Protein 1UZ5 (pdb70)

Structure (mmCIF, N/CA/C/O backbone):
data_1UZ5
#
_entry.id   1UZ5
#
_cell.length_a   181.375
_cell.length_b   181.375
_cell.length_c   71.311
_cell.angle_alpha   90.00
_cell.angle_beta   90.00
_cell.angle_gamma   120.00
#
_symmetry.space_group_name_H-M   'P 61 2 2'
#
loop_
_entity.id
_entity.type
_entity.pdbx_description
1 polymer '402AA LONG HYPOTHETICAL MOLYBDOPTERIN BIOSYNTHESIS MOEA PROTEIN'
2 non-polymer 'SULFATE ION'
3 water water
#
loop_
_atom_site.group_PDB
_atom_site.id
_atom_site.type_symbol
_atom_site.label_atom_id
_atom_site.label_alt_id
_atom_site.label_comp_id
_atom_site.label_asym_id
_atom_site.label_entity_id
_atom_site.label_seq_id
_atom_site.pdbx_PDB_ins_code
_atom_site.Cartn_x
_atom_site.Cartn_y
_atom_site.Cartn_z
_atom_site.occupancy
_atom_site.B_iso_or_equiv
_atom_site.auth_seq_id
_atom_site.auth_comp_id
_atom_site.auth_asym_id
_atom_site.auth_atom_id
_atom_site.pdbx_PDB_model_num
ATOM 1 N N . LYS A 1 5 ? 21.935 64.281 50.962 1.00 73.78 5 LYS A N 1
ATOM 2 C CA . LYS A 1 5 ? 20.806 63.565 51.625 1.00 74.89 5 LYS A CA 1
ATOM 3 C C . LYS A 1 5 ? 19.842 63.044 50.559 1.00 75.68 5 LYS A C 1
ATOM 4 O O . LYS A 1 5 ? 18.824 63.673 50.267 1.00 79.82 5 LYS A O 1
ATOM 10 N N . VAL A 1 6 ? 20.172 61.892 49.983 1.00 68.55 6 VAL A N 1
ATOM 11 C CA . VAL A 1 6 ? 19.351 61.277 48.945 1.00 62.79 6 VAL A CA 1
ATOM 12 C C . VAL A 1 6 ? 18.072 60.655 49.497 1.00 65.83 6 VAL A C 1
ATOM 13 O O . VAL A 1 6 ? 18.079 60.029 50.556 1.00 64.23 6 VAL A O 1
ATOM 17 N N . VAL A 1 7 ? 16.978 60.827 48.760 1.00 65.36 7 VAL A N 1
ATOM 18 C CA . VAL A 1 7 ? 15.677 60.298 49.156 1.00 57.69 7 VAL A CA 1
ATOM 19 C C . VAL A 1 7 ? 15.079 59.462 48.017 1.00 58.00 7 VAL A C 1
ATOM 20 O O . VAL A 1 7 ? 15.389 59.685 46.848 1.00 59.83 7 VAL A O 1
ATOM 24 N N . PRO A 1 8 ? 14.227 58.475 48.347 1.00 57.19 8 PRO A N 1
ATOM 25 C CA . PRO A 1 8 ? 13.618 57.640 47.305 1.00 55.46 8 PRO A CA 1
ATOM 26 C C . PRO A 1 8 ? 12.774 58.456 46.326 1.00 51.43 8 PRO A C 1
ATOM 27 O O . PRO A 1 8 ? 12.310 59.548 46.651 1.00 45.37 8 PRO A O 1
ATOM 31 N N . LEU A 1 9 ? 12.583 57.917 45.127 1.00 47.66 9 LEU A N 1
ATOM 32 C CA . LEU A 1 9 ? 11.792 58.591 44.108 1.00 48.61 9 LEU A CA 1
ATOM 33 C C . LEU A 1 9 ? 10.388 58.862 44.632 1.00 46.61 9 LEU A C 1
ATOM 34 O O . LEU A 1 9 ? 9.869 59.972 44.507 1.00 49.86 9 LEU A O 1
ATOM 39 N N . GLU A 1 10 ? 9.782 57.843 45.231 1.00 49.87 10 GLU A N 1
ATOM 40 C CA . GLU A 1 10 ? 8.434 57.970 45.766 1.00 49.16 10 GLU A CA 1
ATOM 41 C C . GLU A 1 10 ? 8.285 59.211 46.635 1.00 52.15 10 GLU A C 1
ATOM 42 O O . GLU A 1 10 ? 7.262 59.895 46.580 1.00 49.04 10 GLU A O 1
ATOM 48 N N . LYS A 1 11 ? 9.303 59.507 47.437 1.00 47.18 11 LYS A N 1
ATOM 49 C CA . LYS A 1 11 ? 9.240 60.681 48.295 1.00 51.69 11 LYS A CA 1
ATOM 50 C C . LYS A 1 11 ? 9.261 61.937 47.442 1.00 47.46 11 LYS A C 1
ATOM 51 O O . LYS A 1 11 ? 8.470 62.857 47.656 1.00 44.54 11 LYS A O 1
ATOM 57 N N . ALA A 1 12 ? 10.175 61.974 46.477 1.00 48.85 12 ALA A N 1
ATOM 58 C CA . ALA A 1 12 ? 10.290 63.123 45.584 1.00 46.80 12 ALA A CA 1
ATOM 59 C C . ALA A 1 12 ? 8.971 63.317 44.840 1.00 41.93 12 ALA A C 1
ATOM 60 O O . ALA A 1 12 ? 8.554 64.447 44.586 1.00 38.61 12 ALA A O 1
ATOM 62 N N . LEU A 1 13 ? 8.315 62.209 44.499 1.00 38.60 13 LEU A N 1
ATOM 63 C CA . LEU A 1 13 ? 7.037 62.274 43.797 1.00 40.72 13 LEU A CA 1
ATOM 64 C C . LEU A 1 13 ? 5.962 62.839 44.717 1.00 48.14 13 LEU A C 1
ATOM 65 O O . LEU A 1 13 ? 5.147 63.664 44.301 1.00 44.24 13 LEU A O 1
ATOM 70 N N . GLU A 1 14 ? 5.966 62.395 45.972 1.00 46.69 14 GLU A N 1
ATOM 71 C CA . GLU A 1 14 ? 4.993 62.875 46.946 1.00 40.85 14 GLU A CA 1
ATOM 72 C C . GLU A 1 14 ? 5.164 64.374 47.147 1.00 39.03 14 GLU A C 1
ATOM 73 O O . GLU A 1 14 ? 4.186 65.102 47.301 1.00 41.13 14 GLU A O 1
ATOM 79 N N . VAL A 1 15 ? 6.413 64.831 47.135 1.00 35.35 15 VAL A N 1
ATOM 80 C CA . VAL A 1 15 ? 6.706 66.248 47.309 1.00 35.33 15 VAL A CA 1
ATOM 81 C C . VAL A 1 15 ? 6.113 67.080 46.175 1.00 38.01 15 VAL A C 1
ATOM 82 O O . VAL A 1 15 ? 5.492 68.115 46.413 1.00 47.47 15 VAL A O 1
ATOM 86 N N . VAL A 1 16 ? 6.309 66.636 44.939 1.00 41.01 16 VAL A N 1
ATOM 87 C CA . VAL A 1 16 ? 5.772 67.369 43.796 1.00 41.80 16 VAL A CA 1
ATOM 88 C C . VAL A 1 16 ? 4.251 67.377 43.873 1.00 38.65 16 VAL A C 1
ATOM 89 O O . VAL A 1 16 ? 3.612 68.391 43.596 1.00 33.80 16 VAL A O 1
ATOM 93 N N . GLN A 1 17 ? 3.679 66.242 44.259 1.00 38.77 17 GLN A N 1
ATOM 94 C CA . GLN A 1 17 ? 2.232 66.133 44.388 1.00 47.77 17 GLN A CA 1
ATOM 95 C C . GLN A 1 17 ? 1.734 67.170 45.384 1.00 47.89 17 GLN A C 1
ATOM 96 O O . GLN A 1 17 ? 0.621 67.678 45.257 1.00 55.70 17 GLN A O 1
ATOM 102 N N . SER A 1 18 ? 2.566 67.491 46.371 1.00 43.99 18 SER A N 1
ATOM 103 C CA . SER A 1 18 ? 2.187 68.472 47.382 1.00 43.50 18 SER A CA 1
ATOM 104 C C . SER A 1 18 ? 2.119 69.862 46.771 1.00 43.53 18 SER A C 1
ATOM 105 O O . SER A 1 18 ? 1.497 70.764 47.336 1.00 47.44 18 SER A O 1
ATOM 108 N N . PHE A 1 19 ? 2.771 70.046 45.626 1.00 42.55 19 PHE A N 1
ATOM 109 C CA . PHE A 1 19 ? 2.743 71.344 44.960 1.00 43.77 19 PHE A CA 1
ATOM 110 C C . PHE A 1 19 ? 1.432 71.464 44.207 1.00 47.53 19 PHE A C 1
ATOM 111 O O . PHE A 1 19 ? 0.830 70.462 43.821 1.00 44.22 19 PHE A O 1
ATOM 119 N N . LYS A 1 20 ? 0.989 72.691 43.992 1.00 47.42 20 LYS A N 1
ATOM 120 C CA . LYS A 1 20 ? -0.244 72.901 43.267 1.00 53.57 20 LYS A CA 1
ATOM 121 C C . LYS A 1 20 ? -0.147 74.184 42.466 1.00 48.82 20 LYS A C 1
ATOM 122 O O . LYS A 1 20 ? 0.052 75.263 43.020 1.00 49.83 20 LYS A O 1
ATOM 128 N N . ILE A 1 21 ? -0.262 74.050 41.152 1.00 49.78 21 ILE A N 1
ATOM 129 C CA . ILE A 1 21 ? -0.213 75.198 40.266 1.00 53.20 21 ILE A CA 1
ATOM 130 C C . ILE A 1 21 ? -1.640 75.473 39.816 1.00 49.35 21 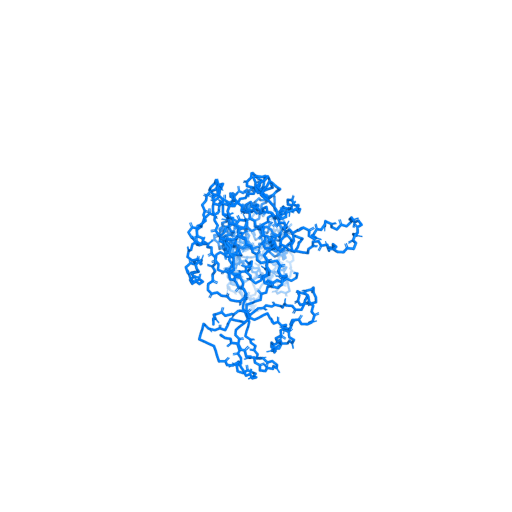ILE A C 1
ATOM 131 O O . ILE A 1 21 ? -2.369 74.554 39.445 1.00 52.03 21 ILE A O 1
ATOM 136 N N . SER A 1 22 ? -2.042 76.735 39.872 1.00 52.84 22 SER A N 1
ATOM 137 C CA . SER A 1 22 ? -3.375 77.128 39.433 1.00 51.82 22 SER A CA 1
ATOM 138 C C . SER A 1 22 ? -3.168 78.257 38.444 1.00 45.11 22 SER A C 1
ATOM 139 O O . SER A 1 22 ? -3.113 79.425 38.820 1.00 44.67 22 SER A O 1
ATOM 142 N N . PRO A 1 23 ? -3.037 77.913 37.154 1.00 44.95 23 PRO A N 1
ATOM 143 C CA . PRO A 1 23 ? -2.824 78.891 36.087 1.00 44.82 23 PRO A CA 1
ATOM 144 C C . PRO A 1 23 ? -4.025 79.805 35.863 1.00 45.77 23 PRO A C 1
ATOM 145 O O . PRO A 1 23 ? -3.898 80.881 35.280 1.00 52.07 23 PRO A O 1
ATOM 149 N N . GLY A 1 24 ? -5.190 79.375 36.333 1.00 39.02 24 GLY A N 1
ATOM 150 C CA . GLY A 1 24 ? -6.381 80.178 36.152 1.00 44.00 24 GLY A CA 1
ATOM 151 C C . GLY A 1 24 ? -7.116 79.776 34.889 1.00 45.53 24 GLY A C 1
ATOM 152 O O . GLY A 1 24 ? -6.599 79.001 34.075 1.00 32.00 24 GLY A O 1
ATOM 153 N N . ILE A 1 25 ? -8.321 80.316 34.724 1.00 40.11 25 ILE A N 1
ATOM 154 C CA . ILE A 1 25 ? -9.159 80.013 33.573 1.00 33.98 25 ILE A CA 1
ATOM 155 C C . ILE A 1 25 ? -9.455 81.256 32.748 1.00 31.88 25 ILE A C 1
ATOM 156 O O . ILE A 1 25 ? -9.530 82.361 33.281 1.00 40.78 25 ILE A O 1
ATOM 161 N N . GLU A 1 26 ? -9.610 81.073 31.441 1.00 27.79 26 GLU A N 1
ATOM 162 C CA . GLU A 1 26 ? -9.930 82.185 30.558 1.00 32.13 26 GLU A CA 1
ATOM 163 C C . GLU A 1 26 ? -10.876 81.702 29.464 1.00 28.91 26 GLU A C 1
ATOM 164 O O . GLU A 1 26 ? -10.929 80.509 29.150 1.00 31.41 26 GLU A O 1
ATOM 170 N N . GLU A 1 27 ? -11.625 82.627 28.883 1.00 32.33 27 GLU A N 1
ATOM 171 C CA . GLU A 1 27 ? -12.541 82.259 27.819 1.00 36.73 27 GLU A CA 1
ATOM 172 C C . GLU A 1 27 ? -11.982 82.739 26.501 1.00 32.66 27 GLU A C 1
ATOM 173 O O . GLU A 1 27 ? -11.545 83.879 26.376 1.00 35.76 27 GLU A O 1
ATOM 179 N N . VAL A 1 28 ? -11.986 81.856 25.516 1.00 25.31 28 VAL A N 1
ATOM 180 C CA . VAL A 1 28 ? -11.489 82.207 24.196 1.00 28.29 28 VAL A CA 1
ATOM 181 C C . VAL A 1 28 ? -12.581 81.884 23.188 1.00 28.34 28 VAL A C 1
ATOM 182 O O . VAL A 1 28 ? -13.391 80.989 23.422 1.00 22.81 28 VAL A O 1
ATOM 186 N N . PRO A 1 29 ? -12.624 82.616 22.065 1.00 31.23 29 PRO A N 1
ATOM 187 C CA . PRO A 1 29 ? -13.638 82.362 21.037 1.00 31.36 29 PRO A CA 1
ATOM 188 C C . PRO A 1 29 ? -13.428 80.925 20.571 1.00 36.99 29 PRO A C 1
ATOM 189 O O . PRO A 1 29 ? -12.331 80.385 20.716 1.00 33.78 29 PRO A O 1
ATOM 193 N N . ILE A 1 30 ? -14.460 80.306 20.010 1.00 29.26 30 ILE A N 1
ATOM 194 C CA . ILE A 1 30 ? -14.336 78.927 19.559 1.00 24.43 30 ILE A CA 1
ATOM 195 C C . ILE A 1 30 ? -13.276 78.754 18.469 1.00 23.93 30 ILE A C 1
ATOM 196 O O . ILE A 1 30 ? -12.642 77.704 18.380 1.00 26.95 30 ILE A O 1
ATOM 201 N N . GLU A 1 31 ? -13.081 79.780 17.644 1.00 24.05 31 GLU A N 1
ATOM 202 C CA . GLU A 1 31 ? -12.083 79.709 16.576 1.00 29.06 31 GLU A CA 1
ATOM 203 C C . GLU A 1 31 ? -10.642 79.824 17.099 1.00 34.33 31 GLU A C 1
ATOM 204 O O . GLU A 1 31 ? -9.689 79.756 16.323 1.00 27.69 31 GLU A O 1
ATOM 210 N N . LYS A 1 32 ? -10.490 80.002 18.409 1.00 29.28 32 LYS A N 1
ATOM 211 C CA . LYS A 1 32 ? -9.170 80.101 19.034 1.00 28.88 32 LYS A CA 1
ATOM 212 C C . LYS A 1 32 ? -9.021 78.990 20.064 1.00 29.80 32 LYS A C 1
ATOM 213 O O . LYS A 1 32 ? -8.095 78.996 20.867 1.00 31.13 32 LYS A O 1
ATOM 219 N N . GLY A 1 33 ? -9.945 78.037 20.044 1.00 28.67 33 GLY A N 1
ATOM 220 C CA . GLY A 1 33 ? -9.878 76.948 21.000 1.00 27.71 33 GLY A CA 1
ATOM 221 C C . GLY A 1 33 ? -8.965 75.805 20.594 1.00 25.50 33 GLY A C 1
ATOM 222 O O . GLY A 1 33 ? -8.511 75.040 21.448 1.00 23.60 33 GLY A O 1
ATOM 223 N N . LEU A 1 34 ? -8.684 75.688 19.298 1.00 22.68 34 LEU A N 1
ATOM 224 C CA . LEU A 1 34 ? -7.847 74.600 18.806 1.00 28.22 34 LEU A CA 1
ATOM 225 C C . LEU A 1 34 ? -6.528 74.513 19.573 1.00 22.91 34 LEU A C 1
ATOM 226 O O . LEU A 1 34 ? -5.798 75.488 19.661 1.00 23.44 34 LEU A O 1
ATOM 231 N N . GLY A 1 35 ? -6.235 73.343 20.126 1.00 26.47 35 GLY A N 1
ATOM 232 C CA . GLY A 1 35 ? -5.002 73.170 20.869 1.00 31.43 35 GLY A CA 1
ATOM 233 C C . GLY A 1 35 ? -5.095 73.452 22.361 1.00 32.91 35 GLY A C 1
ATOM 234 O O . GLY A 1 35 ? -4.256 72.983 23.128 1.00 34.50 35 GLY A O 1
ATOM 235 N N . ARG A 1 36 ? -6.102 74.211 22.783 1.00 26.49 36 ARG A N 1
ATOM 236 C CA . ARG A 1 36 ? -6.260 74.535 24.198 1.00 24.65 36 ARG A CA 1
ATOM 237 C C . ARG A 1 36 ? -6.859 73.378 24.996 1.00 23.80 36 ARG A C 1
ATOM 238 O O . ARG A 1 36 ? -7.368 72.412 24.429 1.00 22.81 36 ARG A O 1
ATOM 246 N N . ILE A 1 37 ? -6.781 73.479 26.319 1.00 28.22 37 ILE A N 1
ATOM 247 C CA . ILE A 1 37 ? -7.290 72.442 27.209 1.00 25.96 37 ILE A CA 1
ATOM 248 C C . ILE A 1 37 ? -8.547 72.930 27.929 1.00 25.47 37 ILE A C 1
ATOM 249 O O . ILE A 1 37 ? -8.518 73.968 28.591 1.00 23.57 37 ILE A O 1
ATOM 254 N N . ALA A 1 38 ? -9.637 72.175 27.805 1.00 23.79 38 ALA A N 1
ATOM 255 C CA . ALA A 1 38 ? -10.904 72.535 28.448 1.00 25.15 38 ALA A CA 1
ATOM 256 C C . ALA A 1 38 ? -10.741 72.623 29.965 1.00 25.66 38 ALA A C 1
ATOM 257 O O . ALA A 1 38 ? -10.280 71.676 30.603 1.00 25.53 38 ALA A O 1
ATOM 259 N N . ALA A 1 39 ? -11.131 73.756 30.541 1.00 28.19 39 ALA A N 1
ATOM 260 C CA . ALA A 1 39 ? -11.014 73.953 31.983 1.00 29.78 39 ALA A CA 1
ATOM 261 C C . ALA A 1 39 ? -12.129 73.276 32.780 1.00 35.97 39 ALA A C 1
ATOM 262 O O . ALA A 1 39 ? -12.045 73.170 34.000 1.00 32.11 39 ALA A O 1
ATOM 264 N N . GLU A 1 40 ? -13.175 72.823 32.094 1.00 30.68 40 GLU A N 1
ATOM 265 C CA . GLU A 1 40 ? -14.280 72.137 32.763 1.00 31.69 40 GLU A CA 1
ATOM 266 C C . GLU A 1 40 ? -15.136 71.367 31.775 1.00 26.39 40 GLU A C 1
ATOM 267 O O . GLU A 1 40 ? -15.074 71.604 30.563 1.00 24.93 40 GLU A O 1
ATOM 273 N N . ASP A 1 41 ? -15.925 70.433 32.295 1.00 25.33 41 ASP A N 1
ATOM 274 C CA . ASP A 1 41 ? -16.800 69.636 31.449 1.00 28.02 41 ASP A CA 1
ATOM 275 C C . ASP A 1 41 ? -17.729 70.585 30.704 1.00 27.36 41 ASP A C 1
ATOM 276 O O . ASP A 1 41 ? -18.041 71.674 31.197 1.00 24.55 41 ASP A O 1
ATOM 281 N N . ILE A 1 42 ? -18.143 70.180 29.508 1.00 22.82 42 ILE A N 1
ATOM 282 C CA . ILE A 1 42 ? -19.069 70.972 28.704 1.00 22.33 42 ILE A CA 1
ATOM 283 C C . ILE A 1 42 ? -20.187 70.029 28.275 1.00 26.82 42 ILE A C 1
ATOM 284 O O . ILE A 1 42 ? -19.930 68.976 27.691 1.00 24.77 42 ILE A O 1
ATOM 289 N N . TYR A 1 43 ? -21.423 70.415 28.568 1.00 23.57 43 TYR A N 1
ATOM 290 C CA . TYR A 1 43 ? -22.585 69.598 28.232 1.00 23.58 43 TYR A CA 1
ATOM 291 C C . TYR A 1 43 ? -23.378 70.279 27.117 1.00 19.54 43 TYR A C 1
ATOM 292 O O . TYR A 1 43 ? -23.439 71.505 27.052 1.00 22.28 43 TYR A O 1
ATOM 301 N N . SER A 1 44 ? -23.984 69.495 26.235 1.00 24.35 44 SER A N 1
ATOM 302 C CA . SER A 1 44 ? -24.731 70.099 25.136 1.00 25.49 44 SER A CA 1
ATOM 303 C C . SER A 1 44 ? -25.839 71.006 25.640 1.00 24.46 44 SER A C 1
ATOM 304 O O . SER A 1 44 ? -26.659 70.594 26.456 1.00 28.07 44 SER A O 1
ATOM 307 N N . PRO A 1 45 ? -25.869 72.259 25.162 1.00 23.16 45 PRO A N 1
ATOM 308 C CA . PRO A 1 45 ? -26.881 73.239 25.553 1.00 26.72 45 PRO A CA 1
ATOM 309 C C . PRO A 1 45 ? -28.166 73.088 24.733 1.00 25.49 45 PRO A C 1
ATOM 310 O O . PRO A 1 45 ? -29.161 73.749 25.009 1.00 24.62 45 PRO A O 1
ATOM 314 N N . ILE A 1 46 ? -28.141 72.229 23.720 1.00 23.45 46 ILE A N 1
ATOM 315 C CA . ILE A 1 46 ? -29.324 72.030 22.883 1.00 25.71 46 ILE A CA 1
ATOM 316 C C . ILE A 1 46 ? -29.472 70.584 22.446 1.00 31.80 46 ILE A C 1
ATOM 317 O O . ILE A 1 46 ? -28.532 69.788 22.554 1.00 20.34 46 ILE A O 1
ATOM 322 N N . ASP A 1 47 ? -30.667 70.257 21.957 1.00 24.21 47 ASP A N 1
ATOM 323 C CA . ASP A 1 47 ? -30.954 68.933 21.428 1.00 24.14 47 ASP A CA 1
ATOM 324 C C . ASP A 1 47 ? -30.470 68.956 19.981 1.00 19.25 47 ASP A C 1
ATOM 325 O O . ASP A 1 47 ? -30.573 69.980 19.308 1.00 19.00 47 ASP A O 1
ATOM 330 N N . VAL A 1 48 ? -29.968 67.821 19.509 1.00 21.57 48 VAL A N 1
ATOM 331 C CA . VAL A 1 48 ? -29.505 67.687 18.142 1.00 19.36 48 VAL A CA 1
ATOM 332 C C . VAL A 1 48 ? -30.139 66.437 17.542 1.00 19.62 48 VAL A C 1
ATOM 333 O O . VAL A 1 48 ? -29.944 65.340 18.057 1.00 26.45 48 VAL A O 1
ATOM 337 N N . PRO A 1 49 ? -30.938 66.589 16.467 1.00 26.22 49 PRO A N 1
ATOM 338 C CA . PRO A 1 49 ? -31.275 67.867 15.830 1.00 20.07 49 PRO A CA 1
ATOM 339 C C . PRO A 1 49 ? -32.147 68.682 16.781 1.00 21.47 49 PRO A C 1
ATOM 340 O O . PRO A 1 49 ? -32.751 68.130 17.697 1.00 23.80 49 PRO A O 1
ATOM 344 N N . PRO A 1 50 ? -32.207 70.008 16.590 1.00 20.71 50 PRO A N 1
ATOM 345 C CA . PRO A 1 50 ? -33.017 70.856 17.469 1.00 25.15 50 PRO A CA 1
ATOM 346 C C . PRO A 1 50 ? -34.520 70.849 17.167 1.00 24.29 50 PRO A C 1
ATOM 347 O O . PRO A 1 50 ? -35.285 71.574 17.797 1.00 22.33 50 PRO A O 1
ATOM 351 N N . PHE A 1 51 ? -34.925 70.019 16.212 1.00 24.65 51 PHE A N 1
ATOM 352 C CA . PHE A 1 51 ? -36.325 69.883 15.814 1.00 26.77 51 PHE A CA 1
ATOM 353 C C . PHE A 1 51 ? -36.468 68.568 15.059 1.00 29.24 51 PHE A C 1
ATOM 354 O O . PHE A 1 51 ? -35.470 67.998 14.614 1.00 25.17 51 PHE A O 1
ATOM 362 N N . ASP A 1 52 ? -37.698 68.079 14.920 1.00 25.12 52 ASP A N 1
ATOM 363 C CA . ASP A 1 52 ? -37.924 66.834 14.183 1.00 22.44 52 ASP A CA 1
ATOM 364 C C . ASP A 1 52 ? -37.643 67.145 12.722 1.00 19.96 52 ASP A C 1
ATOM 365 O O . ASP A 1 52 ? -38.223 68.071 12.164 1.00 19.43 52 ASP A O 1
ATOM 370 N N . ARG A 1 53 ? -36.750 66.391 12.093 1.00 20.30 53 ARG A N 1
ATOM 371 C CA . ARG A 1 53 ? -36.459 66.660 10.699 1.00 19.00 53 ARG A CA 1
ATOM 372 C C . ARG A 1 53 ? -36.679 65.461 9.794 1.00 21.49 53 ARG A C 1
ATOM 373 O O . ARG A 1 53 ? -36.502 64.312 10.201 1.00 25.84 53 ARG A O 1
ATOM 381 N N . ALA A 1 54 ? -37.109 65.739 8.568 1.00 23.94 54 ALA A N 1
ATOM 382 C CA . ALA A 1 54 ? -37.347 64.687 7.594 1.00 20.37 54 ALA A CA 1
ATOM 383 C C . ALA A 1 54 ? -35.999 64.079 7.227 1.00 32.63 54 ALA A C 1
ATOM 384 O O . ALA A 1 54 ? -34.993 64.787 7.162 1.00 26.75 54 ALA A O 1
ATOM 386 N N . THR A 1 55 ? -35.982 62.772 6.993 1.00 20.60 55 THR A N 1
ATOM 387 C CA . THR A 1 55 ? -34.750 62.086 6.623 1.00 27.11 55 THR A CA 1
ATOM 388 C C . THR A 1 55 ? -34.763 61.729 5.143 1.00 26.45 55 THR A C 1
ATOM 389 O O . THR A 1 55 ? -33.800 61.179 4.620 1.00 28.59 55 THR A O 1
ATOM 393 N N . VAL A 1 56 ? -35.866 62.046 4.472 1.00 27.12 56 VAL A N 1
ATOM 394 C CA . VAL A 1 56 ? -36.010 61.774 3.046 1.00 28.33 56 VAL A CA 1
ATOM 395 C C . VAL A 1 56 ? -36.930 62.824 2.431 1.00 28.19 56 VAL A C 1
ATOM 396 O O . VAL A 1 56 ? -37.649 63.514 3.155 1.00 25.16 56 VAL A O 1
ATOM 400 N N . ASP A 1 57 ? -36.895 62.957 1.105 1.00 24.37 57 ASP A N 1
ATOM 401 C CA . ASP A 1 57 ? -37.785 63.891 0.424 1.00 26.16 57 ASP A CA 1
ATOM 402 C C . ASP A 1 57 ? -39.112 63.147 0.327 1.00 28.81 57 ASP A C 1
ATOM 403 O O . ASP A 1 57 ? -39.137 61.970 -0.018 1.00 26.20 57 ASP A O 1
ATOM 408 N N . GLY A 1 58 ? -40.213 63.819 0.628 1.00 26.72 58 GLY A N 1
ATOM 409 C CA . GLY A 1 58 ? -41.492 63.145 0.538 1.00 23.28 58 GLY A CA 1
ATOM 410 C C . GLY A 1 58 ? -42.628 63.952 1.114 1.00 24.03 58 GLY A C 1
ATOM 411 O O . GLY A 1 58 ? -42.669 65.174 0.978 1.00 22.19 58 GLY A O 1
ATOM 412 N N . TYR A 1 59 ? -43.553 63.270 1.776 1.00 21.09 59 TYR A N 1
ATOM 413 C CA . TYR A 1 59 ? -44.695 63.957 2.342 1.00 26.32 59 TYR A CA 1
ATOM 414 C C . TYR A 1 59 ? -44.882 63.735 3.825 1.00 21.86 59 TYR A C 1
ATOM 415 O O . TYR A 1 59 ? -44.967 62.595 4.293 1.00 23.08 59 TYR A O 1
ATOM 424 N N . ALA A 1 60 ? -44.941 64.844 4.556 1.00 21.30 60 ALA A N 1
ATOM 425 C CA . ALA A 1 60 ? -45.142 64.826 5.992 1.00 22.90 60 ALA A CA 1
ATOM 426 C C . ALA A 1 60 ? -46.621 64.557 6.190 1.00 23.10 60 ALA A C 1
ATOM 427 O O . ALA A 1 60 ? -47.460 65.200 5.559 1.00 21.23 60 ALA A O 1
ATOM 429 N N . VAL A 1 61 ? -46.936 63.619 7.073 1.00 21.69 61 VAL A N 1
ATOM 430 C CA . VAL A 1 61 ? -48.325 63.264 7.337 1.00 24.63 61 VAL A CA 1
ATOM 431 C C . VAL A 1 61 ? -48.547 62.971 8.809 1.00 18.78 61 VAL A C 1
ATOM 432 O O . VAL A 1 61 ? -47.602 62.875 9.586 1.00 21.98 61 VAL A O 1
ATOM 436 N N . ARG A 1 62 ? -49.814 62.852 9.181 1.00 21.99 62 ARG A N 1
ATOM 437 C CA . ARG A 1 62 ? -50.183 62.467 10.535 1.00 24.69 62 ARG A CA 1
ATOM 438 C C . ARG A 1 62 ? -50.329 60.960 10.300 1.00 23.62 62 ARG A C 1
ATOM 439 O O . ARG A 1 62 ? -51.223 60.533 9.575 1.00 25.94 62 ARG A O 1
ATOM 447 N N . ALA A 1 63 ? -49.433 60.163 10.870 1.00 19.33 63 ALA A N 1
ATOM 448 C CA . ALA A 1 63 ? -49.457 58.711 10.656 1.00 24.45 63 ALA A CA 1
ATOM 449 C C . ALA A 1 63 ? -50.842 58.063 10.782 1.00 32.09 63 ALA A C 1
ATOM 450 O O . ALA A 1 63 ? -51.212 57.209 9.974 1.00 29.49 63 ALA A O 1
ATOM 452 N N . GLU A 1 64 ? -51.597 58.477 11.792 1.00 32.64 64 GLU A N 1
ATOM 453 C CA . GLU A 1 64 ? -52.935 57.952 12.043 1.00 36.74 64 GLU A CA 1
ATOM 454 C C . GLU A 1 64 ? -53.876 58.055 10.840 1.00 41.96 64 GLU A C 1
ATOM 455 O O . GLU A 1 64 ? -54.755 57.212 10.669 1.00 38.73 64 GLU A O 1
ATOM 461 N N . ASP A 1 65 ? -53.703 59.086 10.014 1.00 32.23 65 ASP A N 1
ATOM 462 C CA . ASP A 1 65 ? -54.563 59.263 8.845 1.00 29.92 65 ASP A CA 1
ATOM 463 C C . ASP A 1 65 ? -54.309 58.211 7.769 1.00 27.68 65 ASP A C 1
ATOM 464 O O . ASP A 1 65 ? -55.044 58.134 6.783 1.00 31.50 65 ASP A O 1
ATOM 469 N N . THR A 1 66 ? -53.266 57.408 7.947 1.00 25.56 66 THR A N 1
ATOM 470 C CA . THR A 1 66 ? -52.925 56.394 6.957 1.00 29.40 66 THR A CA 1
ATOM 471 C C . THR A 1 66 ? -53.142 54.954 7.435 1.00 34.04 66 THR A C 1
ATOM 472 O O . THR A 1 66 ? -52.820 54.013 6.714 1.00 29.87 66 THR A O 1
ATOM 476 N N . PHE A 1 67 ? -53.686 54.784 8.634 1.00 30.90 67 PHE A N 1
ATOM 477 C CA . PHE A 1 67 ? -53.874 53.449 9.191 1.00 42.54 67 PHE A CA 1
ATOM 478 C C . PHE A 1 67 ? -54.719 52.459 8.389 1.00 39.81 67 PHE A C 1
ATOM 479 O O . PHE A 1 67 ? -54.453 51.259 8.421 1.00 37.27 67 PHE A O 1
ATOM 487 N N . MET A 1 68 ? -55.720 52.951 7.667 1.00 40.32 68 MET A N 1
ATOM 488 C CA . MET A 1 68 ? -56.580 52.076 6.872 1.00 42.77 68 MET A CA 1
ATOM 489 C C . MET A 1 68 ? -56.076 51.900 5.443 1.00 45.54 68 MET A C 1
ATOM 490 O O . MET A 1 68 ? -56.747 51.289 4.614 1.00 48.20 68 MET A O 1
ATOM 495 N N . ALA A 1 69 ? -54.892 52.427 5.155 1.00 38.57 69 ALA A N 1
ATOM 496 C CA . ALA A 1 69 ? -54.328 52.324 3.813 1.00 41.41 69 ALA A CA 1
ATOM 497 C C . ALA A 1 69 ? -53.972 50.896 3.417 1.00 46.32 69 ALA A C 1
ATOM 498 O O . ALA A 1 69 ? -53.369 50.154 4.191 1.00 48.16 69 ALA A O 1
ATOM 500 N N . SER A 1 70 ? -54.347 50.525 2.198 1.00 46.25 70 SER A N 1
ATOM 501 C CA . SER A 1 70 ? -54.060 49.201 1.658 1.00 50.53 70 SER A CA 1
ATOM 502 C C . SER A 1 70 ? -53.909 49.354 0.152 1.00 53.50 70 SER A C 1
ATOM 503 O O . SER A 1 70 ? -54.393 50.328 -0.430 1.00 43.47 70 SER A O 1
ATOM 506 N N . GLU A 1 71 ? -53.236 48.397 -0.478 1.00 56.06 71 GLU A N 1
ATOM 507 C CA . GLU A 1 71 ? -53.032 48.450 -1.919 1.00 59.82 71 GLU A CA 1
ATOM 508 C C . GLU A 1 71 ? -54.359 48.433 -2.664 1.00 53.55 71 GLU A C 1
ATOM 509 O O . GLU A 1 71 ? -54.461 48.946 -3.777 1.00 54.67 71 GLU A O 1
ATOM 515 N N . ALA A 1 72 ? -55.378 47.853 -2.038 1.00 49.45 72 ALA A N 1
ATOM 516 C CA . ALA A 1 72 ? -56.703 47.772 -2.646 1.00 51.23 72 ALA A CA 1
ATOM 517 C C . ALA A 1 72 ? -57.474 49.072 -2.447 1.00 52.28 72 ALA A C 1
ATOM 518 O O . ALA A 1 72 ? -58.169 49.539 -3.350 1.00 51.08 72 ALA A O 1
ATOM 520 N N . SER A 1 73 ? -57.356 49.647 -1.254 1.00 50.88 73 SER A N 1
ATOM 521 C CA . SER A 1 73 ? -58.031 50.898 -0.935 1.00 50.84 73 SER A CA 1
ATOM 522 C C . SER A 1 73 ? -57.031 51.892 -0.347 1.00 51.66 73 SER A C 1
ATOM 523 O O . SER A 1 73 ? -56.845 51.970 0.868 1.00 39.52 73 SER A O 1
ATOM 526 N N . PRO A 1 74 ? -56.356 52.658 -1.213 1.00 48.36 74 PRO A N 1
ATOM 527 C CA . PRO A 1 74 ? -55.375 53.643 -0.754 1.00 46.25 74 PRO A CA 1
ATOM 528 C C . PRO A 1 74 ? -56.039 54.843 -0.100 1.00 43.42 74 PRO A C 1
ATOM 529 O O . PRO A 1 74 ? -57.181 55.173 -0.412 1.00 38.76 74 PRO A O 1
ATOM 533 N N . VAL A 1 75 ? -55.321 55.487 0.814 1.00 36.43 75 VAL A N 1
ATOM 534 C CA . VAL A 1 75 ? -55.837 56.673 1.486 1.00 27.90 75 VAL A CA 1
ATOM 535 C C . VAL A 1 75 ? -55.450 57.881 0.647 1.00 27.95 75 VAL A C 1
ATOM 536 O O . VAL A 1 75 ? -54.347 57.942 0.101 1.00 35.71 75 VAL A O 1
ATOM 540 N N . ARG A 1 76 ? -56.354 58.845 0.548 1.00 28.77 76 ARG A N 1
ATOM 541 C CA . ARG A 1 76 ? -56.085 60.038 -0.230 1.00 35.34 76 ARG A CA 1
ATOM 542 C C . ARG A 1 76 ? -55.909 61.227 0.712 1.00 35.55 76 ARG A C 1
ATOM 543 O O . ARG A 1 76 ? -56.787 61.518 1.524 1.00 35.44 76 ARG A O 1
ATOM 551 N N . LEU A 1 77 ? -54.769 61.904 0.604 1.00 32.67 77 LEU A N 1
ATOM 552 C CA . LEU A 1 77 ? -54.493 63.070 1.435 1.00 31.42 77 LEU A CA 1
ATOM 553 C C . LEU A 1 77 ? -54.294 64.298 0.551 1.00 24.41 77 LEU A C 1
ATOM 554 O O . LEU A 1 77 ? -53.742 64.202 -0.540 1.00 30.57 77 LEU A O 1
ATOM 559 N N . LYS A 1 78 ? -54.751 65.449 1.029 1.00 28.04 78 LYS A N 1
ATOM 560 C CA . LYS A 1 78 ? -54.614 66.690 0.284 1.00 30.95 78 LYS A CA 1
ATOM 561 C C . LYS A 1 78 ? -53.311 67.394 0.683 1.00 26.26 78 LYS A C 1
ATOM 562 O O . LYS A 1 78 ? -53.051 67.593 1.871 1.00 25.01 78 LYS A O 1
ATOM 568 N N . VAL A 1 79 ? -52.494 67.752 -0.306 1.00 29.44 79 VAL A N 1
ATOM 569 C CA . VAL A 1 79 ? -51.222 68.440 -0.050 1.00 22.33 79 VAL A CA 1
ATOM 570 C C . VAL A 1 79 ? -51.523 69.922 0.096 1.00 23.60 79 VAL A C 1
ATOM 571 O O . VAL A 1 79 ? -51.839 70.598 -0.877 1.00 25.68 79 VAL A O 1
ATOM 575 N N . ILE A 1 80 ? -51.424 70.430 1.319 1.00 21.67 80 ILE A N 1
ATOM 576 C CA . ILE A 1 80 ? -51.760 71.827 1.571 1.00 19.00 80 ILE A CA 1
ATOM 577 C C . ILE A 1 80 ? -50.590 72.808 1.679 1.00 22.78 80 ILE A C 1
ATOM 578 O O . ILE A 1 80 ? -50.799 74.014 1.832 1.00 22.25 80 ILE A O 1
ATOM 583 N N . GLY A 1 81 ? -49.367 72.302 1.609 1.00 22.65 81 GLY A N 1
ATOM 584 C CA . GLY A 1 81 ? -48.226 73.192 1.719 1.00 22.38 81 GLY A CA 1
ATOM 585 C C . GLY A 1 81 ? -46.916 72.450 1.588 1.00 24.79 81 GLY A C 1
ATOM 586 O O . GLY A 1 81 ? -46.893 71.282 1.187 1.00 17.54 81 GLY A O 1
ATOM 587 N N . SER A 1 82 ? -45.818 73.122 1.920 1.00 19.36 82 SER A N 1
ATOM 588 C CA . SER A 1 82 ? -44.506 72.487 1.819 1.00 18.67 82 SER A CA 1
ATOM 589 C C . SER A 1 82 ? -43.521 73.080 2.815 1.00 24.43 82 SER A C 1
ATOM 590 O O . SER A 1 82 ? -43.725 74.178 3.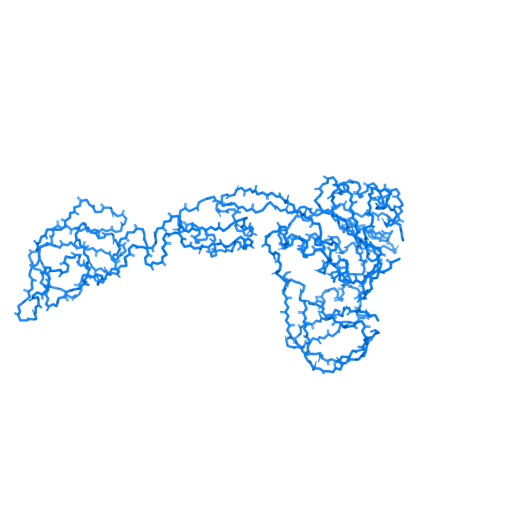327 1.00 20.47 82 SER A O 1
ATOM 593 N N . VAL A 1 83 ? -42.451 72.341 3.090 1.00 19.06 83 VAL A N 1
ATOM 594 C CA . VAL A 1 83 ? -41.430 72.821 4.004 1.00 17.82 83 VAL A CA 1
ATOM 595 C C . VAL A 1 83 ? -40.075 72.506 3.404 1.00 22.05 83 VAL A C 1
ATOM 596 O O . VAL A 1 83 ? -39.791 71.358 3.054 1.00 20.39 83 VAL A O 1
ATOM 600 N N . HIS A 1 84 ? -39.245 73.535 3.268 1.00 20.95 84 HIS A N 1
ATOM 601 C CA . HIS A 1 84 ? -37.913 73.350 2.719 1.00 23.94 84 HIS A CA 1
ATOM 602 C C . HIS A 1 84 ? -36.845 73.736 3.732 1.00 20.91 84 HIS A C 1
ATOM 603 O O . HIS A 1 84 ? -37.134 74.336 4.764 1.00 21.39 84 HIS A O 1
ATOM 610 N N . ALA A 1 85 ? -35.608 73.376 3.420 1.00 27.94 85 ALA A N 1
ATOM 611 C CA . ALA A 1 85 ? -34.468 73.640 4.291 1.00 26.04 85 ALA A CA 1
ATOM 612 C C . ALA A 1 85 ? -34.440 75.027 4.894 1.00 16.75 85 ALA A C 1
ATOM 613 O O . ALA A 1 85 ? -34.589 76.025 4.188 1.00 23.52 85 ALA A O 1
ATOM 615 N N . GLY A 1 86 ? -34.246 75.080 6.210 1.00 24.15 86 GLY A N 1
ATOM 616 C CA . GLY A 1 86 ? -34.145 76.349 6.913 1.00 27.07 86 GLY A CA 1
ATOM 617 C C . GLY A 1 86 ? -35.430 77.053 7.301 1.00 33.18 86 GLY A C 1
ATOM 618 O O . GLY A 1 86 ? -35.393 78.041 8.033 1.00 24.04 86 GLY A O 1
ATOM 619 N N . GLU A 1 87 ? -36.568 76.553 6.835 1.00 23.66 87 GLU A N 1
ATOM 620 C CA . GLU A 1 87 ? -37.841 77.194 7.150 1.00 24.87 87 GLU A CA 1
ATOM 621 C C . GLU A 1 87 ? -38.465 76.721 8.451 1.00 21.98 87 GLU A C 1
ATOM 622 O O . GLU A 1 87 ? -38.324 75.560 8.842 1.00 24.49 87 GLU A O 1
ATOM 628 N N . GLU A 1 88 ? -39.149 77.635 9.126 1.00 20.57 88 GLU A N 1
ATOM 629 C CA . GLU A 1 88 ? -39.879 77.291 10.330 1.00 25.22 88 GLU A CA 1
ATOM 630 C C . GLU A 1 88 ? -41.321 77.168 9.815 1.00 23.82 88 GLU A C 1
ATOM 631 O O . GLU A 1 88 ? -41.924 78.160 9.402 1.00 19.98 88 GLU A O 1
ATOM 637 N N . PRO A 1 89 ? -41.880 75.950 9.809 1.00 27.91 89 PRO A N 1
ATOM 638 C CA . PRO A 1 89 ? -43.257 75.782 9.323 1.00 23.87 89 PRO A CA 1
ATOM 639 C C . PRO A 1 89 ? -44.225 76.721 10.035 1.00 13.52 89 PRO A C 1
ATOM 640 O O . PRO A 1 89 ? -44.239 76.787 11.261 1.00 20.05 89 PRO A O 1
ATOM 644 N N . LYS A 1 90 ? -45.027 77.461 9.278 1.00 13.93 90 LYS A N 1
ATOM 645 C CA . LYS A 1 90 ? -45.992 78.347 9.913 1.00 15.98 90 LYS A CA 1
ATOM 646 C C . LYS A 1 90 ? -47.427 77.828 9.780 1.00 22.23 90 LYS A C 1
ATOM 647 O O . LYS A 1 90 ? -48.386 78.597 9.861 1.00 17.95 90 LYS A O 1
ATOM 653 N N . PHE A 1 91 ? -47.571 76.525 9.574 1.00 20.71 91 PHE A N 1
ATOM 654 C CA . PHE A 1 91 ? -48.900 75.933 9.451 1.00 20.73 91 PHE A CA 1
ATOM 655 C C . PHE A 1 91 ? -48.879 74.524 10.033 1.00 23.38 91 PHE A C 1
ATOM 656 O O . PHE A 1 91 ? -47.815 73.961 10.271 1.00 16.83 91 PHE A O 1
ATOM 664 N N . LYS A 1 92 ? -50.059 73.963 10.274 1.00 21.73 92 LYS A N 1
ATOM 665 C CA . LYS A 1 92 ? -50.166 72.622 10.832 1.00 16.46 92 LYS A CA 1
ATOM 666 C C . LYS A 1 92 ? -51.069 71.766 9.948 1.00 23.50 92 LYS A C 1
ATOM 667 O O . LYS A 1 92 ? -51.854 72.290 9.162 1.00 20.32 92 LYS A O 1
ATOM 673 N N . LEU A 1 93 ? -50.954 70.451 10.080 1.00 15.15 93 LEU A N 1
ATOM 674 C CA . LEU A 1 93 ? -51.756 69.539 9.275 1.00 26.71 93 LEU A CA 1
ATOM 675 C C . LEU A 1 93 ? -53.043 69.129 9.984 1.00 23.27 93 LEU A C 1
ATOM 676 O O . LEU A 1 93 ? -53.022 68.778 11.160 1.00 23.40 93 LEU A O 1
ATOM 681 N N . GLY A 1 94 ? -54.154 69.183 9.258 1.00 29.23 94 GLY A N 1
ATOM 682 C CA . GLY A 1 94 ? -55.432 68.764 9.810 1.00 27.15 94 GLY A CA 1
ATOM 683 C C . GLY A 1 94 ? -55.636 67.331 9.347 1.00 28.79 94 GLY A C 1
ATOM 684 O O . GLY A 1 94 ? -54.829 66.824 8.563 1.00 20.20 94 GLY A O 1
ATOM 685 N N . LYS A 1 95 ? -56.686 66.659 9.807 1.00 30.81 95 LYS A N 1
ATOM 686 C CA . LYS A 1 95 ? -56.894 65.277 9.371 1.00 30.55 95 LYS A CA 1
ATOM 687 C C . LYS A 1 95 ? -57.091 65.247 7.860 1.00 18.84 95 LYS A C 1
ATOM 688 O O . LYS A 1 95 ? -57.807 66.075 7.302 1.00 29.69 95 LYS A O 1
ATOM 694 N N . GLY A 1 96 ? -56.435 64.298 7.202 1.00 23.87 96 GLY A N 1
ATOM 695 C CA . GLY A 1 96 ? -56.547 64.186 5.759 1.00 27.83 96 GLY A CA 1
ATOM 696 C C . GLY A 1 96 ? -55.685 65.185 5.005 1.00 32.34 96 GLY A C 1
ATOM 697 O O . GLY A 1 96 ? -55.910 65.426 3.820 1.00 29.74 96 GLY A O 1
ATOM 698 N N . GLU A 1 97 ? -54.692 65.762 5.679 1.00 29.48 97 GLU A N 1
ATOM 699 C CA . GLU A 1 97 ? -53.820 66.749 5.042 1.00 26.88 97 GLU A CA 1
ATOM 700 C C . GLU A 1 97 ? -52.348 66.374 5.130 1.00 23.65 97 GLU A C 1
ATOM 701 O O . GLU A 1 97 ? -51.914 65.772 6.107 1.00 20.54 97 GLU A O 1
ATOM 707 N N . ALA A 1 98 ? -51.590 66.736 4.096 1.00 17.60 98 ALA A N 1
ATOM 708 C CA . ALA A 1 98 ? -50.166 66.435 4.027 1.00 21.69 98 ALA A CA 1
ATOM 709 C C . ALA A 1 98 ? -49.375 67.638 3.494 1.00 22.99 98 ALA A C 1
ATOM 710 O O . ALA A 1 98 ? -49.950 68.613 3.017 1.00 21.75 98 ALA A O 1
ATOM 712 N N . ALA A 1 99 ? -48.052 67.554 3.577 1.00 20.12 99 ALA A N 1
ATOM 713 C CA . ALA A 1 99 ? -47.197 68.623 3.082 1.00 19.78 99 ALA A CA 1
ATOM 714 C C . ALA A 1 99 ? -45.958 68.040 2.441 1.00 15.95 99 ALA A C 1
ATOM 715 O O . ALA A 1 99 ? -45.386 67.065 2.942 1.00 20.86 99 ALA A O 1
ATOM 717 N N . TYR A 1 100 ? -45.554 68.605 1.312 1.00 15.51 100 TYR A N 1
ATOM 718 C CA . TYR A 1 100 ? -44.331 68.135 0.695 1.00 19.96 100 TYR A CA 1
ATOM 719 C C . TYR A 1 100 ? -43.221 68.615 1.634 1.00 17.03 100 TYR A C 1
ATOM 720 O O . TYR A 1 100 ? -43.317 69.696 2.218 1.00 20.57 100 TYR A O 1
ATOM 729 N N . ILE A 1 101 ? -42.177 67.817 1.789 1.00 20.14 101 ILE A N 1
ATOM 730 C CA . ILE A 1 101 ? -41.080 68.212 2.659 1.00 20.05 101 ILE A CA 1
ATOM 731 C C . ILE A 1 101 ? -39.787 67.629 2.111 1.00 24.58 101 ILE A C 1
ATOM 732 O O . ILE A 1 101 ? -39.775 66.509 1.611 1.00 24.68 101 ILE A O 1
ATOM 737 N N . SER A 1 102 ? -38.704 68.397 2.177 1.00 24.77 102 SER A N 1
ATOM 738 C CA . SER A 1 102 ? -37.427 67.904 1.680 1.00 28.01 102 SER A CA 1
ATOM 739 C C . SER A 1 102 ? -36.567 67.406 2.833 1.00 23.70 102 SER A C 1
ATOM 740 O O . SER A 1 102 ? -36.777 67.772 3.993 1.00 22.97 102 SER A O 1
ATOM 743 N N . THR A 1 103 ? -35.603 66.552 2.510 1.00 25.63 103 THR A N 1
ATOM 744 C CA . THR A 1 103 ? -34.717 65.995 3.518 1.00 25.45 103 THR A CA 1
ATOM 745 C C . THR A 1 103 ? -34.113 67.097 4.378 1.00 27.58 103 THR A C 1
ATOM 746 O O . THR A 1 103 ? -33.706 68.135 3.863 1.00 29.68 103 THR A O 1
ATOM 750 N N . GLY A 1 104 ? -34.074 66.865 5.689 1.00 27.98 104 GLY A N 1
ATOM 751 C CA . GLY A 1 104 ? -33.494 67.828 6.612 1.00 21.92 104 GLY A CA 1
ATOM 752 C C . GLY A 1 104 ? -34.427 68.917 7.106 1.00 25.31 104 GLY A C 1
ATOM 753 O O . GLY A 1 104 ? -34.152 69.565 8.119 1.00 24.77 104 GLY A O 1
ATOM 754 N N . ALA A 1 105 ? -35.534 69.116 6.402 1.00 20.93 105 ALA A N 1
ATOM 755 C CA . ALA A 1 105 ? -36.493 70.156 6.769 1.00 19.40 105 ALA A CA 1
ATOM 756 C C . ALA A 1 105 ? -37.328 69.801 8.005 1.00 19.22 105 ALA A C 1
ATOM 757 O O . ALA A 1 105 ? -37.495 68.626 8.343 1.00 22.30 105 ALA A O 1
ATOM 759 N N . MET A 1 106 ? -37.850 70.828 8.669 1.00 15.23 106 MET A N 1
ATOM 760 C CA . MET A 1 106 ? -38.652 70.658 9.877 1.00 16.19 106 MET A CA 1
ATOM 761 C C . MET A 1 106 ? -40.101 70.250 9.587 1.00 24.29 106 MET A C 1
ATOM 762 O O . MET A 1 106 ? -40.762 70.850 8.747 1.00 18.82 106 MET A O 1
ATOM 767 N N . LEU A 1 107 ? -40.603 69.241 10.291 1.00 19.88 107 LEU A N 1
ATOM 768 C CA . LEU A 1 107 ? -41.984 68.819 10.062 1.00 20.37 107 LEU A CA 1
ATOM 769 C C . LEU A 1 107 ? -42.971 69.871 10.522 1.00 16.36 107 LEU A C 1
ATOM 770 O O . LEU A 1 107 ? -42.784 70.506 11.556 1.00 23.28 107 LEU A O 1
ATOM 775 N N . PRO A 1 108 ? -44.053 70.061 9.758 1.00 21.18 108 PRO A N 1
ATOM 776 C CA . PRO A 1 108 ? -45.064 71.052 10.137 1.00 14.31 108 PRO A CA 1
ATOM 777 C C . PRO A 1 108 ? -45.848 70.521 11.343 1.00 17.50 108 PRO A C 1
ATOM 778 O O . PRO A 1 108 ? -45.720 69.345 11.705 1.00 18.07 108 PRO A O 1
ATOM 782 N N . GLY A 1 109 ? -46.643 71.382 11.967 1.00 14.93 109 GLY A N 1
ATOM 783 C CA . GLY A 1 109 ? -47.416 70.970 13.129 1.00 26.12 109 GLY A CA 1
ATOM 784 C C . GLY A 1 109 ? -48.266 69.728 12.894 1.00 20.63 109 GLY A C 1
ATOM 785 O O . GLY A 1 109 ? -48.808 69.536 11.805 1.00 20.93 109 GLY A O 1
ATOM 786 N N . ASN A 1 110 ? -48.366 68.890 13.923 1.00 21.76 110 ASN A N 1
ATOM 787 C CA . ASN A 1 110 ? -49.138 67.639 13.902 1.00 26.33 110 ASN A CA 1
ATOM 788 C C . ASN A 1 110 ? -48.561 66.510 13.056 1.00 25.87 110 ASN A C 1
ATOM 789 O O . ASN A 1 110 ? -49.029 65.375 13.149 1.00 30.79 110 ASN A O 1
ATOM 794 N N . ALA A 1 111 ? -47.563 66.792 12.226 1.00 23.21 111 ALA A N 1
ATOM 795 C CA . ALA A 1 111 ? -46.985 65.720 11.417 1.00 21.06 111 ALA A CA 1
ATOM 796 C C . ALA A 1 111 ? -46.078 64.867 12.296 1.00 26.98 111 ALA A C 1
ATOM 797 O O . ALA A 1 111 ? -45.406 65.390 13.182 1.00 21.15 111 ALA A O 1
ATOM 799 N N . ASP A 1 112 ? -46.056 63.557 12.060 1.00 18.84 112 ASP A N 1
ATOM 800 C CA . ASP A 1 112 ? -45.193 62.683 12.849 1.00 20.72 112 ASP A CA 1
ATOM 801 C C . ASP A 1 112 ? -44.511 61.621 12.001 1.00 19.97 112 ASP A C 1
ATOM 802 O O . ASP A 1 112 ? -43.862 60.718 12.522 1.00 25.88 112 ASP A O 1
ATOM 807 N N . ALA A 1 113 ? -44.664 61.734 10.687 1.00 22.71 113 ALA A N 1
ATOM 808 C CA . ALA A 1 113 ? -44.029 60.805 9.768 1.00 21.30 113 ALA A CA 1
ATOM 809 C C . ALA A 1 113 ? -43.867 61.447 8.403 1.00 17.33 113 ALA A C 1
ATOM 810 O O . ALA A 1 113 ? -44.587 62.383 8.057 1.00 21.91 113 ALA A O 1
ATOM 812 N N . VAL A 1 114 ? -42.902 60.944 7.640 1.00 21.41 114 VAL A N 1
ATOM 813 C CA . VAL A 1 114 ? -42.670 61.421 6.289 1.00 23.30 114 VAL A CA 1
ATOM 814 C C . VAL A 1 114 ? -42.623 60.198 5.384 1.00 25.68 114 VAL A C 1
ATOM 815 O O . VAL A 1 114 ? -41.843 59.275 5.613 1.00 23.44 114 VAL A O 1
ATOM 819 N N . ILE A 1 115 ? -43.466 60.187 4.362 1.00 23.25 115 ILE A N 1
ATOM 820 C CA . ILE A 1 115 ? -43.499 59.065 3.428 1.00 23.58 115 ILE A CA 1
ATOM 821 C C . ILE A 1 115 ? -42.677 59.442 2.203 1.00 26.15 115 ILE A C 1
ATOM 822 O O . ILE A 1 115 ? -42.949 60.456 1.564 1.00 29.87 115 ILE A O 1
ATOM 827 N N . GLN A 1 116 ? -41.661 58.639 1.897 1.00 24.62 116 GLN A N 1
ATOM 828 C CA . GLN A 1 116 ? -40.787 58.891 0.755 1.00 31.74 116 GLN A CA 1
ATOM 829 C C . GLN A 1 116 ? -41.578 59.279 -0.477 1.00 28.88 116 GLN A C 1
ATOM 830 O O . GLN A 1 116 ? -42.674 58.777 -0.710 1.00 29.73 116 GLN A O 1
ATOM 836 N N . PHE A 1 117 ? -40.994 60.169 -1.268 1.00 27.42 117 PHE A N 1
ATOM 837 C CA . PHE A 1 117 ? -41.615 60.663 -2.485 1.00 33.09 117 PHE A CA 1
ATOM 838 C C . PHE A 1 117 ? -42.089 59.522 -3.389 1.00 37.18 117 PHE A C 1
ATOM 839 O O . PHE A 1 117 ? -43.205 59.542 -3.901 1.00 33.35 117 PHE A O 1
ATOM 847 N N . GLU A 1 118 ? -41.233 58.523 -3.566 1.00 36.86 118 GLU A N 1
ATOM 848 C CA . GLU A 1 118 ? -41.528 57.389 -4.434 1.00 45.70 118 GLU A CA 1
ATOM 849 C C . GLU A 1 118 ? -42.599 56.422 -3.936 1.00 44.82 118 GLU A C 1
ATOM 850 O O . GLU A 1 118 ? -43.087 55.605 -4.713 1.00 43.53 118 GLU A O 1
ATOM 856 N N . ASP A 1 119 ? -42.972 56.499 -2.661 1.00 40.27 119 ASP A N 1
ATOM 857 C CA . ASP A 1 119 ? -43.974 55.577 -2.137 1.00 34.27 119 ASP A CA 1
ATOM 858 C C . ASP A 1 119 ? -45.412 56.076 -2.171 1.00 40.65 119 ASP A C 1
ATOM 859 O O . ASP A 1 119 ? -46.285 55.507 -1.518 1.00 48.46 119 ASP A O 1
ATOM 864 N N . VAL A 1 120 ? -45.667 57.137 -2.925 1.00 36.32 120 VAL A N 1
ATOM 865 C CA . VAL A 1 120 ? -47.023 57.657 -3.034 1.00 31.54 120 VAL A CA 1
ATOM 866 C C . VAL A 1 120 ? -47.260 58.033 -4.483 1.00 35.02 120 VAL A C 1
ATOM 867 O O . VAL A 1 120 ? -46.312 58.143 -5.260 1.00 35.56 120 VAL A O 1
ATOM 871 N N . GLU A 1 121 ? -48.522 58.223 -4.847 1.00 35.58 121 GLU A N 1
ATOM 872 C CA . GLU A 1 121 ? -48.870 58.616 -6.205 1.00 43.99 121 GLU A CA 1
ATOM 873 C C . GLU A 1 121 ? -49.529 59.992 -6.154 1.00 37.98 121 GLU A C 1
ATOM 874 O O . GLU A 1 121 ? -50.495 60.198 -5.419 1.00 39.06 121 GLU A O 1
ATOM 880 N N . ARG A 1 122 ? -48.999 60.930 -6.932 1.00 40.19 122 ARG A N 1
ATOM 881 C CA . ARG A 1 122 ? -49.531 62.288 -6.961 1.00 45.18 122 ARG A CA 1
ATOM 882 C C . ARG A 1 122 ? -50.687 62.456 -7.938 1.00 47.90 122 ARG A C 1
ATOM 883 O O . ARG A 1 122 ? -50.576 62.085 -9.103 1.00 53.48 122 ARG A O 1
ATOM 891 N N . VAL A 1 123 ? -51.792 63.026 -7.458 1.00 53.91 123 VAL A N 1
ATOM 892 C CA . VAL A 1 123 ? -52.976 63.258 -8.286 1.00 59.07 123 VAL A CA 1
ATOM 893 C C . VAL A 1 123 ? -53.729 64.522 -7.861 1.00 64.31 123 VAL A C 1
ATOM 894 O O . VAL A 1 123 ? -54.070 64.688 -6.693 1.00 72.48 123 VAL A O 1
ATOM 898 N N . ASN A 1 124 ? -53.978 65.412 -8.818 1.00 68.47 124 ASN A N 1
ATOM 899 C CA . ASN A 1 124 ? -54.704 66.661 -8.570 1.00 66.14 124 ASN A CA 1
ATOM 900 C C . ASN A 1 124 ? -54.400 67.349 -7.234 1.00 60.58 124 ASN A C 1
ATOM 901 O O . ASN A 1 124 ? -55.314 67.627 -6.453 1.00 58.57 124 ASN A O 1
ATOM 906 N N . GLY A 1 125 ? -53.127 67.636 -6.976 1.00 53.55 125 GLY A N 1
ATOM 907 C CA . GLY A 1 125 ? -52.765 68.293 -5.729 1.00 45.14 125 GLY A CA 1
ATOM 908 C C . GLY A 1 125 ? -53.074 67.451 -4.503 1.00 44.35 125 GLY A C 1
ATOM 909 O O . GLY A 1 125 ? -53.325 67.974 -3.414 1.00 37.33 125 GLY A O 1
ATOM 910 N N . GLU A 1 126 ? -53.060 66.136 -4.688 1.00 32.65 126 GLU A N 1
ATOM 911 C CA . GLU A 1 126 ? -53.329 65.196 -3.609 1.00 31.93 126 GLU A CA 1
ATOM 912 C C . GLU A 1 126 ? -52.413 64.007 -3.788 1.00 25.78 126 GLU A C 1
ATOM 913 O O . GLU A 1 126 ? -51.770 63.869 -4.823 1.00 33.53 126 GLU A O 1
ATOM 919 N N . ILE A 1 127 ? -52.336 63.151 -2.778 1.00 25.76 127 ILE A N 1
ATOM 920 C CA . ILE A 1 127 ? -51.485 61.982 -2.888 1.00 28.28 127 ILE A CA 1
ATOM 921 C C . ILE A 1 127 ? -52.215 60.730 -2.413 1.00 27.52 127 ILE A C 1
ATOM 922 O O . ILE A 1 127 ? -53.096 60.802 -1.554 1.00 29.20 127 ILE A O 1
ATOM 927 N N . LEU A 1 128 ? -51.847 59.589 -2.987 1.00 28.78 128 LEU A N 1
ATOM 928 C CA . LEU A 1 128 ? -52.452 58.316 -2.617 1.00 32.24 128 LEU A CA 1
ATOM 929 C C . LEU A 1 128 ? -51.432 57.482 -1.856 1.00 24.79 128 LEU A C 1
ATOM 930 O O . LEU A 1 128 ? -50.296 57.315 -2.300 1.00 28.11 128 LEU A O 1
ATOM 935 N N . ILE A 1 129 ? -51.855 56.966 -0.709 1.00 25.61 129 ILE A N 1
ATOM 936 C CA . ILE A 1 129 ? -51.007 56.155 0.152 1.00 33.97 129 ILE A CA 1
ATOM 937 C C . ILE A 1 129 ? -51.584 54.743 0.203 1.00 35.74 129 ILE A C 1
ATOM 938 O O . ILE A 1 129 ? -52.764 54.559 0.504 1.00 31.50 129 ILE A O 1
ATOM 943 N N . TYR A 1 130 ? -50.740 53.757 -0.084 1.00 35.20 130 TYR A N 1
ATOM 944 C CA . TYR A 1 130 ? -51.157 52.355 -0.134 1.00 42.78 130 TYR A CA 1
ATOM 945 C C . TYR A 1 130 ? -50.693 51.516 1.051 1.00 44.95 130 TYR A C 1
ATOM 946 O O . TYR A 1 130 ? -51.092 50.358 1.196 1.00 39.88 130 TYR A O 1
ATOM 955 N N . LYS A 1 131 ? -49.848 52.099 1.892 1.00 39.02 131 LYS A N 1
ATOM 956 C CA . LYS A 1 131 ? -49.318 51.396 3.052 1.00 40.18 131 LYS A CA 1
ATOM 957 C C . LYS A 1 131 ? -49.354 52.315 4.271 1.00 43.51 131 LYS A C 1
ATOM 958 O O . LYS A 1 131 ? -48.984 53.482 4.189 1.00 33.84 131 LYS A O 1
ATOM 964 N N . PRO A 1 132 ? -49.817 51.804 5.418 1.00 40.03 132 PRO A N 1
ATOM 965 C CA . PRO A 1 132 ? -49.862 52.662 6.601 1.00 40.30 132 PRO A CA 1
ATOM 966 C C . PRO A 1 132 ? -48.466 53.079 7.054 1.00 36.29 132 PRO A C 1
ATOM 967 O O . PRO A 1 132 ? -47.512 52.307 6.969 1.00 31.30 132 PRO A O 1
ATOM 971 N N . ALA A 1 133 ? -48.348 54.316 7.514 1.00 36.61 133 ALA A N 1
ATOM 972 C CA . ALA A 1 133 ? -47.076 54.805 8.022 1.00 35.65 133 ALA A CA 1
ATOM 973 C C . ALA A 1 133 ? -47.182 54.648 9.532 1.00 34.17 133 ALA A C 1
ATOM 974 O O . ALA A 1 133 ? -48.246 54.319 10.055 1.00 31.71 133 ALA A O 1
ATOM 976 N N . TYR A 1 134 ? -46.081 54.864 10.232 1.00 28.76 134 TYR A N 1
ATOM 977 C CA . TYR A 1 134 ? -46.086 54.786 11.681 1.00 29.87 134 TYR A CA 1
ATOM 978 C C . TYR A 1 134 ? -45.319 55.996 12.200 1.00 27.43 134 TYR A C 1
ATOM 979 O O . TYR A 1 134 ? -44.413 56.489 11.535 1.00 29.16 134 TYR A O 1
ATOM 988 N N . PRO A 1 135 ? -45.681 56.495 13.390 1.00 24.32 135 PRO A N 1
ATOM 989 C CA . PRO A 1 135 ? -44.974 57.657 13.937 1.00 27.06 135 PRO A CA 1
ATOM 990 C C . PRO A 1 135 ? -43.474 57.421 13.915 1.00 30.99 135 PRO A C 1
ATOM 991 O O . PRO A 1 135 ? -43.004 56.374 14.360 1.00 27.62 135 PRO A O 1
ATOM 995 N N . GLY A 1 136 ? -42.722 58.379 13.379 1.00 25.22 136 GLY A N 1
ATOM 996 C CA . GLY A 1 136 ? -41.277 58.232 13.342 1.00 25.80 136 GLY A CA 1
ATOM 997 C C . GLY A 1 136 ? -40.693 57.861 11.991 1.00 30.01 136 GLY A C 1
ATOM 998 O O . GLY A 1 136 ? -39.519 58.126 11.734 1.00 25.99 136 GLY A O 1
ATOM 999 N N . LEU A 1 137 ? -41.498 57.239 11.132 1.00 27.76 137 LEU A N 1
ATOM 1000 C CA . LEU A 1 137 ? -41.044 56.857 9.794 1.00 27.79 137 LEU A CA 1
ATOM 1001 C C . LEU A 1 137 ? -40.543 58.097 9.055 1.00 24.91 137 LEU A C 1
ATOM 1002 O O . LEU A 1 137 ? -41.215 59.127 9.054 1.00 25.24 137 LEU A O 1
ATOM 1007 N N . GLY A 1 138 ? -39.371 57.991 8.430 1.00 28.55 138 GLY A N 1
ATOM 1008 C CA . GLY A 1 138 ? -38.808 59.108 7.683 1.00 23.49 138 GLY A CA 1
ATOM 1009 C C . GLY A 1 138 ? -38.505 60.343 8.516 1.00 25.43 138 GLY A C 1
ATOM 1010 O O . GLY A 1 138 ? -38.420 61.457 7.988 1.00 25.63 138 GLY A O 1
ATOM 1011 N N . VAL A 1 139 ? -38.313 60.148 9.815 1.00 26.14 139 VAL A N 1
ATOM 1012 C CA . VAL A 1 139 ? -38.047 61.257 10.717 1.00 24.78 139 VAL A CA 1
ATOM 1013 C C . VAL A 1 139 ? -36.904 61.021 11.701 1.00 33.09 139 VAL A C 1
ATOM 1014 O O . VAL A 1 139 ? -36.756 59.935 12.260 1.00 32.43 139 VAL A O 1
ATOM 1018 N N . MET A 1 140 ? -36.100 62.059 11.898 1.00 27.02 140 MET A N 1
ATOM 1019 C CA . MET A 1 140 ? -34.999 62.047 12.856 1.00 26.90 140 MET A CA 1
ATOM 1020 C C . MET A 1 140 ? -35.562 62.964 13.928 1.00 25.90 140 MET A C 1
ATOM 1021 O O . MET A 1 140 ? -35.599 64.182 13.751 1.00 23.15 140 MET A O 1
ATOM 1026 N N . LYS A 1 141 ? -36.028 62.384 15.028 1.00 18.58 141 LYS A N 1
ATOM 1027 C CA . LYS A 1 141 ? -36.630 63.177 16.085 1.00 26.56 141 LYS A CA 1
ATOM 1028 C C . LYS A 1 141 ? -35.643 64.062 16.829 1.00 27.41 141 LYS A C 1
ATOM 1029 O O . LYS A 1 141 ? -34.456 63.752 16.925 1.00 23.38 141 LYS A O 1
ATOM 1035 N N . LYS A 1 142 ? -36.160 65.174 17.339 1.00 18.70 142 LYS A N 1
ATOM 1036 C CA . LYS A 1 142 ? -35.381 66.150 18.086 1.00 25.69 142 LYS A CA 1
ATOM 1037 C C . LYS A 1 142 ? -34.565 65.497 19.203 1.00 33.83 142 LYS A C 1
ATOM 1038 O O . LYS A 1 142 ? -35.114 64.782 20.041 1.00 31.30 142 LYS A O 1
ATOM 1044 N N . GLY A 1 143 ? -33.255 65.730 19.203 1.00 26.07 143 GLY A N 1
ATOM 1045 C CA . GLY A 1 143 ? -32.407 65.177 20.246 1.00 20.70 143 GLY A CA 1
ATOM 1046 C C . GLY A 1 143 ? -31.940 63.739 20.115 1.00 26.15 143 GLY A C 1
ATOM 1047 O O . GLY A 1 143 ? -31.246 63.238 20.999 1.00 28.86 143 GLY A O 1
ATOM 1048 N N . ILE A 1 144 ? -32.301 63.071 19.026 1.00 24.85 144 ILE A N 1
ATOM 1049 C CA . ILE A 1 144 ? -31.893 61.681 18.818 1.00 30.09 144 ILE A CA 1
ATOM 1050 C C . ILE A 1 144 ? -30.412 61.532 18.443 1.00 34.31 144 ILE A C 1
ATOM 1051 O O . ILE A 1 144 ? -29.816 60.471 18.642 1.00 27.24 144 ILE A O 1
ATOM 1056 N N . ASP A 1 145 ? -29.824 62.594 17.900 1.00 27.88 145 ASP A N 1
ATOM 1057 C CA . ASP A 1 145 ? -28.410 62.583 17.528 1.00 26.86 145 ASP A CA 1
ATOM 1058 C C . ASP A 1 145 ? -27.668 62.832 18.845 1.00 28.14 145 ASP A C 1
ATOM 1059 O O . ASP A 1 145 ? -26.905 61.989 19.318 1.00 30.86 145 ASP A O 1
ATOM 1064 N N . ILE A 1 146 ? -27.918 63.996 19.437 1.00 24.93 146 ILE A N 1
ATOM 1065 C CA . ILE A 1 146 ? -27.315 64.372 20.712 1.00 28.68 146 ILE A CA 1
ATOM 1066 C C . ILE A 1 146 ? -28.375 64.999 21.625 1.00 28.24 146 ILE A C 1
ATOM 1067 O O . ILE A 1 146 ? -28.972 66.024 21.295 1.00 24.41 146 ILE A O 1
ATOM 1072 N N . GLU A 1 147 ? -28.598 64.378 22.776 1.00 27.39 147 GLU A N 1
ATOM 1073 C CA . GLU A 1 147 ? -29.583 64.870 23.736 1.00 28.57 147 GLU A CA 1
ATOM 1074 C C . GLU A 1 147 ? -29.063 66.085 24.489 1.00 32.99 147 GLU A C 1
ATOM 1075 O O . GLU A 1 147 ? -27.901 66.126 24.886 1.00 24.42 147 G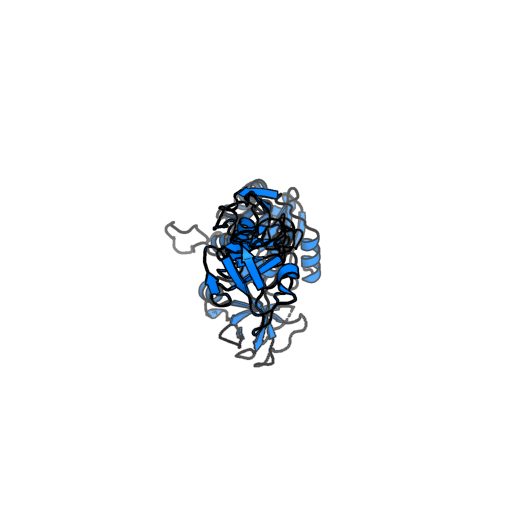LU A O 1
ATOM 1081 N N . LYS A 1 148 ? -29.922 67.076 24.690 1.00 27.53 148 LYS A N 1
ATOM 1082 C CA . LYS A 1 148 ? -29.520 68.254 25.441 1.00 26.23 148 LYS A CA 1
ATOM 1083 C C . LYS A 1 148 ? -29.007 67.747 26.790 1.00 28.84 148 LYS A C 1
ATOM 1084 O O . LYS A 1 148 ? -29.599 66.846 27.376 1.00 24.95 148 LYS A O 1
ATOM 1090 N N . GLY A 1 149 ? -27.895 68.303 27.264 1.00 27.63 149 GLY A N 1
ATOM 1091 C CA . GLY A 1 149 ? -27.343 67.878 28.540 1.00 18.82 149 GLY A CA 1
ATOM 1092 C C . GLY A 1 149 ? -26.295 66.776 28.449 1.00 25.26 149 GLY A C 1
ATOM 1093 O O . GLY A 1 149 ? -25.701 66.396 29.457 1.00 27.53 149 GLY A O 1
ATOM 1094 N N . ARG A 1 150 ? -26.058 66.256 27.251 1.00 22.38 150 ARG A N 1
ATOM 1095 C CA . ARG A 1 150 ? -25.069 65.199 27.080 1.00 28.01 150 ARG A CA 1
ATOM 1096 C C . ARG A 1 150 ? -23.642 65.741 27.221 1.00 23.47 150 ARG A C 1
ATOM 1097 O O . ARG A 1 150 ? -23.340 66.838 26.757 1.00 22.65 150 ARG A O 1
ATOM 1105 N N . LEU A 1 151 ? -22.771 64.968 27.861 1.00 24.54 151 LEU A N 1
ATOM 1106 C CA . LEU A 1 151 ? -21.382 65.382 28.033 1.00 24.27 151 LEU A CA 1
ATOM 1107 C C . LEU A 1 151 ? -20.704 65.447 26.661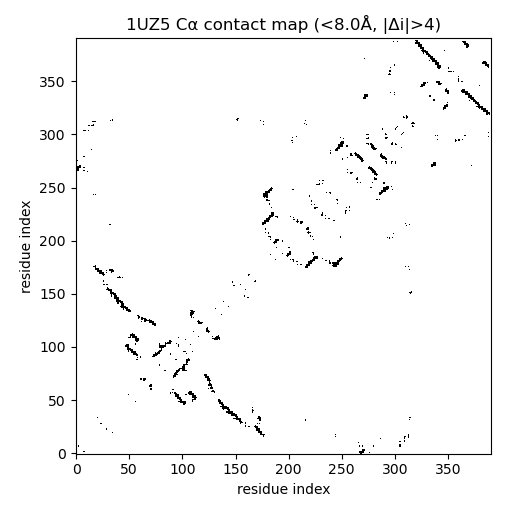 1.00 24.27 151 LEU A C 1
ATOM 1108 O O . LEU A 1 151 ? -20.645 64.445 25.949 1.00 26.36 151 LEU A O 1
ATOM 1113 N N . LEU A 1 152 ? -20.204 66.623 26.291 1.00 24.48 152 LEU A N 1
ATOM 1114 C CA . LEU A 1 152 ? -19.531 66.796 25.001 1.00 26.86 152 LEU A CA 1
ATOM 1115 C C . LEU A 1 152 ? -18.000 66.816 25.102 1.00 26.66 152 LEU A C 1
ATOM 1116 O O . LEU A 1 152 ? -17.317 66.195 24.293 1.00 24.19 152 LEU A O 1
ATOM 1121 N N . VAL A 1 153 ? -17.478 67.543 26.085 1.00 27.48 153 VAL A N 1
ATOM 1122 C CA . VAL A 1 153 ? -16.032 67.663 26.296 1.00 28.71 153 VAL A CA 1
ATOM 1123 C C . VAL A 1 153 ? -15.719 67.564 27.789 1.00 31.11 153 VAL A C 1
ATOM 1124 O O . VAL A 1 153 ? -16.393 68.192 28.604 1.00 30.99 153 VAL A O 1
ATOM 1128 N N . LYS A 1 154 ? -14.701 66.777 28.142 1.00 31.51 154 LYS A N 1
ATOM 1129 C CA . LYS A 1 154 ? -14.310 66.599 29.545 1.00 26.98 154 LYS A CA 1
ATOM 1130 C C . LYS A 1 154 ? -13.296 67.630 30.012 1.00 29.09 154 LYS A C 1
ATOM 1131 O O . LYS A 1 154 ? -12.540 68.182 29.217 1.00 27.87 154 LYS A O 1
ATOM 1137 N N . LYS A 1 155 ? -13.272 67.876 31.316 1.00 27.94 155 LYS A N 1
ATOM 1138 C CA . LYS A 1 155 ? -12.301 68.802 31.875 1.00 26.98 155 LYS A CA 1
ATOM 1139 C C . LYS A 1 155 ? -10.945 68.164 31.580 1.00 24.64 155 LYS A C 1
ATOM 1140 O O . LYS A 1 155 ? -10.794 66.952 31.714 1.00 27.90 155 LYS A O 1
ATOM 1146 N N . GLY A 1 156 ? -9.975 68.968 31.161 1.00 32.25 156 GLY A N 1
ATOM 1147 C CA . GLY A 1 156 ? -8.656 68.429 30.879 1.00 33.27 156 GLY A CA 1
ATOM 1148 C C . GLY A 1 156 ? -8.499 67.858 29.483 1.00 43.37 156 GLY A C 1
ATOM 1149 O O . GLY A 1 156 ? -7.424 67.382 29.115 1.00 35.60 156 GLY A O 1
ATOM 1150 N N . GLU A 1 157 ? -9.562 67.907 28.691 1.00 27.32 157 GLU A N 1
ATOM 1151 C CA . GLU A 1 157 ? -9.494 67.378 27.338 1.00 27.32 157 GLU A CA 1
ATOM 1152 C C . GLU A 1 157 ? -8.913 68.413 26.391 1.00 24.20 157 GLU A C 1
ATOM 1153 O O . GLU A 1 157 ? -9.219 69.600 26.503 1.00 22.86 157 GLU A O 1
ATOM 1159 N N . ARG A 1 158 ? -8.066 67.967 25.466 1.00 23.14 158 ARG A N 1
ATOM 1160 C CA . ARG A 1 158 ? -7.481 68.873 24.485 1.00 24.97 158 ARG A CA 1
ATOM 1161 C C . ARG A 1 158 ? -8.506 69.072 23.375 1.00 22.70 158 ARG A C 1
ATOM 1162 O O . ARG A 1 158 ? -9.152 68.116 22.955 1.00 22.35 158 ARG A O 1
ATOM 1170 N N . LEU A 1 159 ? -8.651 70.301 22.891 1.00 19.80 159 LEU A N 1
ATOM 1171 C CA . LEU A 1 159 ? -9.615 70.568 21.830 1.00 20.67 159 LEU A CA 1
ATOM 1172 C C . LEU A 1 159 ? -9.023 70.383 20.436 1.00 20.89 159 LEU A C 1
ATOM 1173 O O . LEU A 1 159 ? -8.299 71.248 19.940 1.00 27.20 159 LEU A O 1
ATOM 1178 N N . GLY A 1 160 ? -9.326 69.241 19.823 1.00 25.11 160 GLY A N 1
ATOM 1179 C CA . GLY A 1 160 ? -8.867 68.955 18.474 1.00 24.96 160 GLY A CA 1
ATOM 1180 C C . GLY A 1 160 ? -9.934 69.471 17.518 1.00 30.26 160 GLY A C 1
ATOM 1181 O O . GLY A 1 160 ? -10.946 70.005 17.981 1.00 21.79 160 GLY A O 1
ATOM 1182 N N . PHE A 1 161 ? -9.751 69.304 16.209 1.00 19.98 161 PHE A N 1
ATOM 1183 C CA . PHE A 1 161 ? -10.738 69.822 15.263 1.00 24.90 161 PHE A CA 1
ATOM 1184 C C . PHE A 1 161 ? -12.127 69.216 15.443 1.00 24.33 161 PHE A C 1
ATOM 1185 O O . PHE A 1 161 ? -13.126 69.856 15.123 1.00 24.65 161 PHE A O 1
ATOM 1193 N N . LYS A 1 162 ? -12.195 67.995 15.962 1.00 21.94 162 LYS A N 1
ATOM 1194 C CA . LYS A 1 162 ? -13.485 67.360 16.189 1.00 29.91 162 LYS A CA 1
ATOM 1195 C C . LYS A 1 162 ? -14.215 67.996 17.364 1.00 32.25 162 LYS A C 1
ATOM 1196 O O . LYS A 1 162 ? -15.436 68.153 17.330 1.00 26.97 162 LYS A O 1
ATOM 1202 N N . GLN A 1 163 ? -13.463 68.369 18.397 1.00 23.29 163 GLN A N 1
ATOM 1203 C CA . GLN A 1 163 ? -14.042 69.003 19.572 1.00 22.49 163 GLN A CA 1
ATOM 1204 C C . GLN A 1 163 ? -14.515 70.416 19.261 1.00 25.87 163 GLN A C 1
ATOM 1205 O O . GLN A 1 163 ? -15.612 70.807 19.670 1.00 26.10 163 GLN A O 1
ATOM 1211 N N . THR A 1 164 ? -13.699 71.192 18.546 1.00 18.74 164 THR A N 1
ATOM 1212 C CA . THR A 1 164 ? -14.099 72.559 18.216 1.00 20.81 164 THR A CA 1
ATOM 1213 C C . THR A 1 164 ? -15.311 72.551 17.273 1.00 21.35 164 THR A C 1
ATOM 1214 O O . THR A 1 164 ? -16.188 73.408 17.370 1.00 21.34 164 THR A O 1
ATOM 1218 N N . ALA A 1 165 ? -15.350 71.588 16.360 1.00 18.66 165 ALA A N 1
ATOM 1219 C CA . ALA A 1 165 ? -16.467 71.487 15.424 1.00 25.06 165 ALA A CA 1
ATOM 1220 C C . ALA A 1 165 ? -17.727 71.094 16.199 1.00 23.24 165 ALA A C 1
ATOM 1221 O O . ALA A 1 165 ? -18.809 71.620 15.946 1.00 24.41 165 ALA A O 1
ATOM 1223 N N . LEU A 1 166 ? -17.567 70.173 17.149 1.00 24.40 166 LEU A N 1
ATOM 1224 C CA . LEU A 1 166 ? -18.673 69.711 17.982 1.00 25.72 166 LEU A CA 1
ATOM 1225 C C . LEU A 1 166 ? -19.274 70.868 18.766 1.00 31.11 166 LEU A C 1
ATOM 1226 O O . LEU A 1 166 ? -20.494 71.032 18.799 1.00 27.04 166 LEU A O 1
ATOM 1231 N N . LEU A 1 167 ? -18.417 71.667 19.401 1.00 23.94 167 LEU A N 1
ATOM 1232 C CA . LEU A 1 167 ? -18.900 72.803 20.171 1.00 23.97 167 LEU A CA 1
ATOM 1233 C C . LEU A 1 167 ? -19.618 73.771 19.243 1.00 27.68 167 LEU A C 1
ATOM 1234 O O . LEU A 1 167 ? -20.663 74.313 19.595 1.00 24.61 167 LEU A O 1
ATOM 1239 N N . SER A 1 168 ? -19.064 73.982 18.054 1.00 20.84 168 SER A N 1
ATOM 1240 C CA . SER A 1 168 ? -19.694 74.871 17.086 1.00 24.80 168 SER A CA 1
ATOM 1241 C C . SER A 1 168 ? -21.076 74.320 16.714 1.00 24.02 168 SER A C 1
ATOM 1242 O O . SER A 1 168 ? -22.048 75.061 16.623 1.00 20.57 168 SER A O 1
ATOM 1245 N N . ALA A 1 169 ? -21.136 73.010 16.501 1.00 21.61 169 ALA A N 1
ATOM 1246 C CA . ALA A 1 169 ? -22.368 72.325 16.120 1.00 25.21 169 ALA A CA 1
ATOM 1247 C C . ALA A 1 169 ? -23.519 72.550 17.104 1.00 28.88 169 ALA A C 1
ATOM 1248 O O . ALA A 1 169 ? -24.685 72.458 16.726 1.00 25.83 169 ALA A O 1
ATOM 1250 N N . VAL A 1 170 ? -23.204 72.844 18.362 1.00 23.44 170 VAL A N 1
ATOM 1251 C CA . VAL A 1 170 ? -24.253 73.079 19.340 1.00 19.96 170 VAL A CA 1
ATOM 1252 C C . VAL A 1 170 ? -24.421 74.558 19.693 1.00 26.43 170 VAL A C 1
ATOM 1253 O O . VAL A 1 170 ? -25.055 74.893 20.689 1.00 23.16 170 VAL A O 1
ATOM 1257 N N . GLY A 1 171 ? -23.854 75.437 18.868 1.00 20.66 171 GLY A N 1
ATOM 1258 C CA . GLY A 1 171 ? -23.996 76.870 19.097 1.00 29.01 171 GLY A CA 1
ATOM 1259 C C . GLY A 1 171 ? -23.037 77.543 20.065 1.00 32.92 171 GLY A C 1
ATOM 1260 O O . GLY A 1 171 ? -23.171 78.733 20.351 1.00 24.54 171 GLY A O 1
ATOM 1261 N N . ILE A 1 172 ? -22.067 76.793 20.571 1.00 27.78 172 ILE A N 1
ATOM 1262 C CA . ILE A 1 172 ? -21.091 77.345 21.508 1.00 22.96 172 ILE A CA 1
ATOM 1263 C C . ILE A 1 172 ? -20.029 78.143 20.743 1.00 26.23 172 ILE A C 1
ATOM 1264 O O . ILE A 1 172 ? -19.376 77.615 19.841 1.00 26.46 172 ILE A O 1
ATOM 1269 N N . ASN A 1 173 ? -19.860 79.415 21.088 1.00 28.46 173 ASN A N 1
ATOM 1270 C CA . ASN A 1 173 ? -18.856 80.225 20.404 1.00 29.96 173 ASN A CA 1
ATOM 1271 C C . ASN A 1 173 ? -17.772 80.759 21.358 1.00 27.60 173 ASN A C 1
ATOM 1272 O O . ASN A 1 173 ? -16.887 81.508 20.948 1.00 33.45 173 ASN A O 1
ATOM 1277 N N . LYS A 1 174 ? -17.861 80.371 22.628 1.00 32.02 174 LYS A N 1
ATOM 1278 C CA . LYS A 1 174 ? -16.883 80.759 23.647 1.00 32.57 174 LYS A CA 1
ATOM 1279 C C . LYS A 1 174 ? -16.646 79.556 24.541 1.00 34.26 174 LYS A C 1
ATOM 1280 O O . LYS A 1 174 ? -17.595 78.913 24.985 1.00 24.86 174 LYS A O 1
ATOM 1286 N N . VAL A 1 175 ? -15.381 79.254 24.815 1.00 27.80 175 VAL A N 1
ATOM 1287 C CA . VAL A 1 175 ? -15.058 78.107 25.649 1.00 20.57 175 VAL A CA 1
ATOM 1288 C C . VAL A 1 175 ? -14.052 78.440 26.756 1.00 30.55 175 VAL A C 1
ATOM 1289 O O . VAL A 1 175 ? -13.108 79.204 26.552 1.00 29.88 175 VAL A O 1
ATOM 1293 N N . LYS A 1 176 ? -14.279 77.873 27.935 1.00 25.31 176 LYS A N 1
ATOM 1294 C CA . LYS A 1 176 ? -13.408 78.093 29.081 1.00 29.74 176 LYS A CA 1
ATOM 1295 C C . LYS A 1 176 ? -12.236 77.131 29.053 1.00 26.64 176 LYS A C 1
ATOM 1296 O O . LYS A 1 176 ? -12.409 75.917 29.140 1.00 25.44 176 LYS A O 1
ATOM 1302 N N . VAL A 1 177 ? -11.037 77.679 28.926 1.00 27.25 177 VAL A N 1
ATOM 1303 C CA . VAL A 1 177 ? -9.849 76.843 28.882 1.00 25.81 177 VAL A CA 1
ATOM 1304 C C . VAL A 1 177 ? -8.847 77.280 29.945 1.00 25.37 177 VAL A C 1
ATOM 1305 O O . VAL A 1 177 ? -8.901 78.406 30.445 1.00 23.07 177 VAL A O 1
ATOM 1309 N N . PHE A 1 178 ? -7.949 76.374 30.307 1.00 25.80 178 PHE A N 1
ATOM 1310 C CA . PHE A 1 178 ? -6.933 76.691 31.301 1.00 28.84 178 PHE A CA 1
ATOM 1311 C C . PHE A 1 178 ? -5.935 77.654 30.687 1.00 22.89 178 PHE A C 1
ATOM 1312 O O . PHE A 1 178 ? -5.586 77.528 29.508 1.00 32.33 178 PHE A O 1
ATOM 1320 N N . ARG A 1 179 ? -5.495 78.634 31.466 1.00 32.76 179 ARG A N 1
ATOM 1321 C CA . ARG A 1 179 ? -4.474 79.549 30.978 1.00 27.47 179 ARG A CA 1
ATOM 1322 C C . ARG A 1 179 ? -3.236 78.657 30.958 1.00 25.68 179 ARG A C 1
ATOM 1323 O O . ARG A 1 179 ? -3.179 77.659 31.676 1.00 22.77 179 ARG A O 1
ATOM 1331 N N . LYS A 1 180 ? -2.256 78.987 30.132 1.00 28.22 180 LYS A N 1
ATOM 1332 C CA . LYS A 1 180 ? -1.069 78.145 30.053 1.00 33.03 180 LYS A CA 1
ATOM 1333 C C . LYS A 1 180 ? -0.125 78.371 31.226 1.00 24.14 180 LYS A C 1
ATOM 1334 O O . LYS A 1 180 ? 0.295 79.494 31.485 1.00 25.71 180 LYS A O 1
ATOM 1340 N N . PRO A 1 181 ? 0.195 77.301 31.966 1.00 20.00 181 PRO A N 1
ATOM 1341 C CA . PRO A 1 181 ? 1.104 77.400 33.114 1.00 31.12 181 PRO A CA 1
ATOM 1342 C C . PRO A 1 181 ? 2.455 77.879 32.578 1.00 30.76 181 PRO A C 1
ATOM 1343 O O . PRO A 1 181 ? 3.003 77.280 31.652 1.00 30.53 181 PRO A O 1
ATOM 1347 N N . LYS A 1 182 ? 2.980 78.960 33.141 1.00 29.08 182 LYS A N 1
ATOM 1348 C CA . LYS A 1 182 ? 4.255 79.489 32.684 1.00 30.26 182 LYS A CA 1
ATOM 1349 C C . LYS A 1 182 ? 5.428 78.806 33.369 1.00 27.52 182 LYS A C 1
ATOM 1350 O O . LYS A 1 182 ? 5.477 78.713 34.594 1.00 27.11 182 LYS A O 1
ATOM 1356 N N . VAL A 1 183 ? 6.368 78.318 32.571 1.00 30.89 183 VAL A N 1
ATOM 1357 C CA . VAL A 1 183 ? 7.554 77.662 33.115 1.00 28.76 183 VAL A CA 1
ATOM 1358 C C . VAL A 1 183 ? 8.801 78.405 32.643 1.00 30.92 183 VAL A C 1
ATOM 1359 O O . VAL A 1 183 ? 9.096 78.434 31.449 1.00 27.04 183 VAL A O 1
ATOM 1363 N N . ALA A 1 184 ? 9.510 79.028 33.582 1.00 29.94 184 ALA A N 1
ATOM 1364 C CA . ALA A 1 184 ? 10.733 79.761 33.265 1.00 26.20 184 ALA A CA 1
ATOM 1365 C C . ALA A 1 184 ? 11.863 78.734 33.216 1.00 27.92 184 ALA A C 1
ATOM 1366 O O . ALA A 1 184 ? 12.083 77.995 34.182 1.00 22.92 184 ALA A O 1
ATOM 1368 N N . VAL A 1 185 ? 12.568 78.692 32.089 1.00 27.32 185 VAL A N 1
ATOM 1369 C CA . VAL A 1 185 ? 13.650 77.734 31.893 1.00 28.59 185 VAL A CA 1
ATOM 1370 C C . VAL A 1 185 ? 15.026 78.382 31.841 1.00 24.40 185 VAL A C 1
ATOM 1371 O O . VAL A 1 185 ? 15.222 79.392 31.164 1.00 22.87 185 VAL A O 1
ATOM 1375 N N . ILE A 1 186 ? 15.970 77.778 32.561 1.00 23.64 186 ILE A N 1
ATOM 1376 C CA . ILE A 1 186 ? 17.346 78.264 32.623 1.00 28.33 186 ILE A CA 1
ATOM 1377 C C . ILE A 1 186 ? 18.356 77.154 32.301 1.00 20.64 186 ILE A C 1
ATOM 1378 O O . ILE A 1 186 ? 18.186 76.014 32.727 1.00 26.21 186 ILE A O 1
ATOM 1383 N N . SER A 1 187 ? 19.393 77.495 31.537 1.00 25.21 187 SER A N 1
ATOM 1384 C CA . SER A 1 187 ? 20.463 76.542 31.213 1.00 27.82 187 SER A CA 1
ATOM 1385 C C . SER A 1 187 ? 21.722 77.029 31.938 1.00 26.37 187 SER A C 1
ATOM 1386 O O . SER A 1 187 ? 22.081 78.203 31.838 1.00 26.15 187 SER A O 1
ATOM 1389 N N . THR A 1 188 ? 22.384 76.143 32.675 1.00 24.27 188 THR A N 1
ATOM 1390 C CA . THR A 1 188 ? 23.586 76.542 33.412 1.00 34.09 188 THR A CA 1
ATOM 1391 C C . THR A 1 188 ? 24.841 75.793 32.971 1.00 32.26 188 THR A C 1
ATOM 1392 O O . THR A 1 188 ? 24.819 74.578 32.775 1.00 31.49 188 THR A O 1
ATOM 1396 N N . GLY A 1 189 ? 25.933 76.534 32.825 1.00 37.08 189 GLY A N 1
ATOM 1397 C CA . GLY A 1 189 ? 27.194 75.941 32.414 1.00 36.60 189 GLY A CA 1
ATOM 1398 C C . GLY A 1 189 ? 28.106 76.988 31.810 1.00 37.44 189 GLY A C 1
ATOM 1399 O O . GLY A 1 189 ? 27.674 77.791 30.978 1.00 31.02 189 GLY A O 1
ATOM 1400 N N . ASN A 1 190 ? 29.371 76.989 32.220 1.00 30.99 190 ASN A N 1
ATOM 1401 C CA . ASN A 1 190 ? 30.321 77.962 31.695 1.00 25.66 190 ASN A CA 1
ATOM 1402 C C . ASN A 1 190 ? 30.662 77.696 30.236 1.00 22.53 190 ASN A C 1
ATOM 1403 O O . ASN A 1 190 ? 31.168 78.574 29.538 1.00 28.68 190 ASN A O 1
ATOM 1408 N N . GLU A 1 191 ? 30.371 76.488 29.765 1.00 20.83 191 GLU A N 1
ATOM 1409 C CA . GLU A 1 191 ? 30.663 76.137 28.376 1.00 22.65 191 GLU A CA 1
ATOM 1410 C C . GLU A 1 191 ? 29.498 76.436 27.428 1.00 28.28 191 GLU A C 1
ATOM 1411 O O . GLU A 1 191 ? 29.662 76.414 26.207 1.00 26.93 191 GLU A O 1
ATOM 1417 N N . ILE A 1 192 ? 28.327 76.731 27.983 1.00 27.75 192 ILE A N 1
ATOM 1418 C CA . ILE A 1 192 ? 27.149 76.970 27.153 1.00 23.75 192 ILE A CA 1
ATOM 1419 C C . ILE A 1 192 ? 26.916 78.379 26.621 1.00 22.10 192 ILE A C 1
ATOM 1420 O O . ILE A 1 192 ? 27.053 79.358 27.343 1.00 27.69 192 ILE A O 1
ATOM 1425 N N . VAL A 1 193 ? 26.562 78.465 25.340 1.00 25.76 193 VAL A N 1
ATOM 1426 C CA . VAL A 1 193 ? 26.242 79.743 24.708 1.00 36.02 193 VAL A CA 1
ATOM 1427 C C . VAL A 1 193 ? 24.954 79.561 23.892 1.00 42.14 193 VAL A C 1
ATOM 1428 O O . VAL A 1 193 ? 24.653 78.459 23.421 1.00 35.72 193 VAL A O 1
ATOM 1432 N N . PRO A 1 194 ? 24.163 80.633 23.735 1.00 49.72 194 PRO A N 1
ATOM 1433 C CA . PRO A 1 194 ? 22.911 80.548 22.969 1.00 51.32 194 PRO A CA 1
ATOM 1434 C C . PRO A 1 194 ? 23.162 80.354 21.471 1.00 45.25 194 PRO A C 1
ATOM 1435 O O . PRO A 1 194 ? 24.160 80.841 20.934 1.00 42.28 194 PRO A O 1
ATOM 1439 N N . PRO A 1 195 ? 22.258 79.646 20.773 1.00 44.61 195 PRO A N 1
ATOM 1440 C CA . PRO A 1 195 ? 22.480 79.454 19.336 1.00 40.37 195 PRO A CA 1
ATOM 1441 C C . PRO A 1 195 ? 22.540 80.805 18.631 1.00 41.65 195 PRO A C 1
ATOM 1442 O O . PRO A 1 195 ? 22.067 81.810 19.162 1.00 42.60 195 PRO A O 1
ATOM 1446 N N . GLY A 1 196 ? 23.131 80.835 17.443 1.00 47.09 196 GLY A N 1
ATOM 1447 C CA . GLY A 1 196 ? 23.234 82.088 16.718 1.00 58.24 196 GLY A CA 1
ATOM 1448 C C . GLY A 1 196 ? 24.561 82.776 16.979 1.00 65.14 196 GLY A C 1
ATOM 1449 O O . GLY A 1 196 ? 25.095 83.464 16.107 1.00 66.17 196 GLY A O 1
ATOM 1450 N N . ASN A 1 197 ? 25.091 82.600 18.186 1.00 68.45 197 ASN A N 1
ATOM 1451 C CA . ASN A 1 197 ? 26.372 83.194 18.552 1.00 68.00 197 ASN A CA 1
ATOM 1452 C C . ASN A 1 197 ? 27.506 82.340 18.002 1.00 64.71 197 ASN A C 1
ATOM 1453 O O . ASN A 1 197 ? 27.346 81.137 17.797 1.00 57.01 197 ASN A O 1
ATOM 1458 N N . GLU A 1 198 ? 28.651 82.966 17.760 1.00 63.08 198 GLU A N 1
ATOM 1459 C CA . GLU A 1 198 ? 29.810 82.246 17.252 1.00 63.76 198 GLU A CA 1
ATOM 1460 C C . GLU A 1 198 ? 30.436 81.465 18.409 1.00 51.78 198 GLU A C 1
ATOM 1461 O O . GLU A 1 198 ? 30.568 81.983 19.517 1.00 47.83 198 GLU A O 1
ATOM 1467 N N . LEU A 1 199 ? 30.804 80.214 18.155 1.00 42.32 199 LEU A N 1
ATOM 1468 C CA . LEU A 1 199 ? 31.416 79.390 19.187 1.00 41.96 199 LEU A CA 1
ATOM 1469 C C . LEU A 1 199 ? 32.912 79.619 19.298 1.00 34.30 199 LEU A C 1
ATOM 1470 O O . LEU A 1 199 ? 33.605 79.734 18.293 1.00 38.48 199 LEU A O 1
ATOM 1475 N N . LYS A 1 200 ? 33.404 79.699 20.525 1.00 35.17 200 LYS A N 1
ATOM 1476 C CA . LYS A 1 200 ? 34.836 79.815 20.742 1.00 37.31 200 LYS A CA 1
ATOM 1477 C C . LYS A 1 200 ? 35.225 78.379 21.083 1.00 34.07 200 LYS A C 1
ATOM 1478 O O . LYS A 1 200 ? 34.384 77.603 21.544 1.00 32.18 200 LYS A O 1
ATOM 1484 N N . PRO A 1 201 ? 36.478 77.985 20.823 1.00 34.47 201 PRO A N 1
ATOM 1485 C CA . PRO A 1 201 ? 36.855 76.607 21.157 1.00 26.78 201 PRO A CA 1
ATOM 1486 C C . PRO A 1 201 ? 36.572 76.359 22.641 1.00 18.65 201 PRO A C 1
ATOM 1487 O O . PRO A 1 201 ? 36.862 77.212 23.479 1.00 25.31 201 PRO A O 1
ATOM 1491 N N . GLY A 1 202 ? 35.990 75.206 22.963 1.00 17.39 202 GLY A N 1
ATOM 1492 C CA . GLY A 1 202 ? 35.671 74.912 24.354 1.00 19.48 202 GLY A CA 1
ATOM 1493 C C . GLY A 1 202 ? 34.211 75.180 24.718 1.00 22.04 202 GLY A C 1
ATOM 1494 O O . GLY A 1 202 ? 33.737 74.759 25.769 1.00 21.32 202 GLY A O 1
ATOM 1495 N N . GLN A 1 203 ? 33.489 75.881 23.854 1.00 25.89 203 GLN A N 1
ATOM 1496 C CA . GLN A 1 203 ? 32.078 76.174 24.121 1.00 22.68 203 GLN A CA 1
ATOM 1497 C C . GLN A 1 203 ? 31.151 75.300 23.278 1.00 22.93 203 GLN A C 1
ATOM 1498 O O . GLN A 1 203 ? 31.546 74.778 22.230 1.00 23.64 203 GLN A O 1
ATOM 1504 N N . ILE A 1 204 ? 29.918 75.138 23.743 1.00 26.21 204 ILE A N 1
ATOM 1505 C CA . ILE A 1 204 ? 28.923 74.370 23.004 1.00 23.11 204 ILE A CA 1
ATOM 1506 C C . ILE A 1 204 ? 27.607 75.161 23.024 1.00 29.52 204 ILE A C 1
ATOM 1507 O O . ILE A 1 204 ? 27.453 76.107 23.795 1.00 26.51 204 ILE A O 1
ATOM 1512 N N . TYR A 1 205 ? 26.665 74.777 22.174 1.00 23.62 205 TYR A N 1
ATOM 1513 C CA . TYR A 1 205 ? 25.375 75.460 22.112 1.00 27.04 205 TYR A CA 1
ATOM 1514 C C . TYR A 1 205 ? 24.359 74.822 23.043 1.00 25.23 205 TYR A C 1
ATOM 1515 O O . TYR A 1 205 ? 24.388 73.615 23.280 1.00 20.80 205 TYR A O 1
ATOM 1524 N N . ASP A 1 206 ? 23.451 75.635 23.566 1.00 25.50 206 ASP A N 1
ATOM 1525 C CA . ASP A 1 206 ? 22.413 75.125 24.449 1.00 23.81 206 ASP A CA 1
ATOM 1526 C C . ASP A 1 206 ? 21.548 74.133 23.692 1.00 19.34 206 ASP A C 1
ATOM 1527 O O . ASP A 1 206 ? 21.313 74.294 22.497 1.00 19.67 206 ASP A O 1
ATOM 1532 N N . ILE A 1 207 ? 21.087 73.103 24.386 1.00 25.26 207 ILE A N 1
ATOM 1533 C CA . ILE A 1 207 ? 20.195 72.138 23.772 1.00 25.04 207 ILE A CA 1
ATOM 1534 C C . ILE A 1 207 ? 18.985 71.894 24.676 1.00 27.06 207 ILE A C 1
ATOM 1535 O O . ILE A 1 207 ? 17.855 71.777 24.192 1.00 25.30 207 ILE A O 1
ATOM 1540 N N . ASN A 1 208 ? 19.217 71.833 25.984 1.00 18.34 208 ASN A N 1
ATOM 1541 C CA . ASN A 1 208 ? 18.137 71.581 26.936 1.00 25.41 208 ASN A CA 1
ATOM 1542 C C . ASN A 1 208 ? 17.135 72.721 27.105 1.00 23.63 208 ASN A C 1
ATOM 1543 O O . ASN A 1 208 ? 15.956 72.478 27.344 1.00 29.96 208 ASN A O 1
ATOM 1548 N N . GLY A 1 209 ? 17.609 73.956 26.995 1.00 20.69 209 GLY A N 1
ATOM 1549 C CA . GLY A 1 209 ? 16.730 75.102 27.144 1.00 27.77 209 GLY A CA 1
ATOM 1550 C C . GLY A 1 209 ? 15.611 75.062 26.118 1.00 28.83 209 GLY A C 1
ATOM 1551 O O . GLY A 1 209 ? 14.434 75.142 26.465 1.00 26.05 209 GLY A O 1
ATOM 1552 N N . ARG A 1 210 ? 15.995 74.934 24.851 1.00 23.68 210 ARG A N 1
ATOM 1553 C CA . ARG A 1 210 ? 15.057 74.874 23.734 1.00 24.14 210 ARG A CA 1
ATOM 1554 C C . ARG A 1 210 ? 14.203 73.624 23.851 1.00 28.46 210 ARG A C 1
ATOM 1555 O O . ARG A 1 210 ? 12.991 73.662 23.621 1.00 23.43 210 ARG A O 1
ATOM 1563 N N . ALA A 1 211 ? 14.835 72.509 24.206 1.00 20.86 211 ALA A N 1
ATOM 1564 C CA . ALA A 1 211 ? 14.105 71.257 24.346 1.00 21.51 211 ALA A CA 1
ATOM 1565 C C . ALA A 1 211 ? 13.018 71.357 25.420 1.00 31.43 211 ALA A C 1
ATOM 1566 O O . ALA A 1 211 ? 11.876 70.953 25.194 1.00 24.06 211 ALA A O 1
ATOM 1568 N N . LEU A 1 212 ? 13.380 71.890 26.586 1.00 23.60 212 LEU A N 1
ATOM 1569 C CA . LEU A 1 212 ? 12.440 72.036 27.690 1.00 26.69 212 LEU A CA 1
ATOM 1570 C C . LEU A 1 212 ? 11.298 72.985 27.334 1.00 20.98 212 LEU A C 1
ATOM 1571 O O . LEU A 1 212 ? 10.133 72.651 27.501 1.00 28.67 212 LEU A O 1
ATOM 1576 N N . CYS A 1 213 ? 11.638 74.166 26.843 1.00 18.89 213 CYS A N 1
ATOM 1577 C CA . CYS A 1 213 ? 10.623 75.138 26.480 1.00 23.63 213 CYS A CA 1
ATOM 1578 C C . CYS A 1 213 ? 9.613 74.595 25.490 1.00 29.00 213 CYS A C 1
ATOM 1579 O O . CYS A 1 213 ? 8.413 74.798 25.661 1.00 23.88 213 CYS A O 1
ATOM 1582 N N . ASP A 1 214 ? 10.090 73.903 24.460 1.00 22.62 214 ASP A N 1
ATOM 1583 C CA . ASP A 1 214 ? 9.179 73.379 23.462 1.00 30.81 214 ASP A CA 1
ATOM 1584 C C . ASP A 1 214 ? 8.405 72.153 23.904 1.00 30.70 214 ASP A C 1
ATOM 1585 O O . ASP A 1 214 ? 7.276 71.955 23.462 1.00 24.92 214 ASP A O 1
ATOM 1590 N N . ALA A 1 215 ? 8.986 71.333 24.774 1.00 19.25 215 ALA A N 1
ATOM 1591 C CA . ALA A 1 215 ? 8.259 70.165 25.257 1.00 25.27 215 ALA A CA 1
ATOM 1592 C C . ALA A 1 215 ? 7.111 70.711 26.114 1.00 29.47 215 ALA A C 1
ATOM 1593 O O . ALA A 1 215 ? 5.981 70.223 26.063 1.00 29.38 215 ALA A O 1
ATOM 1595 N N . ILE A 1 216 ? 7.418 71.744 26.890 1.00 24.50 216 ILE A N 1
ATOM 1596 C CA . ILE A 1 216 ? 6.439 72.386 27.751 1.00 23.32 216 ILE A CA 1
ATOM 1597 C C . ILE A 1 216 ? 5.332 72.999 26.888 1.00 34.14 216 ILE A C 1
ATOM 1598 O O . ILE A 1 216 ? 4.149 72.869 27.202 1.00 24.83 216 ILE A O 1
ATOM 1603 N N . ASN A 1 217 ? 5.718 73.663 25.803 1.00 25.25 217 ASN A N 1
ATOM 1604 C CA . ASN A 1 217 ? 4.734 74.257 24.904 1.00 31.67 217 ASN A CA 1
ATOM 1605 C C . ASN A 1 217 ? 3.836 73.157 24.343 1.00 30.97 217 ASN A C 1
ATOM 1606 O O . ASN A 1 217 ? 2.622 73.319 24.250 1.00 28.87 217 ASN A O 1
ATOM 1611 N N . GLU A 1 218 ? 4.442 72.034 23.977 1.00 24.38 218 GLU A N 1
ATOM 1612 C CA . GLU A 1 218 ? 3.699 70.917 23.415 1.00 27.24 218 GLU A CA 1
ATOM 1613 C C . GLU A 1 218 ? 2.686 70.297 24.363 1.00 34.64 218 GLU A C 1
ATOM 1614 O O . GLU A 1 218 ? 1.595 69.924 23.937 1.00 27.94 218 GLU A O 1
ATOM 1620 N N . LEU A 1 219 ? 3.026 70.180 25.644 1.00 27.57 219 LEU A N 1
ATOM 1621 C CA . LEU A 1 219 ? 2.089 69.574 26.582 1.00 31.80 219 LEU A CA 1
ATOM 1622 C C . LEU A 1 219 ? 0.981 70.525 27.042 1.00 29.58 219 LEU A C 1
ATOM 1623 O O . LEU A 1 219 ? 0.041 70.103 27.707 1.00 33.82 219 LEU A O 1
ATOM 1628 N N . GLY A 1 220 ? 1.092 71.803 26.689 1.00 27.11 220 GLY A N 1
ATOM 1629 C CA . GLY A 1 220 ? 0.056 72.753 27.064 1.00 25.47 220 GLY A CA 1
ATOM 1630 C C . GLY A 1 220 ? 0.471 73.943 27.906 1.00 31.86 220 GLY A C 1
ATOM 1631 O O . GLY A 1 220 ? -0.362 74.786 28.245 1.00 24.24 220 GLY A O 1
ATOM 1632 N N . GLY A 1 221 ? 1.749 74.026 28.258 1.00 26.11 221 GLY A N 1
ATOM 1633 C CA . GLY A 1 221 ? 2.198 75.153 29.053 1.00 24.23 221 GLY A CA 1
ATOM 1634 C C . GLY A 1 221 ? 2.867 76.195 28.181 1.00 25.80 221 GLY A C 1
ATOM 1635 O O . GLY A 1 221 ? 2.809 76.125 26.952 1.00 27.77 221 GLY A O 1
ATOM 1636 N N . GLU A 1 222 ? 3.485 77.184 28.814 1.00 24.67 222 GLU A N 1
ATOM 1637 C CA . GLU A 1 222 ? 4.202 78.212 28.079 1.00 29.10 222 GLU A CA 1
ATOM 1638 C C . GLU A 1 222 ? 5.653 78.217 28.556 1.00 34.11 222 GLU A C 1
ATOM 1639 O O . GLU A 1 222 ? 5.947 78.648 29.674 1.00 27.03 222 GLU A O 1
ATOM 1645 N N . GLY A 1 223 ? 6.549 77.721 27.710 1.00 35.20 223 GLY A N 1
ATOM 1646 C CA . GLY A 1 223 ? 7.954 77.685 28.065 1.00 28.98 223 GLY A CA 1
ATOM 1647 C C . GLY A 1 223 ? 8.600 79.021 27.770 1.00 33.13 223 GLY A C 1
ATOM 1648 O O . GLY A 1 223 ? 8.552 79.507 26.640 1.00 34.76 223 GLY A O 1
ATOM 1649 N N . ILE A 1 224 ? 9.189 79.630 28.791 1.00 28.53 224 ILE A N 1
ATOM 1650 C CA . ILE A 1 224 ? 9.851 80.915 28.621 1.00 25.97 224 ILE A CA 1
ATOM 1651 C C . ILE A 1 224 ? 11.343 80.722 28.899 1.00 32.25 224 ILE A C 1
ATOM 1652 O O . ILE A 1 224 ? 11.740 80.444 30.031 1.00 27.55 224 ILE A O 1
ATOM 1657 N N . PHE A 1 225 ? 12.162 80.860 27.862 1.00 27.17 225 PHE A N 1
ATOM 1658 C CA . PHE A 1 225 ? 13.603 80.679 28.010 1.00 32.27 225 PHE A CA 1
ATOM 1659 C C . PHE A 1 225 ? 14.258 81.916 28.611 1.00 24.27 225 PHE A C 1
ATOM 1660 O O . PHE A 1 225 ? 14.337 82.964 27.973 1.00 27.87 225 PHE A O 1
ATOM 1668 N N . MET A 1 226 ? 14.721 81.780 29.848 1.00 27.56 226 MET A N 1
ATOM 1669 C CA . MET A 1 226 ? 15.369 82.875 30.563 1.00 31.34 226 MET A CA 1
ATOM 1670 C C . MET A 1 226 ? 16.799 83.116 30.089 1.00 35.26 226 MET A C 1
ATOM 1671 O O . MET A 1 226 ? 17.365 84.183 30.317 1.00 40.62 226 MET A O 1
ATOM 1676 N N . GLY A 1 227 ? 17.387 82.120 29.438 1.00 36.36 227 GLY A N 1
ATOM 1677 C CA . GLY A 1 227 ? 18.749 82.273 28.962 1.00 31.09 227 GLY A CA 1
ATOM 1678 C C . GLY A 1 227 ? 19.751 81.362 29.651 1.00 25.92 227 GLY A C 1
ATOM 1679 O O . GLY A 1 227 ? 19.389 80.432 30.374 1.00 30.63 227 GLY A O 1
ATOM 1680 N N . VAL A 1 228 ? 21.028 81.646 29.427 1.00 31.21 228 VAL A N 1
ATOM 1681 C CA . VAL A 1 228 ? 22.113 80.855 29.989 1.00 30.97 228 VAL A CA 1
ATOM 1682 C C . VAL A 1 228 ? 22.764 81.503 31.208 1.00 29.25 228 VAL A C 1
ATOM 1683 O O . VAL A 1 228 ? 23.106 82.678 31.183 1.00 28.60 228 VAL A O 1
ATOM 1687 N N . ALA A 1 229 ? 22.949 80.728 32.269 1.00 31.23 229 ALA A N 1
ATOM 1688 C CA . ALA A 1 229 ? 23.595 81.241 33.473 1.00 33.95 229 ALA A CA 1
ATOM 1689 C C . ALA A 1 229 ? 24.990 80.626 33.663 1.00 41.18 229 ALA A C 1
ATOM 1690 O O . ALA A 1 229 ? 25.170 79.415 33.512 1.00 38.35 229 ALA A O 1
ATOM 1692 N N . ARG A 1 230 ? 25.974 81.461 33.988 1.00 40.61 230 ARG A N 1
ATOM 1693 C CA . ARG A 1 230 ? 27.328 80.973 34.243 1.00 41.70 230 ARG A CA 1
ATOM 1694 C C . ARG A 1 230 ? 27.246 80.124 35.507 1.00 48.13 230 ARG A C 1
ATOM 1695 O O . ARG A 1 230 ? 26.349 80.314 36.330 1.00 34.60 230 ARG A O 1
ATOM 1703 N N . ASP A 1 231 ? 28.174 79.189 35.671 1.00 44.79 231 ASP A N 1
ATOM 1704 C CA . ASP A 1 231 ? 28.156 78.338 36.852 1.00 48.31 231 ASP A CA 1
ATOM 1705 C C . ASP A 1 231 ? 28.761 79.017 38.085 1.00 51.34 231 ASP A C 1
ATOM 1706 O O . ASP A 1 231 ? 29.756 78.548 38.635 1.00 46.20 231 ASP A O 1
ATOM 1711 N N . ASP A 1 232 ? 28.158 80.126 38.510 1.00 51.96 232 ASP A N 1
ATOM 1712 C CA . ASP A 1 232 ? 28.622 80.845 39.695 1.00 51.12 232 ASP A CA 1
ATOM 1713 C C . ASP A 1 232 ? 27.440 81.500 40.417 1.00 52.39 232 ASP A C 1
ATOM 1714 O O . ASP A 1 232 ? 26.373 81.696 39.831 1.00 42.37 232 ASP A O 1
ATOM 1719 N N . LYS A 1 233 ? 27.634 81.834 41.689 1.00 48.77 233 LYS A N 1
ATOM 1720 C CA . LYS A 1 233 ? 26.574 82.426 42.499 1.00 47.56 233 LYS A CA 1
ATOM 1721 C C . LYS A 1 233 ? 25.836 83.620 41.903 1.00 44.92 233 LYS A C 1
ATOM 1722 O O . LYS A 1 233 ? 24.634 83.545 41.658 1.00 42.25 233 LYS A O 1
ATOM 1728 N N . GLU A 1 234 ? 26.545 84.722 41.680 1.00 44.27 234 GLU A N 1
ATOM 1729 C CA . GLU A 1 234 ? 25.912 85.923 41.148 1.00 53.00 234 GLU A CA 1
ATOM 1730 C C . GLU A 1 234 ? 25.078 85.687 39.891 1.00 56.46 234 GLU A C 1
ATOM 1731 O O . GLU A 1 234 ? 23.894 86.020 39.858 1.00 58.34 234 GLU A O 1
ATOM 1737 N N . SER A 1 235 ? 25.691 85.113 38.862 1.00 51.58 235 SER A N 1
ATOM 1738 C CA . SER A 1 235 ? 24.991 84.857 37.609 1.00 49.85 235 SER A CA 1
ATOM 1739 C C . SER A 1 235 ? 23.724 84.028 37.805 1.00 45.81 235 SER A C 1
ATOM 1740 O O . SER A 1 235 ? 22.650 84.400 37.338 1.00 42.28 235 SER A O 1
ATOM 1743 N N . LEU A 1 236 ? 23.855 82.906 38.501 1.00 41.40 236 LEU A N 1
ATOM 1744 C CA . LEU A 1 236 ? 22.724 82.024 38.734 1.00 45.17 236 LEU A CA 1
ATOM 1745 C C . LEU A 1 236 ? 21.628 82.642 39.612 1.00 49.39 236 LEU A C 1
ATOM 1746 O O . LEU A 1 236 ? 20.442 82.531 39.295 1.00 43.94 236 LEU A O 1
ATOM 1751 N N . LYS A 1 237 ? 22.016 83.297 40.703 1.00 43.59 237 LYS A N 1
ATOM 1752 C CA . LYS A 1 237 ? 21.033 83.905 41.598 1.00 40.24 237 LYS A CA 1
ATOM 1753 C C . LYS A 1 237 ? 20.204 84.975 40.894 1.00 42.25 237 LYS A C 1
ATOM 1754 O O . LYS A 1 237 ? 18.987 85.039 41.064 1.00 37.52 237 LYS A O 1
ATOM 1760 N N . ALA A 1 238 ? 20.868 85.811 40.104 1.00 35.05 238 ALA A N 1
ATOM 1761 C CA . ALA A 1 238 ? 20.194 86.880 39.377 1.00 41.47 238 ALA A CA 1
ATOM 1762 C C . ALA A 1 238 ? 19.170 86.347 38.379 1.00 46.95 238 ALA A C 1
ATOM 1763 O O . ALA A 1 238 ? 18.072 86.895 38.249 1.00 40.21 238 ALA A O 1
ATOM 1765 N N . LEU A 1 239 ? 19.534 85.280 37.674 1.00 37.19 239 LEU A N 1
ATOM 1766 C CA . LEU A 1 239 ? 18.645 84.698 36.677 1.00 37.28 239 LEU A CA 1
ATOM 1767 C C . LEU A 1 239 ? 17.483 83.951 37.323 1.00 37.91 239 LEU A C 1
ATOM 1768 O O . LEU A 1 239 ? 16.354 84.024 36.844 1.00 38.88 239 LEU A O 1
ATOM 1773 N N . ILE A 1 240 ? 17.755 83.231 38.408 1.00 35.23 240 ILE A N 1
ATOM 1774 C CA . ILE A 1 240 ? 16.702 82.506 39.102 1.00 36.47 240 ILE A CA 1
ATOM 1775 C C . ILE A 1 240 ? 15.679 83.501 39.650 1.00 47.22 240 ILE A C 1
ATOM 1776 O O . ILE A 1 240 ? 14.476 83.237 39.640 1.00 33.26 240 ILE A O 1
ATOM 1781 N N . GLU A 1 241 ? 16.160 84.646 40.124 1.00 41.74 241 GLU A N 1
ATOM 1782 C CA . GLU A 1 241 ? 15.268 85.670 40.652 1.00 47.14 241 GLU A CA 1
ATOM 1783 C C . GLU A 1 241 ? 14.323 86.179 39.569 1.00 43.24 241 GLU A C 1
ATOM 1784 O O . GLU A 1 241 ? 13.141 86.395 39.826 1.00 41.80 241 GLU A O 1
ATOM 1790 N N . LYS A 1 242 ? 14.845 86.369 38.360 1.00 39.69 242 LYS A N 1
ATOM 1791 C CA . LYS A 1 242 ? 14.025 86.836 37.247 1.00 44.70 242 LYS A CA 1
ATOM 1792 C C . LYS A 1 242 ? 13.048 85.742 36.828 1.00 41.72 242 LYS A C 1
ATOM 1793 O O . LYS A 1 242 ? 11.886 86.008 36.534 1.00 42.21 242 LYS A O 1
ATOM 1799 N N . ALA A 1 243 ? 13.531 84.505 36.813 1.00 41.52 243 ALA A N 1
ATOM 1800 C CA . ALA A 1 243 ? 12.710 83.362 36.441 1.00 41.34 243 ALA A CA 1
ATOM 1801 C C . ALA A 1 243 ? 11.518 83.232 37.385 1.00 41.86 243 ALA A C 1
ATOM 1802 O O . ALA A 1 243 ? 10.387 83.031 36.947 1.00 37.63 243 ALA A O 1
ATOM 1804 N N . VAL A 1 244 ? 11.786 83.347 38.683 1.00 39.30 244 VAL A N 1
ATOM 1805 C CA . VAL A 1 244 ? 10.750 83.240 39.703 1.00 40.37 244 VAL A CA 1
ATOM 1806 C C . VAL A 1 244 ? 9.647 84.280 39.514 1.00 38.36 244 VAL A C 1
ATOM 1807 O O . VAL A 1 244 ? 8.492 84.037 39.858 1.00 42.29 244 VAL A O 1
ATOM 1811 N N . ASN A 1 245 ? 10.005 85.435 38.966 1.00 36.38 245 ASN A N 1
ATOM 1812 C CA . ASN A 1 245 ? 9.036 86.497 38.744 1.00 45.77 245 ASN A CA 1
ATOM 1813 C C . ASN A 1 245 ? 8.181 86.326 37.497 1.00 47.19 245 ASN A C 1
ATOM 1814 O O . ASN A 1 245 ? 7.037 86.775 37.469 1.00 49.71 245 ASN A O 1
ATOM 1819 N N . VAL A 1 246 ? 8.724 85.680 36.468 1.00 42.46 246 VAL A N 1
ATOM 1820 C CA . VAL A 1 246 ? 7.974 85.500 35.229 1.00 34.91 246 VAL A CA 1
ATOM 1821 C C . VAL A 1 246 ? 7.203 84.192 35.133 1.00 34.07 246 VAL A C 1
ATOM 1822 O O . VAL A 1 246 ? 6.223 84.107 34.397 1.00 40.75 246 VAL A O 1
ATOM 1826 N N . GLY A 1 247 ? 7.626 83.174 35.874 1.00 31.11 247 GLY A N 1
ATOM 1827 C CA . GLY A 1 247 ? 6.929 81.903 35.786 1.00 31.38 247 GLY A CA 1
ATOM 1828 C C . GLY A 1 247 ? 6.193 81.423 37.021 1.00 33.12 247 GLY A C 1
ATOM 1829 O O . GLY A 1 247 ? 6.300 82.007 38.097 1.00 36.96 247 GLY A O 1
ATOM 1830 N N . ASP A 1 248 ? 5.427 80.350 36.845 1.00 34.30 248 ASP A N 1
ATOM 1831 C CA . ASP A 1 248 ? 4.677 79.730 37.928 1.00 27.52 248 ASP A CA 1
ATOM 1832 C C . ASP A 1 248 ? 5.570 78.603 38.425 1.00 32.80 248 ASP A C 1
ATOM 1833 O O . ASP A 1 248 ? 5.427 78.106 39.542 1.00 27.25 248 ASP A O 1
ATOM 1838 N N . VAL A 1 249 ? 6.493 78.206 37.557 1.00 27.72 249 VAL A N 1
ATOM 1839 C CA . VAL A 1 249 ? 7.436 77.137 37.844 1.00 26.06 249 VAL A CA 1
ATOM 1840 C C . VAL 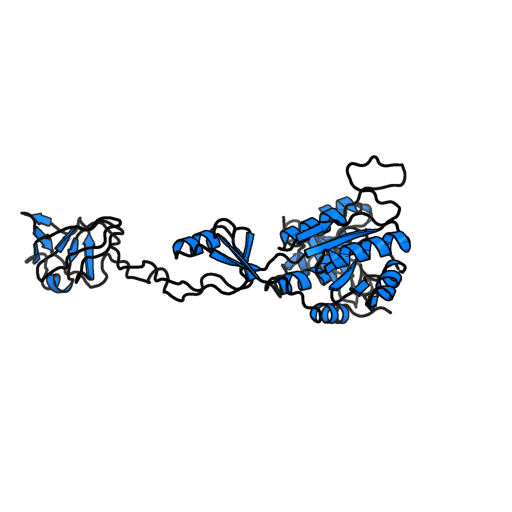A 1 249 ? 8.766 77.478 37.185 1.00 28.66 249 VAL A C 1
ATOM 1841 O O . VAL A 1 249 ? 8.794 78.078 36.116 1.00 28.52 249 VAL A O 1
ATOM 1845 N N . VAL A 1 250 ? 9.867 77.108 37.835 1.00 33.86 250 VAL A N 1
ATOM 1846 C CA . VAL A 1 250 ? 11.194 77.362 37.286 1.00 28.23 250 VAL A CA 1
ATOM 1847 C C . VAL A 1 250 ? 11.891 76.021 37.097 1.00 25.57 250 VAL A C 1
ATOM 1848 O O . VAL A 1 250 ? 11.855 75.164 37.980 1.00 23.86 250 VAL A O 1
ATOM 1852 N N . VAL A 1 251 ? 12.488 75.823 35.929 1.00 26.71 251 VAL A N 1
ATOM 1853 C CA . VAL A 1 251 ? 13.198 74.583 35.661 1.00 26.29 251 VAL A CA 1
ATOM 1854 C C . VAL A 1 251 ? 14.604 74.937 35.207 1.00 31.49 251 VAL A C 1
ATOM 1855 O O . VAL A 1 251 ? 14.796 75.744 34.294 1.00 22.94 251 VAL A O 1
ATOM 1859 N N . ILE A 1 252 ? 15.582 74.332 35.869 1.00 31.77 252 ILE A N 1
ATOM 1860 C CA . ILE A 1 252 ? 16.988 74.583 35.577 1.00 31.16 252 ILE A CA 1
ATOM 1861 C C . ILE A 1 252 ? 17.676 73.276 35.205 1.00 25.01 252 ILE A C 1
ATOM 1862 O O . ILE A 1 252 ? 17.454 72.250 35.844 1.00 31.46 252 ILE A O 1
ATOM 1867 N N . SER A 1 253 ? 18.489 73.309 34.154 1.00 25.13 253 SER A N 1
ATOM 1868 C CA . SER A 1 253 ? 19.241 72.127 33.744 1.00 31.76 253 SER A CA 1
ATOM 1869 C C . SER A 1 253 ? 20.709 72.531 33.643 1.00 26.78 253 SER A C 1
ATOM 1870 O O . SER A 1 253 ? 21.031 73.642 33.216 1.00 34.64 253 SER A O 1
ATOM 1873 N N . GLY A 1 254 ? 21.598 71.632 34.044 1.00 38.33 254 GLY A N 1
ATOM 1874 C CA . GLY A 1 254 ? 23.013 71.943 33.984 1.00 50.32 254 GLY A CA 1
ATOM 1875 C C . GLY A 1 254 ? 23.855 71.010 34.828 1.00 61.75 254 GLY A C 1
ATOM 1876 O O . GLY A 1 254 ? 25.074 71.166 34.908 1.00 74.05 254 GLY A O 1
ATOM 1877 N N . GLY A 1 255 ? 23.205 70.042 35.465 1.00 67.95 255 GLY A N 1
ATOM 1878 C CA . GLY A 1 255 ? 23.930 69.091 36.286 1.00 72.33 255 GLY A CA 1
ATOM 1879 C C . GLY A 1 255 ? 24.805 68.202 35.422 1.00 68.91 255 GLY A C 1
ATOM 1880 O O . GLY A 1 255 ? 25.868 68.623 34.960 1.00 70.97 255 GLY A O 1
ATOM 1881 N N . ALA A 1 256 ? 24.354 66.972 35.194 1.00 60.87 256 ALA A N 1
ATOM 1882 C CA . ALA A 1 256 ? 25.101 66.025 34.379 1.00 55.19 256 ALA A CA 1
ATOM 1883 C C . ALA A 1 256 ? 24.154 65.031 33.728 1.00 47.17 256 ALA A C 1
ATOM 1884 O O . ALA A 1 256 ? 23.551 64.205 34.409 1.00 59.98 256 ALA A O 1
ATOM 1886 N N . ASP A 1 262 ? 26.900 71.721 43.760 1.00 69.03 262 ASP A N 1
ATOM 1887 C CA . ASP A 1 262 ? 25.985 72.023 44.856 1.00 64.32 262 ASP A CA 1
ATOM 1888 C C . ASP A 1 262 ? 25.707 73.526 44.879 1.00 60.31 262 ASP A C 1
ATOM 1889 O O . ASP A 1 262 ? 25.114 74.050 45.823 1.00 56.56 262 ASP A O 1
ATOM 1894 N N . LEU A 1 263 ? 26.136 74.211 43.824 1.00 50.36 263 LEU A N 1
ATOM 1895 C CA . LEU A 1 263 ? 25.949 75.651 43.705 1.00 51.13 263 LEU A CA 1
ATOM 1896 C C . LEU A 1 263 ? 24.484 76.056 43.562 1.00 46.97 263 LEU A C 1
ATOM 1897 O O . LEU A 1 263 ? 24.016 76.963 44.247 1.00 44.72 263 LEU A O 1
ATOM 1902 N N . THR A 1 264 ? 23.763 75.389 42.669 1.00 44.87 264 THR A N 1
ATOM 1903 C CA . THR A 1 264 ? 22.355 75.704 42.448 1.00 42.43 264 THR A CA 1
ATOM 1904 C C . THR A 1 264 ? 21.533 75.417 43.695 1.00 34.03 264 THR A C 1
ATOM 1905 O O . THR A 1 264 ? 20.628 76.175 44.040 1.00 42.52 264 THR A O 1
ATOM 1909 N N . ALA A 1 265 ? 21.850 74.320 44.371 1.00 37.62 265 ALA A N 1
ATOM 1910 C CA . ALA A 1 265 ? 21.134 73.954 45.582 1.00 37.17 265 ALA A CA 1
ATOM 1911 C C . ALA A 1 265 ? 21.311 75.043 46.629 1.00 42.13 265 ALA A C 1
ATOM 1912 O O . ALA A 1 265 ? 20.361 75.406 47.326 1.00 40.83 265 ALA A O 1
ATOM 1914 N N . SER A 1 266 ? 22.525 75.577 46.724 1.00 43.51 266 SER A N 1
ATOM 1915 C CA . SER A 1 266 ? 22.821 76.621 47.698 1.00 46.94 266 SER A CA 1
ATOM 1916 C C . SER A 1 266 ? 22.109 77.920 47.347 1.00 47.03 266 SER A C 1
ATOM 1917 O O . SER A 1 266 ? 21.690 78.667 48.233 1.00 42.66 266 SER A O 1
ATOM 1920 N N . VAL A 1 267 ? 21.975 78.196 46.054 1.00 40.37 267 VAL A N 1
ATOM 1921 C CA . VAL A 1 267 ? 21.293 79.409 45.625 1.00 43.32 267 VAL A CA 1
ATOM 1922 C C . VAL A 1 267 ? 19.804 79.298 45.943 1.00 38.04 267 VAL A C 1
ATOM 1923 O O . VAL A 1 267 ? 19.188 80.246 46.424 1.00 41.61 267 VAL A O 1
ATOM 1927 N N . ILE A 1 268 ? 19.236 78.128 45.678 1.00 38.73 268 ILE A N 1
ATOM 1928 C CA . ILE A 1 268 ? 17.824 77.891 45.949 1.00 45.10 268 ILE A CA 1
ATOM 1929 C C . ILE A 1 268 ? 17.588 77.927 47.456 1.00 47.80 268 ILE A C 1
ATOM 1930 O O . ILE A 1 268 ? 16.581 78.458 47.929 1.00 42.94 268 ILE A O 1
ATOM 1935 N N . GLU A 1 269 ? 18.533 77.368 48.204 1.00 51.67 269 GLU A N 1
ATOM 1936 C CA . GLU A 1 269 ? 18.446 77.323 49.658 1.00 47.08 269 GLU A CA 1
ATOM 1937 C C . GLU A 1 269 ? 18.382 78.719 50.270 1.00 47.03 269 GLU A C 1
ATOM 1938 O O . GLU A 1 269 ? 17.677 78.940 51.257 1.00 52.30 269 GLU A O 1
ATOM 1944 N N . GLU A 1 270 ? 19.111 79.664 49.685 1.00 42.55 270 GLU A N 1
ATOM 1945 C CA . GLU A 1 270 ? 19.122 81.025 50.205 1.00 46.65 270 GLU A CA 1
ATOM 1946 C C . GLU A 1 270 ? 17.989 81.902 49.686 1.00 49.79 270 GLU A C 1
ATOM 1947 O O . GLU A 1 270 ? 17.688 82.940 50.276 1.00 47.32 270 GLU A O 1
ATOM 1953 N N . LEU A 1 271 ? 17.366 81.499 48.582 1.00 44.96 271 LEU A N 1
ATOM 1954 C CA . LEU A 1 271 ? 16.258 82.269 48.025 1.00 42.25 271 LEU A CA 1
ATOM 1955 C C . LEU A 1 271 ? 14.938 81.695 48.527 1.00 43.76 271 LEU A C 1
ATOM 1956 O O . LEU A 1 271 ? 13.909 82.376 48.532 1.00 41.75 271 LEU A O 1
ATOM 1961 N N . GLY A 1 272 ? 14.979 80.438 48.954 1.00 39.09 272 GLY A N 1
ATOM 1962 C CA . GLY A 1 272 ? 13.782 79.787 49.449 1.00 40.13 272 GLY A CA 1
ATOM 1963 C C . GLY A 1 272 ? 14.088 78.538 50.248 1.00 39.46 272 GLY A C 1
ATOM 1964 O O . GLY A 1 272 ? 14.823 78.589 51.230 1.00 46.34 272 GLY A O 1
ATOM 1965 N N . GLU A 1 273 ? 13.529 77.411 49.823 1.00 36.49 273 GLU A N 1
ATOM 1966 C CA . GLU A 1 273 ? 13.741 76.147 50.515 1.00 35.58 273 GLU A CA 1
ATOM 1967 C C . GLU A 1 273 ? 13.961 74.990 49.551 1.00 44.28 273 GLU A C 1
ATOM 1968 O O . GLU A 1 273 ? 13.376 74.947 48.471 1.00 43.97 273 GLU A O 1
ATOM 1974 N N . VAL A 1 274 ? 14.816 74.055 49.951 1.00 47.27 274 VAL A N 1
ATOM 1975 C CA . VAL A 1 274 ? 15.106 72.884 49.141 1.00 41.32 274 VAL A CA 1
ATOM 1976 C C . VAL A 1 274 ? 14.414 71.687 49.771 1.00 50.76 274 VAL A C 1
ATOM 1977 O O . VAL A 1 274 ? 14.832 71.203 50.822 1.00 54.41 274 VAL A O 1
ATOM 1981 N N . LYS A 1 275 ? 13.344 71.222 49.136 1.00 45.14 275 LYS A N 1
ATOM 1982 C CA . LYS A 1 275 ? 12.598 70.072 49.634 1.00 46.12 275 LYS A CA 1
ATOM 1983 C C . LYS A 1 275 ? 13.387 68.794 49.367 1.00 47.65 275 LYS A C 1
ATOM 1984 O O . LYS A 1 275 ? 13.540 67.948 50.246 1.00 49.36 275 LYS A O 1
ATOM 1990 N N . VAL A 1 276 ? 13.888 68.664 48.145 1.00 47.45 276 VAL A N 1
ATOM 1991 C CA . VAL A 1 276 ? 14.648 67.487 47.746 1.00 40.11 276 VAL A CA 1
ATOM 1992 C C . VAL A 1 276 ? 16.020 67.887 47.221 1.00 50.02 276 VAL A C 1
ATOM 1993 O O . VAL A 1 276 ? 16.151 68.861 46.481 1.00 43.77 276 VAL A O 1
ATOM 1997 N N . HIS A 1 277 ? 17.042 67.141 47.625 1.00 52.39 277 HIS A N 1
ATOM 1998 C CA . HIS A 1 277 ? 18.401 67.392 47.165 1.00 51.53 277 HIS A CA 1
ATOM 1999 C C . HIS A 1 277 ? 19.055 66.040 46.978 1.00 53.64 277 HIS A C 1
ATOM 2000 O O . HIS A 1 277 ? 19.715 65.524 47.879 1.00 57.31 277 HIS A O 1
ATOM 2007 N N . GLY A 1 278 ? 18.859 65.467 45.799 1.00 46.39 278 GLY A N 1
ATOM 2008 C CA . GLY A 1 278 ? 19.417 64.165 45.516 1.00 43.75 278 GLY A CA 1
ATOM 2009 C C . GLY A 1 278 ? 18.302 63.146 45.560 1.00 43.21 278 GLY A C 1
ATOM 2010 O O . GLY A 1 278 ? 17.479 63.155 46.476 1.00 42.47 278 GLY A O 1
ATOM 2011 N N . ILE A 1 279 ? 18.267 62.268 44.567 1.00 46.75 279 ILE A N 1
ATOM 2012 C CA . ILE A 1 279 ? 17.232 61.248 44.502 1.00 49.89 279 ILE A CA 1
ATOM 2013 C C . ILE A 1 279 ? 17.883 59.893 44.267 1.00 49.11 279 ILE A C 1
ATOM 2014 O O . ILE A 1 279 ? 18.820 59.776 43.479 1.00 49.10 279 ILE A O 1
ATOM 2019 N N . ALA A 1 280 ? 17.380 58.875 44.958 1.00 48.78 280 ALA A N 1
ATOM 2020 C CA . ALA A 1 280 ? 17.916 57.525 44.842 1.00 52.99 280 ALA A CA 1
ATOM 2021 C C . ALA A 1 280 ? 17.570 56.890 43.500 1.00 48.86 280 ALA A C 1
ATOM 2022 O O . ALA A 1 280 ? 16.911 55.850 43.442 1.00 53.61 280 ALA A O 1
ATOM 2024 N N . ILE A 1 281 ? 18.021 57.519 42.420 1.00 49.11 281 ILE A N 1
ATOM 2025 C CA . ILE A 1 281 ? 17.762 57.010 41.079 1.00 48.26 281 ILE A CA 1
ATOM 2026 C C . ILE A 1 281 ? 18.929 57.293 40.144 1.00 45.73 281 ILE A C 1
ATOM 2027 O O . ILE A 1 281 ? 19.827 58.069 40.470 1.00 48.90 281 ILE A O 1
ATOM 2032 N N . GLN A 1 282 ? 18.899 56.654 38.979 1.00 50.73 282 GLN A N 1
ATOM 2033 C CA . GLN A 1 282 ? 19.928 56.821 37.960 1.00 58.83 282 GLN A CA 1
ATOM 2034 C C . GLN A 1 282 ? 19.263 56.960 36.591 1.00 61.53 282 GLN A C 1
ATOM 2035 O O . GLN A 1 282 ? 18.591 56.039 36.126 1.00 66.00 282 GLN A O 1
ATOM 2041 N N . PRO A 1 283 ? 19.439 58.117 35.928 1.00 58.95 283 PRO A N 1
ATOM 2042 C CA . PRO A 1 283 ? 20.207 59.284 36.370 1.00 53.60 283 PRO A CA 1
ATOM 2043 C C . PRO A 1 283 ? 19.346 60.230 37.198 1.00 57.72 283 PRO A C 1
ATOM 2044 O O . PRO A 1 283 ? 18.183 59.941 37.474 1.00 65.87 283 PRO A O 1
ATOM 2048 N N . GLY A 1 284 ? 19.918 61.365 37.581 1.00 55.73 284 GLY A N 1
ATOM 2049 C CA . GLY A 1 284 ? 19.169 62.331 38.363 1.00 59.92 284 GLY A CA 1
ATOM 2050 C C . GLY A 1 284 ? 19.498 62.288 39.840 1.00 63.19 284 GLY A C 1
ATOM 2051 O O . GLY A 1 284 ? 18.782 62.860 40.661 1.00 62.01 284 GLY A O 1
ATOM 2052 N N . LYS A 1 285 ? 20.582 61.600 40.180 1.00 63.49 285 LYS A N 1
ATOM 2053 C CA . LYS A 1 285 ? 21.013 61.492 41.565 1.00 60.45 285 LYS A CA 1
ATOM 2054 C C . LYS A 1 285 ? 21.057 62.864 42.241 1.00 60.67 285 LYS A C 1
ATOM 2055 O O . LYS A 1 285 ? 20.518 63.035 43.330 1.00 64.65 285 LYS A O 1
ATOM 2061 N N . PRO A 1 286 ? 21.689 63.862 41.597 1.00 53.38 286 PRO A N 1
ATOM 2062 C CA . PRO A 1 286 ? 21.785 65.208 42.171 1.00 54.96 286 PRO A CA 1
ATOM 2063 C C . PRO A 1 286 ? 20.573 66.125 41.962 1.00 54.18 286 PRO A C 1
ATOM 2064 O O . PRO A 1 286 ? 20.602 67.291 42.359 1.00 48.67 286 PRO A O 1
ATOM 2068 N N . THR A 1 287 ? 19.513 65.606 41.349 1.00 45.73 287 THR A N 1
ATOM 2069 C CA . THR A 1 287 ? 18.317 66.409 41.088 1.00 42.80 287 THR A CA 1
ATOM 2070 C C . THR A 1 287 ? 17.812 67.164 42.317 1.00 38.49 287 THR A C 1
ATOM 2071 O O . THR A 1 287 ? 17.736 66.617 43.416 1.00 40.53 287 THR A O 1
ATOM 2075 N N . ILE A 1 288 ? 17.467 68.430 42.114 1.00 30.37 288 ILE A N 1
ATOM 2076 C CA . ILE A 1 288 ? 16.979 69.292 43.182 1.00 33.40 288 ILE A CA 1
ATOM 2077 C C . ILE A 1 288 ? 15.517 69.701 42.975 1.00 41.08 288 ILE A C 1
ATOM 2078 O O . ILE A 1 288 ? 15.071 69.900 41.844 1.00 34.09 288 ILE A O 1
ATOM 2083 N N . ILE A 1 289 ? 14.782 69.823 44.076 1.00 37.89 289 ILE A N 1
ATOM 2084 C CA . ILE A 1 289 ? 13.386 70.252 44.040 1.00 33.25 289 ILE A CA 1
ATOM 2085 C C . ILE A 1 289 ? 13.185 71.193 45.217 1.00 41.45 289 ILE A C 1
ATOM 2086 O O . ILE A 1 289 ? 13.373 70.805 46.371 1.00 42.54 289 ILE A O 1
ATOM 2091 N N . GLY A 1 290 ? 12.817 72.434 44.923 1.00 32.59 290 GLY A N 1
ATOM 2092 C CA . GLY A 1 290 ? 12.603 73.401 45.979 1.00 36.71 290 GLY A CA 1
ATOM 2093 C C . GLY A 1 290 ? 11.431 74.323 45.710 1.00 42.34 290 GLY A C 1
ATOM 2094 O O . GLY A 1 290 ? 10.645 74.110 44.779 1.00 33.79 290 GLY A O 1
ATOM 2095 N N . VAL A 1 291 ? 11.316 75.357 46.534 1.00 39.64 291 VAL A N 1
ATOM 2096 C CA . VAL A 1 291 ? 10.244 76.331 46.408 1.00 39.85 291 VAL A CA 1
ATOM 2097 C C . VAL A 1 291 ? 10.768 77.717 46.748 1.00 38.91 291 VAL A C 1
ATOM 2098 O O . VAL A 1 291 ? 11.406 77.915 47.782 1.00 45.66 291 VAL A O 1
ATOM 2102 N N . ILE A 1 292 ? 10.515 78.666 45.856 1.00 32.36 292 ILE A N 1
ATOM 2103 C CA . ILE A 1 292 ? 10.926 80.048 46.046 1.00 37.13 292 ILE A CA 1
ATOM 2104 C C . ILE A 1 292 ? 9.686 80.905 45.817 1.00 43.39 292 ILE A C 1
ATOM 2105 O O . ILE A 1 292 ? 9.064 80.839 44.753 1.00 39.59 292 ILE A O 1
ATOM 2110 N N . LYS A 1 293 ? 9.325 81.697 46.821 1.00 41.59 293 LYS A N 1
ATOM 2111 C CA . LYS A 1 293 ? 8.147 82.550 46.739 1.00 38.51 293 LYS A CA 1
ATOM 2112 C C . LYS A 1 293 ? 6.942 81.747 46.263 1.00 37.08 293 LYS A C 1
ATOM 2113 O O . LYS A 1 293 ? 6.248 82.142 45.329 1.00 43.37 293 LYS A O 1
ATOM 2119 N N . GLY A 1 294 ? 6.721 80.605 46.909 1.00 41.55 294 GLY A N 1
ATOM 2120 C CA . GLY A 1 294 ? 5.598 79.746 46.576 1.00 46.64 294 GLY A CA 1
ATOM 2121 C C . GLY A 1 294 ? 5.640 79.039 45.235 1.00 42.59 294 GLY A C 1
ATOM 2122 O O . GLY A 1 294 ? 4.723 78.289 44.905 1.00 50.48 294 GLY A O 1
ATOM 2123 N N . LYS A 1 295 ? 6.697 79.249 44.461 1.00 43.82 295 LYS A N 1
ATOM 2124 C CA . LYS A 1 295 ? 6.793 78.615 43.150 1.00 37.52 295 LYS A CA 1
ATOM 2125 C C . LYS A 1 295 ? 7.769 77.445 43.105 1.00 38.79 295 LYS A C 1
ATOM 2126 O O . LYS A 1 295 ? 8.906 77.556 43.558 1.00 41.19 295 LYS A O 1
ATOM 2132 N N . PRO A 1 296 ? 7.324 76.295 42.572 1.00 34.46 296 PRO A N 1
ATOM 2133 C CA . PRO A 1 296 ? 8.188 75.116 42.479 1.00 30.96 296 PRO A CA 1
ATOM 2134 C C . PRO A 1 296 ? 9.415 75.411 41.615 1.00 37.98 296 PRO A C 1
ATOM 2135 O O . PRO A 1 296 ? 9.326 76.120 40.611 1.00 34.12 296 PRO A O 1
ATOM 2139 N N . VAL A 1 297 ? 10.561 74.880 42.023 1.00 37.54 297 VAL A N 1
ATOM 2140 C CA . VAL A 1 297 ? 11.806 75.067 41.287 1.00 30.73 297 VAL A CA 1
ATOM 2141 C C . VAL A 1 297 ? 12.451 73.696 41.150 1.00 30.87 297 VAL A C 1
ATOM 2142 O O . VAL A 1 297 ? 12.540 72.943 42.121 1.00 32.22 297 VAL A O 1
ATOM 2146 N N . PHE A 1 298 ? 12.886 73.373 39.938 1.00 33.57 298 PHE A N 1
ATOM 2147 C CA . PHE A 1 298 ? 13.517 72.089 39.661 1.00 31.34 298 PHE A CA 1
ATOM 2148 C C . PHE A 1 298 ? 14.927 72.292 39.111 1.00 29.89 298 PHE A C 1
ATOM 2149 O O . PHE A 1 298 ? 15.160 73.171 38.281 1.00 30.58 298 PHE A O 1
ATOM 2157 N N . GLY A 1 299 ? 15.859 71.478 39.598 1.00 36.76 299 GLY A N 1
ATOM 2158 C CA . GLY A 1 299 ? 17.234 71.532 39.129 1.00 31.01 299 GLY A CA 1
ATOM 2159 C C . GLY A 1 299 ? 17.471 70.162 38.527 1.00 30.99 299 GLY A C 1
ATOM 2160 O O . GLY A 1 299 ? 17.586 69.177 39.255 1.00 32.92 299 GLY A O 1
ATOM 2161 N N . LEU A 1 300 ? 17.520 70.084 37.201 1.00 27.84 300 LEU A N 1
ATOM 2162 C CA . LEU A 1 300 ? 17.702 68.802 36.526 1.00 29.65 300 LEU A CA 1
ATOM 2163 C C . LEU A 1 300 ? 19.103 68.619 35.943 1.00 24.98 300 LEU A C 1
ATOM 2164 O O . LEU A 1 300 ? 19.843 69.587 35.770 1.00 26.06 300 LEU A O 1
ATOM 2169 N N . PRO A 1 301 ? 19.470 67.366 35.618 1.00 27.00 301 PRO A N 1
ATOM 2170 C CA . PRO A 1 301 ? 20.777 67.025 35.043 1.00 33.02 301 PRO A CA 1
ATOM 2171 C C . PRO A 1 301 ? 21.012 67.731 33.708 1.00 37.97 301 PRO A C 1
ATOM 2172 O O . PRO A 1 301 ? 20.062 68.057 32.991 1.00 36.77 301 PRO A O 1
ATOM 2176 N N . GLY A 1 302 ? 22.280 67.951 33.376 1.00 31.23 302 GLY A N 1
ATOM 2177 C CA . GLY A 1 302 ? 22.620 68.603 32.124 1.00 29.22 302 GLY A CA 1
ATOM 2178 C C . GLY A 1 302 ? 22.688 67.651 30.941 1.00 29.25 302 GLY A C 1
ATOM 2179 O O . GLY A 1 302 ? 22.551 68.076 29.795 1.00 29.22 302 GLY A O 1
ATOM 2180 N N . TYR A 1 303 ? 22.916 66.366 31.203 1.00 31.51 303 TYR A N 1
ATOM 2181 C CA . TYR A 1 303 ? 22.979 65.381 30.125 1.00 29.79 303 TYR A CA 1
ATOM 2182 C C . TYR A 1 303 ? 21.577 65.301 29.511 1.00 33.70 303 TYR A C 1
ATOM 2183 O O . TYR A 1 303 ? 20.620 64.952 30.195 1.00 31.25 303 TYR A O 1
ATOM 2192 N N . PRO A 1 304 ? 21.446 65.617 28.210 1.00 35.55 304 PRO A N 1
ATOM 2193 C CA . PRO A 1 304 ? 20.179 65.607 27.465 1.00 32.58 304 PRO A CA 1
ATOM 2194 C C . PRO A 1 304 ? 19.134 64.537 27.800 1.00 30.15 304 PRO A C 1
ATOM 2195 O O . PRO A 1 304 ? 18.019 64.875 28.191 1.00 28.09 304 PRO A O 1
ATOM 2199 N N . THR A 1 305 ? 19.474 63.259 27.647 1.00 26.19 305 THR A N 1
ATOM 2200 C CA . THR A 1 305 ? 18.515 62.193 27.945 1.00 26.89 305 THR A CA 1
ATOM 2201 C C . THR A 1 305 ? 18.161 62.104 29.430 1.00 31.93 305 THR A C 1
ATOM 2202 O O . THR A 1 305 ? 17.079 61.635 29.789 1.00 31.41 305 THR A O 1
ATOM 2206 N N . SER A 1 306 ? 19.075 62.542 30.293 1.00 28.66 306 SER A N 1
ATOM 2207 C CA . SER A 1 306 ? 18.837 62.511 31.734 1.00 32.38 306 SER A CA 1
ATOM 2208 C C . SER A 1 306 ? 17.909 63.658 32.117 1.00 28.89 306 SER A C 1
ATOM 2209 O O . SER A 1 306 ? 17.061 63.519 32.999 1.00 29.09 306 SER A O 1
ATOM 2212 N N . CYS A 1 307 ? 18.089 64.793 31.454 1.00 26.32 307 CYS A N 1
ATOM 2213 C CA . CYS A 1 307 ? 17.258 65.968 31.687 1.00 27.86 307 CYS A CA 1
ATOM 2214 C C . CYS A 1 307 ? 15.842 65.610 31.247 1.00 32.60 307 CYS A C 1
ATOM 2215 O O . CYS A 1 307 ? 14.865 65.903 31.937 1.00 28.12 307 CYS A O 1
ATOM 2218 N N . LEU A 1 308 ? 15.752 64.958 30.092 1.00 27.74 308 LEU A N 1
ATOM 2219 C CA . LEU A 1 308 ? 14.472 64.552 29.529 1.00 32.69 308 LEU A CA 1
ATOM 2220 C C . LEU A 1 308 ? 13.775 63.550 30.443 1.00 38.98 308 LEU A C 1
ATOM 2221 O O . LEU A 1 308 ? 12.574 63.656 30.705 1.00 27.25 308 LEU A O 1
ATOM 2226 N N . THR A 1 309 ? 14.537 62.577 30.928 1.00 34.57 309 THR A N 1
ATOM 2227 C CA . THR A 1 309 ? 13.993 61.561 31.816 1.00 30.03 309 THR A CA 1
ATOM 2228 C C . THR A 1 309 ? 13.488 62.166 33.116 1.00 31.61 309 THR A C 1
ATOM 2229 O O . THR A 1 309 ? 12.366 61.888 33.537 1.00 31.64 309 THR A O 1
ATOM 2233 N N . ASN A 1 310 ? 14.308 62.996 33.754 1.00 29.35 310 ASN A N 1
ATOM 2234 C CA . ASN A 1 310 ? 13.901 63.611 35.011 1.00 29.07 310 ASN A CA 1
ATOM 2235 C C . ASN A 1 310 ? 12.758 64.602 34.813 1.00 36.70 310 ASN A C 1
ATOM 2236 O O . ASN A 1 310 ? 11.917 64.772 35.694 1.00 27.19 310 ASN A O 1
ATOM 2241 N N . PHE A 1 311 ? 12.739 65.262 33.660 1.00 28.78 311 PHE A N 1
ATOM 2242 C CA . PHE A 1 311 ? 11.684 66.220 33.342 1.00 28.46 311 PHE A CA 1
ATOM 2243 C C . PHE A 1 311 ? 10.353 65.471 33.343 1.00 24.05 311 PHE A C 1
ATOM 2244 O O . PHE A 1 311 ? 9.385 65.881 33.982 1.00 32.53 311 PHE A O 1
ATOM 2252 N N . THR A 1 312 ? 10.333 64.355 32.625 1.00 28.22 312 THR A N 1
ATOM 2253 C CA . THR A 1 312 ? 9.148 63.522 32.501 1.00 31.30 312 THR A CA 1
ATOM 2254 C C . THR A 1 312 ? 8.662 62.966 33.836 1.00 40.51 312 THR A C 1
ATOM 2255 O O . THR A 1 312 ? 7.461 62.963 34.123 1.00 33.74 312 THR A O 1
ATOM 2259 N N . LEU A 1 313 ? 9.601 62.502 34.653 1.00 39.92 313 LEU A N 1
ATOM 2260 C CA . LEU A 1 313 ? 9.270 61.922 35.948 1.00 38.73 313 LEU A CA 1
ATOM 2261 C C . LEU A 1 313 ? 8.813 62.911 37.008 1.00 37.39 313 LEU A C 1
ATOM 2262 O O . LEU A 1 313 ? 7.901 62.618 37.779 1.00 37.53 313 LEU A O 1
ATOM 2267 N N . LEU A 1 314 ? 9.429 64.088 37.035 1.00 30.35 314 LEU A N 1
ATOM 2268 C CA . LEU A 1 314 ? 9.118 65.082 38.059 1.00 34.99 314 LEU A CA 1
ATOM 2269 C C . LEU A 1 314 ? 8.298 66.302 37.662 1.00 34.22 314 LEU A C 1
ATOM 2270 O O . LEU A 1 314 ? 7.385 66.701 38.385 1.00 37.10 314 LEU A O 1
ATOM 2275 N N . VAL A 1 315 ? 8.622 66.908 36.527 1.00 30.41 315 VAL A N 1
ATOM 2276 C CA . VAL A 1 315 ? 7.916 68.112 36.118 1.00 29.25 315 VAL A CA 1
ATOM 2277 C C . VAL A 1 315 ? 6.605 67.871 35.378 1.00 32.40 315 VAL A C 1
ATOM 2278 O O . VAL A 1 315 ? 5.607 68.540 35.645 1.00 26.45 315 VAL A O 1
ATOM 2282 N N . VAL A 1 316 ? 6.605 66.916 34.458 1.00 32.06 316 VAL A N 1
ATOM 2283 C CA . VAL A 1 316 ? 5.413 66.622 33.678 1.00 33.35 316 VAL A CA 1
ATOM 2284 C C . VAL A 1 316 ? 4.169 66.365 34.535 1.00 33.75 316 VAL A C 1
ATOM 2285 O O . VAL A 1 316 ? 3.127 66.974 34.304 1.00 34.13 316 VAL A O 1
ATOM 2289 N N . PRO A 1 317 ? 4.262 65.478 35.542 1.00 36.93 317 PRO A N 1
ATOM 2290 C CA . PRO A 1 317 ? 3.080 65.222 36.375 1.00 31.18 317 PRO A CA 1
ATOM 2291 C C . PRO A 1 317 ? 2.493 66.510 36.966 1.00 32.71 317 PRO A C 1
ATOM 2292 O O . PRO A 1 317 ? 1.274 66.672 37.044 1.00 35.51 317 PRO A O 1
ATOM 2296 N N . LEU A 1 318 ? 3.368 67.425 37.372 1.00 32.37 318 LEU A N 1
ATOM 2297 C CA . LEU A 1 318 ? 2.943 68.697 37.944 1.00 31.68 318 LEU A CA 1
ATOM 2298 C C . LEU A 1 318 ? 2.174 69.520 36.914 1.00 37.72 318 LEU A C 1
ATOM 2299 O O . LEU A 1 318 ? 1.101 70.052 37.199 1.00 35.40 318 LEU A O 1
ATOM 2304 N N . LEU A 1 319 ? 2.733 69.620 35.713 1.00 29.03 319 LEU A N 1
ATOM 2305 C CA . LEU A 1 319 ? 2.112 70.390 34.646 1.00 34.89 319 LEU A CA 1
ATOM 2306 C C . LEU A 1 319 ? 0.782 69.787 34.197 1.00 28.64 319 LEU A C 1
ATOM 2307 O O . LEU A 1 319 ? -0.186 70.507 33.965 1.00 33.92 319 LEU A O 1
ATOM 2312 N N . LEU A 1 320 ? 0.737 68.465 34.080 1.00 24.92 320 LEU A N 1
ATOM 2313 C CA . LEU A 1 320 ? -0.484 67.793 33.664 1.00 33.03 320 LEU A CA 1
ATOM 2314 C C . LEU A 1 320 ? -1.608 68.033 34.668 1.00 42.07 320 LEU A C 1
ATOM 2315 O O . LEU A 1 320 ? -2.746 68.292 34.283 1.00 35.06 320 LEU A O 1
ATOM 2320 N N . ARG A 1 321 ? -1.285 67.957 35.956 1.00 34.86 321 ARG A N 1
ATOM 2321 C CA . ARG A 1 321 ? -2.282 68.174 36.997 1.00 34.87 321 ARG A CA 1
ATOM 2322 C C . ARG A 1 321 ? -2.815 69.594 36.944 1.00 32.91 321 ARG A C 1
ATOM 2323 O O . ARG A 1 321 ? -3.989 69.833 37.209 1.00 39.31 321 ARG A O 1
ATOM 2335 N N . ALA A 1 322 ? -1.951 70.539 36.596 1.00 29.13 322 ALA A N 1
ATOM 2336 C CA . ALA A 1 322 ? -2.364 71.931 36.493 1.00 31.67 322 ALA A CA 1
ATOM 2337 C C . ALA A 1 322 ? -3.342 72.102 35.327 1.00 33.47 322 ALA A C 1
ATOM 2338 O O . ALA A 1 322 ? -4.112 73.061 35.287 1.00 31.02 322 ALA A O 1
ATOM 2340 N N . LEU A 1 323 ? -3.300 71.171 34.379 1.00 26.05 323 LEU A N 1
ATOM 2341 C CA . LEU A 1 323 ? -4.173 71.233 33.210 1.00 37.04 323 LEU A CA 1
ATOM 2342 C C . LEU A 1 323 ? -5.315 70.226 33.300 1.00 33.54 323 LEU A C 1
ATOM 2343 O O . LEU A 1 323 ? -5.942 69.902 32.292 1.00 33.13 323 LEU A O 1
ATOM 2348 N N . GLY A 1 324 ? -5.573 69.732 34.510 1.00 29.87 324 GLY A N 1
ATOM 2349 C CA . GLY A 1 324 ? -6.636 68.766 34.712 1.00 30.50 324 GLY A CA 1
ATOM 2350 C C . GLY A 1 324 ? -6.378 67.457 33.996 1.00 36.41 324 GLY A C 1
ATOM 2351 O O . GLY A 1 324 ? -7.296 66.669 33.773 1.00 41.74 324 GLY A O 1
ATOM 2352 N N . ARG A 1 325 ? -5.123 67.224 33.636 1.00 41.86 325 ARG A N 1
ATOM 2353 C CA . ARG A 1 325 ? -4.728 66.009 32.931 1.00 46.19 325 ARG A CA 1
ATOM 2354 C C . ARG A 1 325 ? -4.046 65.072 33.917 1.00 64.19 325 ARG A C 1
ATOM 2355 O O . ARG A 1 325 ? -3.412 64.094 33.522 1.00 64.18 325 ARG A O 1
ATOM 2363 N N . GLU A 1 326 ? -4.169 65.397 35.200 1.00 76.81 326 GLU A N 1
ATOM 2364 C CA . GLU A 1 326 ? -3.572 64.609 36.272 1.00 88.46 326 GLU A CA 1
ATOM 2365 C C . GLU A 1 326 ? -3.693 63.109 36.034 1.00 90.23 326 GLU A C 1
ATOM 2366 O O . GLU A 1 326 ? -4.686 62.483 36.404 1.00 93.03 326 GLU A O 1
ATOM 2372 N N . GLY A 1 327 ? -2.661 62.541 35.416 1.00 93.27 327 GLY A N 1
ATOM 2373 C CA . GLY A 1 327 ? -2.655 61.122 35.113 1.00 98.02 327 GLY A CA 1
ATOM 2374 C C . GLY A 1 327 ? -2.867 60.916 33.626 1.00 101.78 327 GLY A C 1
ATOM 2375 O O . GLY A 1 327 ? -3.862 60.326 33.206 1.00 104.32 327 GLY A O 1
ATOM 2376 N N . LYS A 1 328 ? -1.924 61.410 32.829 1.00 103.42 328 LYS A N 1
ATOM 2377 C CA . LYS A 1 328 ? -2.007 61.300 31.376 1.00 104.62 328 LYS A CA 1
ATOM 2378 C C . LYS A 1 328 ? -0.650 60.885 30.808 1.00 105.93 328 LYS A C 1
ATOM 2379 O O . LYS A 1 328 ? -0.212 61.409 29.782 1.00 108.11 328 LYS A O 1
ATOM 2385 N N . ILE A 1 329 ? 0.014 59.946 31.476 1.00 104.87 329 ILE A N 1
ATOM 2386 C CA . ILE A 1 329 ? 1.325 59.474 31.037 1.00 100.65 329 ILE A CA 1
ATOM 2387 C C . ILE A 1 329 ? 1.203 58.348 30.014 1.00 96.80 329 ILE A C 1
ATOM 2388 O O . ILE A 1 329 ? 0.477 57.376 30.229 1.00 97.92 329 ILE A O 1
ATOM 2393 N N . GLY A 1 330 ? 1.924 58.482 28.905 1.00 90.50 330 GLY A N 1
ATOM 2394 C CA . GLY A 1 330 ? 1.878 57.468 27.868 1.00 84.61 330 GLY A CA 1
ATOM 2395 C C . GLY A 1 330 ? 2.889 56.355 28.068 1.00 83.00 330 GLY A C 1
ATOM 2396 O O . GLY A 1 330 ? 4.090 56.607 28.174 1.00 78.38 330 GLY A O 1
ATOM 2397 N N . LYS A 1 331 ? 2.399 55.120 28.124 1.00 82.13 331 LYS A N 1
ATOM 2398 C CA . LYS A 1 331 ? 3.258 53.954 28.303 1.00 82.18 331 LYS A CA 1
ATOM 2399 C C . LYS A 1 331 ? 3.011 52.920 27.210 1.00 81.82 331 LYS A C 1
ATOM 2400 O O . LYS A 1 331 ? 1.920 52.847 26.645 1.00 85.95 331 LYS A O 1
ATOM 2406 N N . LYS A 1 332 ? 4.034 52.124 26.917 1.00 76.43 332 LYS A N 1
ATOM 2407 C CA . LYS A 1 332 ? 3.937 51.091 25.896 1.00 71.39 332 LYS A CA 1
ATOM 2408 C C . LYS A 1 332 ? 4.858 49.927 26.234 1.00 71.50 332 LYS A C 1
ATOM 2409 O O . LYS A 1 332 ? 6.004 50.128 26.636 1.00 69.48 332 LYS A O 1
ATOM 2415 N N . VAL A 1 333 ? 4.353 48.710 26.067 1.00 72.43 333 VAL A N 1
ATOM 2416 C CA . VAL A 1 333 ? 5.136 47.515 26.356 1.00 71.84 333 VAL A CA 1
ATOM 2417 C C . VAL A 1 333 ? 5.945 47.098 25.130 1.00 66.33 333 VAL A C 1
ATOM 2418 O O . VAL A 1 333 ? 5.517 47.297 23.994 1.00 62.14 333 VAL A O 1
ATOM 2422 N N . ALA A 1 334 ? 7.121 46.527 25.369 1.00 68.23 334 ALA A N 1
ATOM 2423 C CA . ALA A 1 334 ? 7.995 46.081 24.290 1.00 70.04 334 ALA A CA 1
ATOM 2424 C C . ALA A 1 334 ? 9.064 45.152 24.848 1.00 69.23 334 ALA A C 1
ATOM 2425 O O . ALA A 1 334 ? 9.236 45.060 26.060 1.00 74.00 334 ALA A O 1
ATOM 2427 N N . ARG A 1 335 ? 9.780 44.469 23.961 1.00 73.24 335 ARG A N 1
ATOM 2428 C CA . ARG A 1 335 ? 10.833 43.545 24.370 1.00 74.73 335 ARG A CA 1
ATOM 2429 C C . ARG A 1 335 ? 12.204 44.074 23.956 1.00 75.04 335 ARG A C 1
ATOM 2430 O O . ARG A 1 335 ? 12.378 44.545 22.835 1.00 78.28 335 ARG A O 1
ATOM 2432 N N . LEU A 1 336 ? 13.177 43.991 24.859 1.00 72.86 336 LEU A N 1
ATOM 2433 C CA . LEU A 1 336 ? 14.523 44.474 24.566 1.00 78.55 336 LEU A CA 1
ATOM 2434 C C . LEU A 1 336 ? 15.155 43.777 23.372 1.00 79.39 336 LEU A C 1
ATOM 2435 O O . LEU A 1 336 ? 14.872 42.614 23.096 1.00 83.63 336 LEU A O 1
ATOM 2440 N N . LYS A 1 337 ? 16.018 44.502 22.669 1.00 80.64 337 LYS A N 1
ATOM 2441 C CA . LYS A 1 337 ? 16.707 43.961 21.507 1.00 80.35 337 LYS A CA 1
ATOM 2442 C C . LYS A 1 337 ? 18.030 43.351 21.954 1.00 81.04 337 LYS A C 1
ATOM 2443 O O . LYS A 1 337 ? 18.642 42.571 21.226 1.00 82.61 337 LYS A O 1
ATOM 2449 N N . HIS A 1 338 ? 18.465 43.713 23.157 1.00 79.85 338 HIS A N 1
ATOM 2450 C CA . HIS A 1 338 ? 19.716 43.207 23.711 1.00 82.86 338 HIS A CA 1
ATOM 2451 C C . HIS A 1 338 ? 19.623 43.122 25.230 1.00 85.04 338 HIS A C 1
ATOM 2452 O O . HIS A 1 338 ? 18.706 43.679 25.834 1.00 85.14 338 HIS A O 1
ATOM 2459 N N . LYS A 1 339 ? 20.575 42.423 25.844 1.00 86.42 339 LYS A N 1
ATOM 2460 C CA . LYS A 1 339 ? 20.596 42.271 27.297 1.00 88.61 339 LYS A CA 1
ATOM 2461 C C . LYS A 1 339 ? 21.094 43.554 27.950 1.00 87.34 339 LYS A C 1
ATOM 2462 O O . LYS A 1 339 ? 21.904 44.277 27.370 1.00 83.18 339 LYS A O 1
ATOM 2464 N N . VAL A 1 340 ? 20.613 43.832 29.158 1.00 87.82 340 VAL A N 1
ATOM 2465 C CA . VAL A 1 340 ? 21.011 45.039 29.875 1.00 90.83 340 VAL A CA 1
ATOM 2466 C C . VAL A 1 340 ? 21.475 44.751 31.300 1.00 92.17 340 VAL A C 1
ATOM 2467 O O . VAL A 1 340 ? 20.780 44.085 32.068 1.00 92.50 340 VAL A O 1
ATOM 2471 N N . PHE A 1 341 ? 22.654 45.260 31.643 1.00 94.04 341 PHE A N 1
ATOM 2472 C CA . PHE A 1 341 ? 23.217 45.084 32.978 1.00 98.38 341 PHE A CA 1
ATOM 2473 C C . PHE A 1 341 ? 23.045 46.398 33.733 1.00 98.33 341 PHE A C 1
ATOM 2474 O O . PHE A 1 341 ? 23.260 47.469 33.170 1.00 100.36 341 PHE A O 1
ATOM 2482 N N . SER A 1 342 ? 22.659 46.319 35.002 1.00 98.95 342 SER A N 1
ATOM 2483 C CA . SER A 1 342 ? 22.451 47.526 35.791 1.00 99.61 342 SER A CA 1
ATOM 2484 C C . SER A 1 342 ? 22.464 47.295 37.299 1.00 100.30 342 SER A C 1
ATOM 2485 O O . SER A 1 342 ? 21.978 46.274 37.790 1.00 100.98 342 SER A O 1
ATOM 2488 N N . VAL A 1 343 ? 23.013 48.262 38.030 1.00 98.66 343 VAL A N 1
ATOM 2489 C CA . VAL A 1 343 ? 23.103 48.180 39.486 1.00 98.58 343 VAL A CA 1
ATOM 2490 C C . VAL A 1 343 ? 21.753 48.466 40.142 1.00 98.37 343 VAL A C 1
ATOM 2491 O O . VAL A 1 343 ? 20.711 48.043 39.644 1.00 98.77 343 VAL A O 1
ATOM 2493 N N . ARG A 1 346 ? 21.208 50.417 42.462 1.00 78.57 346 ARG A N 1
ATOM 2494 C CA . ARG A 1 346 ? 20.364 51.604 42.529 1.00 78.90 346 ARG A CA 1
ATOM 2495 C C . ARG A 1 346 ? 19.249 51.550 41.487 1.00 74.96 346 ARG A C 1
ATOM 2496 O O . ARG A 1 346 ? 19.372 50.876 40.464 1.00 74.78 346 ARG A O 1
ATOM 2504 N N . ARG A 1 347 ? 18.158 52.259 41.760 1.00 67.99 347 ARG A N 1
ATOM 2505 C CA . ARG A 1 347 ? 17.016 52.307 40.854 1.00 64.67 347 ARG A CA 1
ATOM 2506 C C . ARG A 1 347 ? 17.396 53.170 39.654 1.00 61.15 347 ARG A C 1
ATOM 2507 O O . ARG A 1 347 ? 17.705 54.350 39.814 1.00 60.75 347 ARG A O 1
ATOM 2515 N N . GLN A 1 348 ? 17.378 52.591 38.456 1.00 59.62 348 GLN A N 1
ATOM 2516 C CA . GLN A 1 348 ? 17.749 53.354 37.268 1.00 62.94 348 GLN A CA 1
ATOM 2517 C C . GLN A 1 348 ? 16.729 53.328 36.141 1.00 57.57 348 GLN A C 1
ATOM 2518 O O . GLN A 1 348 ? 15.962 52.379 35.997 1.00 54.87 348 GLN A O 1
ATOM 2524 N N . PHE A 1 349 ? 16.740 54.388 35.339 1.00 56.39 349 PHE A N 1
ATOM 2525 C CA . PHE A 1 349 ? 15.840 54.512 34.200 1.00 52.93 349 PHE A CA 1
ATOM 2526 C C . PHE A 1 349 ? 16.669 54.537 32.922 1.00 49.14 349 PHE A C 1
ATOM 2527 O O . PHE A 1 349 ? 17.406 55.486 32.660 1.00 53.41 349 PHE A O 1
ATOM 2535 N N . LEU A 1 350 ? 16.536 53.476 32.135 1.00 48.38 350 LEU A N 1
ATOM 2536 C CA . LEU A 1 350 ? 17.277 53.319 30.894 1.00 43.40 350 LEU A CA 1
ATOM 2537 C C . LEU A 1 350 ? 16.601 53.913 29.663 1.00 47.41 350 LEU A C 1
ATOM 2538 O O . LEU A 1 350 ? 15.492 53.518 29.298 1.00 39.34 350 LEU A O 1
ATOM 2543 N N . PRO A 1 351 ? 17.263 54.878 29.006 1.00 43.80 351 PRO A N 1
ATOM 2544 C CA . PRO A 1 351 ? 16.690 55.492 27.807 1.00 44.35 351 PRO A CA 1
ATOM 2545 C C . PRO A 1 351 ? 16.687 54.438 26.707 1.00 43.51 351 PRO A C 1
ATOM 2546 O O . PRO A 1 351 ? 17.671 53.719 26.536 1.00 50.44 351 PRO A O 1
ATOM 2550 N N . VAL A 1 352 ? 15.590 54.335 25.967 1.00 42.48 352 VAL A N 1
ATOM 2551 C CA . VAL A 1 352 ? 15.515 53.352 24.896 1.00 40.72 352 VAL A CA 1
ATOM 2552 C C . VAL A 1 352 ? 14.941 53.940 23.619 1.00 46.30 352 VAL A C 1
ATOM 2553 O O . VAL A 1 352 ? 14.272 54.975 23.636 1.00 42.10 352 VAL A O 1
ATOM 2557 N N . LYS A 1 353 ? 15.222 53.267 22.509 1.00 45.18 353 LYS A N 1
ATOM 2558 C CA . LYS A 1 353 ? 14.718 53.670 21.209 1.00 42.87 353 LYS A CA 1
ATOM 2559 C C . LYS A 1 353 ? 13.718 52.598 20.799 1.00 46.96 353 LYS A C 1
ATOM 2560 O O . LYS A 1 353 ? 14.013 51.406 20.878 1.00 44.27 353 LYS A O 1
ATOM 2566 N N . LEU A 1 354 ? 12.534 53.015 20.374 1.00 42.53 354 LEU A N 1
ATOM 2567 C CA . LEU A 1 354 ? 11.522 52.061 19.962 1.00 49.38 354 LEU A CA 1
ATOM 2568 C C . LEU A 1 354 ? 11.579 51.844 18.461 1.00 58.50 354 LEU A C 1
ATOM 2569 O O . LEU A 1 354 ? 11.313 52.757 17.682 1.00 64.64 354 LEU A O 1
ATOM 2574 N N . GLU A 1 355 ? 11.948 50.631 18.065 1.00 64.47 355 GLU A N 1
ATOM 2575 C CA . GLU A 1 355 ? 12.038 50.272 16.657 1.00 71.00 355 GLU A CA 1
ATOM 2576 C C . GLU A 1 355 ? 10.974 49.232 16.338 1.00 74.32 355 GLU A C 1
ATOM 2577 O O . GLU A 1 355 ? 11.275 48.145 15.848 1.00 79.66 355 GLU A O 1
ATOM 2583 N N . GLY A 1 356 ? 9.725 49.582 16.620 1.00 77.53 356 GLY A N 1
ATOM 2584 C CA . GLY A 1 356 ? 8.624 48.672 16.376 1.00 78.48 356 GLY A CA 1
ATOM 2585 C C . GLY A 1 356 ? 8.063 48.192 17.698 1.00 80.71 356 GLY A C 1
ATOM 2586 O O . GLY A 1 356 ? 7.429 48.956 18.425 1.00 81.59 356 GLY A O 1
ATOM 2587 N N . ASP A 1 357 ? 8.303 46.925 18.017 1.00 81.44 357 ASP A N 1
ATOM 2588 C CA . ASP A 1 357 ? 7.822 46.355 19.267 1.00 82.97 357 ASP A CA 1
ATOM 2589 C C . ASP A 1 357 ? 8.996 46.009 20.173 1.00 79.88 357 ASP A C 1
ATOM 2590 O O . ASP A 1 357 ? 8.814 45.454 21.256 1.00 79.22 357 ASP A O 1
ATOM 2595 N N . LEU A 1 358 ? 10.203 46.342 19.725 1.00 75.93 358 LEU A N 1
ATOM 2596 C CA . LEU A 1 358 ? 11.401 46.064 20.504 1.00 74.65 358 LEU A CA 1
ATOM 2597 C C . LEU A 1 358 ? 12.092 47.335 20.985 1.00 69.52 358 LEU A C 1
ATOM 2598 O O . LEU A 1 358 ? 12.272 48.288 20.229 1.00 65.56 358 LEU A O 1
ATOM 2603 N N . ALA A 1 359 ? 12.476 47.337 22.256 1.00 66.52 359 ALA A N 1
ATOM 2604 C CA . ALA A 1 359 ? 13.155 48.476 22.850 1.00 62.23 359 ALA A CA 1
ATOM 2605 C C . ALA A 1 359 ? 14.662 48.283 22.741 1.00 62.19 359 ALA A C 1
ATOM 2606 O O . ALA A 1 359 ? 15.208 47.291 23.229 1.00 55.14 359 ALA A O 1
ATOM 2608 N N . VAL A 1 360 ? 15.327 49.232 22.092 1.00 56.02 360 VAL A N 1
ATOM 2609 C CA . VAL A 1 360 ? 16.771 49.170 21.919 1.00 57.86 360 VAL A CA 1
ATOM 2610 C C . VAL A 1 360 ? 17.456 50.126 22.889 1.00 56.95 360 VAL A C 1
ATOM 2611 O O . VAL A 1 360 ? 17.331 51.344 22.766 1.00 54.56 360 VAL A O 1
ATOM 2615 N N . PRO A 1 361 ? 18.187 49.582 23.873 1.00 56.17 361 PRO A N 1
ATOM 2616 C CA . PRO A 1 361 ? 18.884 50.415 24.857 1.00 57.49 361 PRO A CA 1
ATOM 2617 C C . PRO A 1 361 ? 19.828 51.407 24.188 1.00 58.40 361 PRO A C 1
ATOM 2618 O O . PRO A 1 361 ? 20.492 51.077 23.206 1.00 60.70 361 PRO A O 1
ATOM 2622 N N . ILE A 1 362 ? 19.881 52.622 24.720 1.00 54.28 362 ILE A N 1
ATOM 2623 C CA . ILE A 1 362 ? 20.755 53.650 2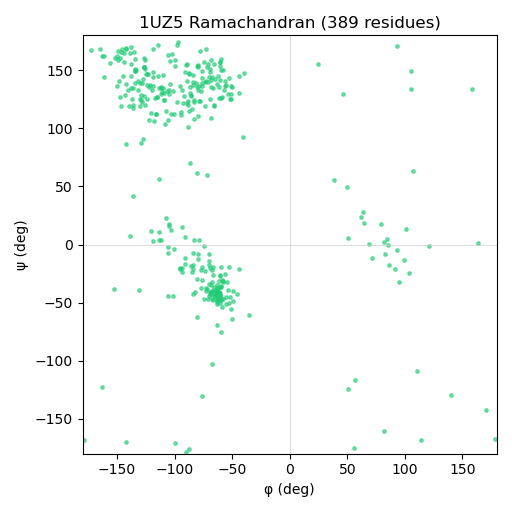4.173 1.00 55.94 362 ILE A CA 1
ATOM 2624 C C . ILE A 1 362 ? 22.074 53.668 24.939 1.00 65.83 362 ILE A C 1
ATOM 2625 O O . ILE A 1 362 ? 22.088 53.586 26.167 1.00 66.30 362 ILE A O 1
ATOM 2630 N N . LEU A 1 363 ? 23.180 53.778 24.207 1.00 74.07 363 LEU A N 1
ATOM 2631 C CA . LEU A 1 363 ? 24.506 53.782 24.816 1.00 75.79 363 LEU A CA 1
ATOM 2632 C C . LEU A 1 363 ? 25.163 55.155 24.933 1.00 77.02 363 LEU A C 1
ATOM 2633 O O . LEU A 1 363 ? 24.761 56.119 24.283 1.00 78.42 363 LEU A O 1
ATOM 2638 N N . LYS A 1 364 ? 26.192 55.213 25.771 1.00 78.89 364 LYS A N 1
ATOM 2639 C CA . LYS A 1 364 ? 26.961 56.426 26.030 1.00 77.06 364 LYS A CA 1
ATOM 2640 C C . LYS A 1 364 ? 27.689 56.959 24.797 1.00 74.37 364 LYS A C 1
ATOM 2641 O O . LYS A 1 364 ? 27.350 58.016 24.263 1.00 72.52 364 LYS A O 1
ATOM 2647 N N . GLY A 1 365 ? 28.698 56.214 24.361 1.00 69.45 365 GLY A N 1
ATOM 2648 C CA . GLY A 1 365 ? 29.498 56.603 23.213 1.00 70.61 365 GLY A CA 1
ATOM 2649 C C . GLY A 1 365 ? 28.760 57.127 21.997 1.00 70.19 365 GLY A C 1
ATOM 2650 O O . GLY A 1 365 ? 29.354 57.817 21.168 1.00 73.93 365 GLY A O 1
ATOM 2651 N N . SER A 1 366 ? 27.476 56.807 21.873 1.00 65.83 366 SER A N 1
ATOM 2652 C CA . SER A 1 366 ? 26.702 57.272 20.729 1.00 59.62 366 SER A CA 1
ATOM 2653 C C . SER A 1 366 ? 26.683 58.797 20.692 1.00 52.82 366 SER A C 1
ATOM 2654 O O . SER A 1 366 ? 26.419 59.397 19.651 1.00 58.38 366 SER A O 1
ATOM 2657 N N . GLY A 1 367 ? 26.972 59.420 21.830 1.00 36.61 367 GLY A N 1
ATOM 2658 C CA . GLY A 1 367 ? 26.979 60.873 21.888 1.00 42.23 367 GLY A CA 1
ATOM 2659 C C . GLY A 1 367 ? 25.766 61.441 22.604 1.00 32.13 367 GLY A C 1
ATOM 2660 O O . GLY A 1 367 ? 24.685 60.859 22.564 1.00 27.43 367 GLY A O 1
ATOM 2661 N N . ALA A 1 368 ? 25.942 62.583 23.255 1.00 24.95 368 ALA A N 1
ATOM 2662 C CA . ALA A 1 368 ? 24.855 63.214 23.992 1.00 32.25 368 ALA A CA 1
ATOM 2663 C C . ALA A 1 368 ? 23.669 63.617 23.113 1.00 30.50 368 ALA A C 1
ATOM 2664 O O . ALA A 1 368 ? 22.519 63.352 23.457 1.00 30.53 368 ALA A O 1
ATOM 2666 N N . VAL A 1 369 ? 23.948 64.257 21.984 1.00 28.48 369 VAL A N 1
ATOM 2667 C CA . VAL A 1 369 ? 22.882 64.705 21.096 1.00 23.97 369 VAL A CA 1
ATOM 2668 C C . VAL A 1 369 ? 22.190 63.551 20.372 1.00 33.22 369 VAL A C 1
ATOM 2669 O O . VAL A 1 369 ? 20.960 63.479 20.342 1.00 27.58 369 VAL A O 1
ATOM 2673 N N . THR A 1 370 ? 22.975 62.640 19.806 1.00 27.00 370 THR A N 1
ATOM 2674 C CA . THR A 1 370 ? 22.420 61.492 19.100 1.00 28.92 370 THR A CA 1
ATOM 2675 C C . THR A 1 370 ? 21.546 60.663 20.042 1.00 32.97 370 THR A C 1
ATOM 2676 O O . THR A 1 370 ? 20.515 60.130 19.634 1.00 32.65 370 THR A O 1
ATOM 2680 N N . SER A 1 371 ? 21.960 60.565 21.303 1.00 25.28 371 SER A N 1
ATOM 2681 C CA . SER A 1 371 ? 21.206 59.810 22.302 1.00 35.36 371 SER A CA 1
ATOM 2682 C C . SER A 1 371 ? 19.861 60.482 22.537 1.00 33.39 371 SER A C 1
ATOM 2683 O O . SER A 1 371 ? 18.828 59.823 22.665 1.00 26.46 371 SER A O 1
ATOM 2686 N N . PHE A 1 372 ? 19.895 61.807 22.606 1.00 32.40 372 PHE A N 1
ATOM 2687 C CA . PHE A 1 372 ? 18.699 62.607 22.811 1.00 30.60 372 PHE A CA 1
ATOM 2688 C C . PHE A 1 372 ? 17.735 62.352 21.654 1.00 28.66 372 PHE A C 1
ATOM 2689 O O . PHE A 1 372 ? 16.547 62.102 21.860 1.00 30.36 372 PHE A O 1
ATOM 2697 N N . ILE A 1 373 ? 18.263 62.408 20.437 1.00 31.75 373 ILE A N 1
ATOM 2698 C CA . ILE A 1 373 ? 17.464 62.186 19.242 1.00 29.34 373 ILE A CA 1
ATOM 2699 C C . ILE A 1 373 ? 16.836 60.795 19.219 1.00 28.86 373 ILE A C 1
ATOM 2700 O O . ILE A 1 373 ? 15.665 60.656 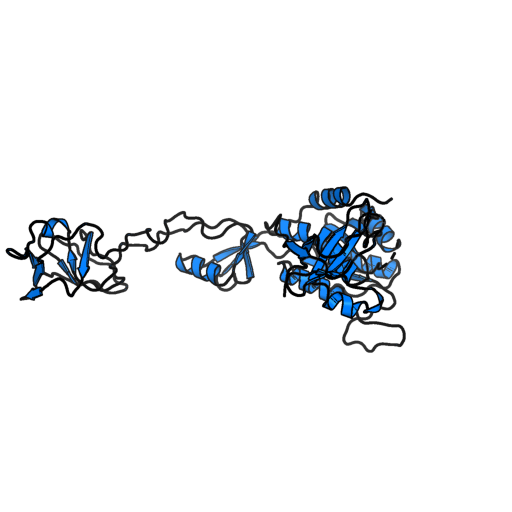18.883 1.00 31.23 373 ILE A O 1
ATOM 2705 N N . ASP A 1 374 ? 17.611 59.777 19.587 1.00 31.04 374 ASP A N 1
ATOM 2706 C CA . ASP A 1 374 ? 17.134 58.390 19.579 1.00 37.89 374 ASP A CA 1
ATOM 2707 C C . ASP A 1 374 ? 16.221 57.960 20.729 1.00 37.12 374 ASP A C 1
ATOM 2708 O O . ASP A 1 374 ? 15.480 56.985 20.599 1.00 38.44 374 ASP A O 1
ATOM 2713 N N . ALA A 1 375 ? 16.277 58.666 21.852 1.00 34.54 375 ALA A N 1
ATOM 2714 C CA . ALA A 1 375 ? 15.465 58.306 23.011 1.00 34.77 375 ALA A CA 1
ATOM 2715 C C . ALA A 1 375 ? 13.960 58.523 22.830 1.00 37.24 375 ALA A C 1
ATOM 2716 O O . ALA A 1 375 ? 13.484 59.653 22.807 1.00 38.46 375 ALA A O 1
ATOM 2718 N N . ASP A 1 376 ? 13.213 57.430 22.717 1.00 35.00 376 ASP A N 1
ATOM 2719 C CA . ASP A 1 376 ? 11.767 57.515 22.552 1.00 35.68 376 ASP A CA 1
ATOM 2720 C C . ASP A 1 376 ? 11.067 57.423 23.897 1.00 35.13 376 ASP A C 1
ATOM 2721 O O . ASP A 1 376 ? 9.916 57.833 24.043 1.00 39.33 376 ASP A O 1
ATOM 2726 N N . GLY A 1 377 ? 11.780 56.884 24.879 1.00 38.58 377 GLY A N 1
ATOM 2727 C CA . GLY A 1 377 ? 11.231 56.741 26.212 1.00 41.54 377 GLY A CA 1
ATOM 2728 C C . GLY A 1 377 ? 12.229 56.054 27.121 1.00 45.50 377 GLY A C 1
ATOM 2729 O O . GLY A 1 377 ? 13.402 55.909 26.774 1.00 45.81 377 GLY A O 1
ATOM 2730 N N . PHE A 1 378 ? 11.777 55.625 28.292 1.00 41.83 378 PHE A N 1
ATOM 2731 C CA . PHE A 1 378 ? 12.676 54.953 29.214 1.00 44.10 378 PHE A CA 1
ATOM 2732 C C . PHE A 1 378 ? 12.046 53.739 29.873 1.00 49.12 378 PHE A C 1
ATOM 2733 O O . PHE A 1 378 ? 10.821 53.636 29.985 1.00 45.66 378 PHE A O 1
ATOM 2741 N N . VAL A 1 379 ? 12.902 52.817 30.295 1.00 48.07 379 VAL A N 1
ATOM 2742 C CA . VAL A 1 379 ? 12.474 51.604 30.974 1.00 51.76 379 VAL A CA 1
ATOM 2743 C C . VAL A 1 379 ? 13.033 51.690 32.391 1.00 55.59 379 VAL A C 1
ATOM 2744 O O . VAL A 1 379 ? 14.228 51.916 32.578 1.00 54.17 379 VAL A O 1
ATOM 2748 N N . GLU A 1 380 ? 12.167 51.524 33.384 1.00 57.98 380 GLU A N 1
ATOM 2749 C CA . GLU A 1 380 ? 12.574 51.600 34.786 1.00 67.19 380 GLU A CA 1
ATOM 2750 C C . GLU A 1 380 ? 13.023 50.245 35.325 1.00 69.27 380 GLU A C 1
ATOM 2751 O O . GLU A 1 380 ? 12.265 49.273 35.304 1.00 71.48 380 GLU A O 1
ATOM 2757 N N . ILE A 1 381 ? 14.267 50.191 35.797 1.00 67.40 381 ILE A N 1
ATOM 2758 C CA . ILE A 1 381 ? 14.853 48.969 36.352 1.00 68.52 381 ILE A CA 1
ATOM 2759 C C . ILE A 1 381 ? 14.955 49.127 37.866 1.00 72.35 381 ILE A C 1
ATOM 2760 O O . ILE A 1 381 ? 15.715 49.960 38.357 1.00 74.22 381 ILE A O 1
ATOM 2765 N N . PRO A 1 382 ? 14.205 48.306 38.623 1.00 74.94 382 PRO A N 1
ATOM 2766 C CA . PRO A 1 382 ? 14.132 48.290 40.090 1.00 77.28 382 PRO A CA 1
ATOM 2767 C C . PRO A 1 382 ? 15.434 48.489 40.854 1.00 78.20 382 PRO A C 1
ATOM 2768 O O . PRO A 1 382 ? 16.506 48.073 40.409 1.00 72.25 382 PRO A O 1
ATOM 2772 N N . GLU A 1 383 ? 1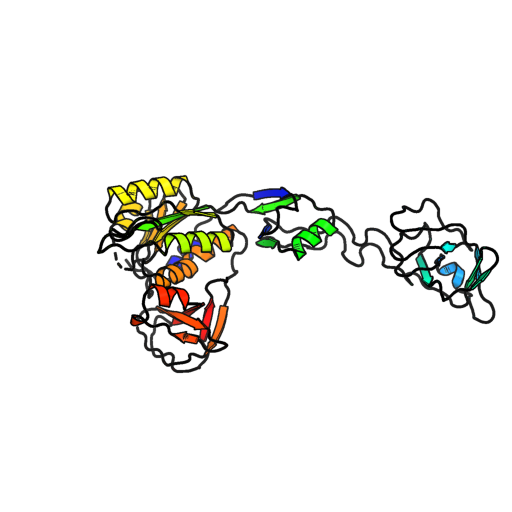5.322 49.116 42.024 1.00 81.61 383 GLU A N 1
ATOM 2773 C CA . GLU A 1 383 ? 16.484 49.401 42.865 1.00 85.95 383 GLU A CA 1
ATOM 2774 C C . GLU A 1 383 ? 17.292 48.140 43.128 1.00 87.27 383 GLU A C 1
ATOM 2775 O O . GLU A 1 383 ? 18.462 48.216 43.514 1.00 86.86 383 GLU A O 1
ATOM 2781 N N . THR A 1 384 ? 16.664 46.982 42.936 1.00 88.52 384 THR A N 1
ATOM 2782 C CA . THR A 1 384 ? 17.347 45.721 43.176 1.00 88.54 384 THR A CA 1
ATOM 2783 C C . THR A 1 384 ? 18.572 45.637 42.273 1.00 90.77 384 THR A C 1
ATOM 2784 O O . THR A 1 384 ? 19.697 45.833 42.738 1.00 94.13 384 THR A O 1
ATOM 2788 N N . VAL A 1 385 ? 18.336 45.370 40.987 1.00 91.08 385 VAL A N 1
ATOM 2789 C CA . VAL A 1 385 ? 19.386 45.250 39.969 1.00 90.23 385 VAL A CA 1
ATOM 2790 C C . VAL A 1 385 ? 19.084 44.113 38.997 1.00 88.76 385 VAL A C 1
ATOM 2791 O O . VAL A 1 385 ? 17.984 44.022 38.446 1.00 86.25 385 VAL A O 1
ATOM 2793 N N . GLU A 1 386 ? 20.083 43.254 38.799 1.00 89.24 386 GLU A N 1
ATOM 2794 C CA . GLU A 1 386 ? 19.996 42.100 37.906 1.00 90.07 386 GLU A CA 1
ATOM 2795 C C . GLU A 1 386 ? 20.235 42.489 36.446 1.00 90.25 386 GLU A C 1
ATOM 2796 O O . GLU A 1 386 ? 20.823 43.532 36.158 1.00 90.46 386 GLU A O 1
ATOM 2798 N N . SER A 1 387 ? 19.790 41.634 35.531 1.00 89.91 387 SER A N 1
ATOM 2799 C CA . SER A 1 387 ? 19.945 41.875 34.102 1.00 87.65 387 SER A CA 1
ATOM 2800 C C . SER A 1 387 ? 18.573 41.808 33.445 1.00 90.10 387 SER A C 1
ATOM 2801 O O . SER A 1 387 ? 17.710 41.043 33.874 1.00 90.65 387 SER A O 1
ATOM 2803 N N . LEU A 1 388 ? 18.372 42.607 32.403 1.00 91.70 388 LEU A N 1
ATOM 2804 C CA . LEU A 1 388 ? 17.090 42.636 31.710 1.00 95.52 388 LEU A CA 1
ATOM 2805 C C . LEU A 1 388 ? 16.957 41.540 30.657 1.00 98.49 388 LEU A C 1
ATOM 2806 O O . LEU A 1 388 ? 15.849 41.222 30.224 1.00 99.75 388 LEU A O 1
ATOM 2808 N N . ASP A 1 389 ? 18.083 40.963 30.248 1.00 101.29 389 ASP A N 1
ATOM 2809 C CA . ASP A 1 389 ? 18.069 39.911 29.236 1.00 104.73 389 ASP A CA 1
ATOM 2810 C C . ASP A 1 389 ? 17.366 40.397 27.976 1.00 103.06 389 ASP A C 1
ATOM 2811 O O . ASP A 1 389 ? 16.988 41.563 27.875 1.00 108.46 389 ASP A O 1
ATOM 2816 N N . GLU A 1 390 ? 17.191 39.498 27.015 1.00 99.08 390 GLU A N 1
ATOM 2817 C CA . GLU A 1 390 ? 16.529 39.851 25.771 1.00 95.63 390 GLU A CA 1
ATOM 2818 C C . GLU A 1 390 ? 15.029 39.617 25.895 1.00 96.03 390 GLU A C 1
ATOM 2819 O O . GLU A 1 390 ? 14.584 38.797 26.697 1.00 95.48 390 GLU A O 1
ATOM 2825 N N . GLY A 1 391 ? 14.253 40.347 25.101 1.00 101.02 391 GLY A N 1
ATOM 2826 C CA . GLY A 1 391 ? 12.809 40.207 25.137 1.00 102.38 391 GLY A CA 1
ATOM 2827 C C . GLY A 1 391 ? 12.211 40.446 26.511 1.00 103.78 391 GLY A C 1
ATOM 2828 O O . GLY A 1 391 ? 12.294 41.545 27.059 1.00 103.38 391 GLY A O 1
ATOM 2829 N N . GLU A 1 392 ? 11.600 39.400 27.058 1.00 104.42 392 GLU A N 1
ATOM 2830 C CA . GLU A 1 392 ? 10.963 39.432 28.372 1.00 105.25 392 GLU A CA 1
ATOM 2831 C C . GLU A 1 392 ? 9.988 40.590 28.573 1.00 103.33 392 GLU A C 1
ATOM 2832 O O . GLU A 1 392 ? 9.468 40.780 29.672 1.00 107.26 392 GLU A O 1
ATOM 2838 N N . GLU A 1 393 ? 9.741 41.352 27.510 1.00 97.45 393 GLU A N 1
ATOM 2839 C CA . GLU A 1 393 ? 8.825 42.491 27.547 1.00 91.80 393 GLU A CA 1
ATOM 2840 C C . GLU A 1 393 ? 9.007 43.427 28.737 1.00 86.36 393 GLU A C 1
ATOM 2841 O O . GLU A 1 393 ? 9.036 43.000 29.891 1.00 86.04 393 GLU A O 1
ATOM 2847 N N . VAL A 1 394 ? 9.115 44.716 28.444 1.00 78.27 394 VAL A N 1
ATOM 2848 C CA . VAL A 1 394 ? 9.283 45.725 29.477 1.00 70.71 394 VAL A CA 1
ATOM 2849 C C . VAL A 1 394 ? 8.356 46.896 29.210 1.00 69.68 394 VAL A C 1
ATOM 2850 O O . VAL A 1 394 ? 8.040 47.202 28.060 1.00 69.69 394 VAL A O 1
ATOM 2854 N N . GLU A 1 395 ? 7.915 47.542 30.281 1.00 69.20 395 GLU A N 1
ATOM 2855 C CA . GLU A 1 395 ? 7.032 48.690 30.163 1.00 68.10 395 GLU A CA 1
ATOM 2856 C C . GLU A 1 395 ? 7.907 49.882 29.789 1.00 66.03 395 GLU A C 1
ATOM 2857 O O . GLU A 1 395 ? 8.995 50.062 30.343 1.00 65.05 395 GLU A O 1
ATOM 2863 N N . VAL A 1 396 ? 7.442 50.686 28.841 1.00 56.78 396 VAL A N 1
ATOM 2864 C CA . VAL A 1 396 ? 8.200 51.850 28.404 1.00 51.72 396 VAL A CA 1
ATOM 2865 C C . VAL A 1 396 ? 7.386 53.132 28.499 1.00 45.64 396 VAL A C 1
ATOM 2866 O O . VAL A 1 396 ? 6.331 53.253 27.878 1.00 48.99 396 VAL A O 1
ATOM 2870 N N . THR A 1 397 ? 7.869 54.082 29.289 1.00 44.81 397 THR A N 1
ATOM 2871 C CA . THR A 1 397 ? 7.186 55.364 29.413 1.00 46.99 397 THR A CA 1
ATOM 2872 C C . THR A 1 397 ? 7.754 56.222 28.294 1.00 50.10 397 THR A C 1
ATOM 2873 O O . THR A 1 397 ? 8.944 56.531 28.286 1.00 47.64 397 THR A O 1
ATOM 2877 N N . LEU A 1 398 ? 6.907 56.588 27.341 1.00 52.03 398 LEU A N 1
ATOM 2878 C CA . LEU A 1 398 ? 7.345 57.387 26.208 1.00 51.60 398 LEU A CA 1
ATOM 2879 C C . LEU A 1 398 ? 7.478 58.866 26.520 1.00 51.72 398 LEU A C 1
ATOM 2880 O O . LEU A 1 398 ? 6.811 59.392 27.409 1.00 54.63 398 LEU A O 1
ATOM 2885 N N . PHE A 1 399 ? 8.355 59.533 25.781 1.00 52.68 399 PHE A N 1
ATOM 2886 C CA . PHE A 1 399 ? 8.566 60.959 25.961 1.00 57.83 399 PHE A CA 1
ATOM 2887 C C . PHE A 1 399 ? 7.548 61.712 25.116 1.00 69.52 399 PHE A C 1
ATOM 2888 O O . PHE A 1 399 ? 7.893 62.334 24.111 1.00 74.36 399 PHE A O 1
ATOM 2896 N N . LYS A 1 400 ? 6.287 61.645 25.533 1.00 76.74 400 LYS A N 1
ATOM 2897 C CA . LYS A 1 400 ? 5.202 62.309 24.825 1.00 83.92 400 LYS A CA 1
ATOM 2898 C C . LYS A 1 400 ? 5.243 61.955 23.339 1.00 88.70 400 LYS A C 1
ATOM 2899 O O . LYS A 1 400 ? 5.234 60.777 22.979 1.00 89.27 400 LYS A O 1
ATOM 2905 N N . GLY A 1 401 ? 5.294 62.966 22.479 1.00 90.43 401 GLY A N 1
ATOM 2906 C CA . GLY A 1 401 ? 5.329 62.704 21.054 1.00 89.87 401 GLY A CA 1
ATOM 2907 C C . GLY A 1 401 ? 5.563 63.943 20.215 1.00 91.78 401 GLY A C 1
ATOM 2908 O O . GLY A 1 401 ? 5.473 65.068 20.710 1.00 90.87 401 GLY A O 1
ATOM 2909 N N . TRP A 1 402 ? 5.862 63.717 18.938 1.00 89.92 402 TRP A N 1
ATOM 2910 C CA . TRP A 1 402 ? 6.129 64.765 17.955 1.00 84.28 402 TRP A CA 1
ATOM 2911 C C . TRP A 1 402 ? 6.981 65.926 18.466 1.00 83.34 402 TRP A C 1
ATOM 2912 O O . TRP A 1 402 ? 7.400 65.908 19.642 1.00 78.95 402 TRP A O 1
#

B-factor: mean 44.03, std 21.26, range [13.52, 118.8]

Solvent-accessible surface area: 19892 Å² total; per-residue (Å²): 190,57,26,81,14,98,100,0,47,87,15,2,92,83,24,182,20,95,22,32,86,46,89,13,62,27,125,138,0,120,34,37,5,0,5,79,60,25,118,3,60,63,31,28,5,70,55,51,91,2,59,42,66,0,8,0,0,46,0,98,29,0,114,168,7,43,158,102,68,44,28,154,2,124,42,69,25,52,0,82,81,89,85,110,22,164,68,146,0,26,173,26,50,0,0,56,0,20,73,15,1,67,12,3,34,84,14,49,0,1,10,81,78,128,79,18,88,162,49,150,57,36,1,33,2,72,164,56,5,134,83,24,53,15,21,69,114,113,6,109,94,29,123,131,44,144,68,21,0,124,109,4,50,86,0,26,154,145,44,21,58,48,0,66,70,3,65,30,98,122,3,89,0,22,112,97,0,89,0,0,0,0,1,7,9,70,72,30,19,50,92,86,73,157,67,128,141,73,40,93,91,17,50,12,0,122,27,6,0,58,17,0,68,37,8,9,2,67,14,46,64,40,16,40,0,133,73,52,111,136,32,0,68,49,25,0,77,128,0,3,110,62,2,45,0,0,0,3,2,32,54,81,132,49,26,4,50,0,0,99,93,50,32,87,27,106,5,64,4,0,34,1,63,16,3,114,73,2,8,0,0,30,4,161,68,54,3,0,0,9,6,2,20,77,9,4,6,3,33,0,0,5,16,27,1,0,21,21,3,0,12,84,8,2,18,36,112,60,125,82,43,130,84,73,4,26,7,83,97,55,12,172,19,76,107,50,26,4,23,20,0,68,29,76,48,104,54,0,22,20,26,114,154,66,53,30,40,89,68,2,48,121,41,10,53,0,7,12,73,17,63,103,107,33,77,44,15,86,126,16,111,118,20,87,0,14,49,27,98,32,250

Nearest PDB structures (foldseek):
  1uz5-assembly1_A  TM=1.003E+00  e=2.103E-88  Pyrococcus horikoshii OT3
  1wu2-assembly1_A  TM=8.089E-01  e=1.563E-42  Pyrococcus horikoshii
  1wu2-assembly1_B  TM=8.368E-01  e=4.475E-41  Pyrococcus horikoshii
  8bvf-assembly1_B  TM=7.311E-01  e=1.155E-38  Corynebacterium glutamicum ATCC 13032
  8bve-assembly1_B  TM=7.440E-01  e=3.087E-38  Corynebacterium glutamicum ATCC 13032

Organism: Pyrococcus horikoshii (strain ATCC 700860 / DSM 12428 / JCM 9974 / NBRC 100139 / OT-3) (NCBI:txid70601)

InterPro domains:
  IPR001453 MoaB/Mog domain [PF00994] (184-320)
  IPR001453 MoaB/Mog domain [SM00852] (184-322)
  IPR001453 MoaB/Mog domain [TIGR00177] (180-316)
  IPR005110 MoeA, N-terminal and linker domain [PF03453] (8-171)
  IPR005111 MoeA, C-terminal, domain IV [PF03454] (334-399)
  IPR036135 MoeA, N-terminal and linker domain superfamily [SSF63882] (7-180)
  IPR036425 MoaB/Mog-like domain superfamily [G3DSA:3.40.980.10] (179-320)
  IPR036425 MoaB/Mog-like domain superfamily [SSF53218] (181-325)
  IPR036688 MoeA, C-terminal, domain IV superfamily [G3DSA:2.40.340.10] (329-402)
  IPR036688 MoeA, C-terminal, domain IV superfamily [SSF63867] (333-401)
  IPR038987 Molybdopterin biosynthesis protein MoeA-like [PTHR10192] (5-399)
  IPR038987 Molybdopterin biosynthesis protein MoeA-like [cd00887] (9-399)

CATH classification: 3.40.980.10 (+3 more: 3.90.105.10, 2.170.190.11, 2.40.340.10)

Secondary structure (DSSP, 8-state):
--B-HHHHHHHHHH------EEEEEGGG-TT-BBSS-EE-SS-BSSS-EESSSEEEE-GGGGTT--SSS-EEEEEEEEE-TT-----B--TTEEEEE-TTPBPPBT--EEEEGGGEEEETTEEEE-S---TTTTEE-TTSSB-TT-EEE-TT-B--HHHHHHHHHTT--EEEEEPPPEEEEEEE-TTEE-TTSPPPTT-EE--HHHHHHHHHHHHTSEEEEEEEE-SSHHHHHHHHHHHHHH-SEEEEE----HHHHHHHHHSEEEEE-BSEES-TT-EEEEETTEEEEEE-SSHHHHHHHIIIIIHHHHHHHTT-SS---EEEEEESS--B---EEEEEEEESSSEEEEPPSTT-HHHHHHH--EEEEE-SS--B--SEEEEEEEE----

Foldseek 3Di:
DADALVVLQVVLVVAAFAQDKDKDFLVPQAFFFFQFWDFQQAAVVNAKWFQAWAKFDQLVLQVVAAQVDWGKAAADEEWEPPDDAPDAADRRYIHTYHGGTHHHHNTFEGDHHVQWDDDDRMITHRDGDDGPYRIDGTRNVHNGGHTLHGQLDRQHVVSSVVCVVRPHGMGMGRAAAEEEEEEEEQQEDDPPDDHDPSHDYADVLVVVQVLSVNVRHGYHYLGYFYQAQPRLLVSVVVRVVPGLAYEYEYACVRNVVSLVVQFNWPRAAYQEPPFRRWTWTAGPSGIYIYFYNQQVRRLQVCVSRVVCNSSVSRVNNDVWDKDKAKEPFKFFWAGKYKFFFADPDRYTYTDDDVVDRVSSNVRGQFIFIDDRHTDMRGTTPMTMTTGSDDD

Radius of gyration: 32.12 Å; Cα contacts (8 Å, |Δi|>4): 944; chains: 1; bounding box: 95×47×60 Å

Sequence (391 aa):
KVVPLEKALEVVQSFKISPGIEEVPIEKGLGRIAAEDIYSPIDVPPFDRATVDGYAVRAEDTFMASEASPVRLKVIGSVHAGEEPKFKLGKGEAAYISTGAMLPGNADAVIQFEDVERVNGEILIYKPAYPGLGVMKKGIDIEKGRLLVKKGERLGFKQTALLSAVGINKVKVFRKPKVAVISTGNEIVPPGNELKPGQIYDINGRALCDAINELGGEGIFMGVARDDKESLKALIEKAVNVGDVVVISGGADLTASVIEELGEVKVHGIAIQPGKPTIIGVIKGKPVFGLPGYPTSCLTNFTLLVVPLLLRALGREGKIGKKVARLKHKVFSVRRQFLPVKLEGDLAVPILKGSGAVTSFIDADGFVEIPETVESLDEGEEVEVTLFKGW